Protein AF-0000000078951730 (afdb_homodimer)

Structure (mmCIF, N/CA/C/O backbone):
data_AF-0000000078951730-model_v1
#
loop_
_entity.id
_entity.type
_entity.pdbx_description
1 polymer 'Alpha/beta hydrolase fold protein'
#
loop_
_atom_site.group_PDB
_atom_site.id
_atom_site.type_symbol
_atom_site.label_atom_id
_atom_site.label_alt_id
_atom_site.label_comp_id
_atom_site.label_asym_id
_atom_site.label_entity_id
_atom_site.label_seq_id
_atom_site.pdbx_PDB_ins_code
_atom_site.Cartn_x
_atom_site.Cartn_y
_atom_site.Cartn_z
_atom_site.occupancy
_atom_site.B_iso_or_equiv
_atom_site.auth_seq_id
_atom_site.auth_comp_id
_atom_site.auth_asym_id
_atom_site.auth_atom_id
_atom_site.pdbx_PDB_model_num
ATOM 1 N N . MET A 1 1 ? -34.219 -1.77 5.535 1 28.95 1 MET A N 1
ATOM 2 C CA . MET A 1 1 ? -32.875 -1.781 6.156 1 28.95 1 MET A CA 1
ATOM 3 C C . MET A 1 1 ? -31.797 -1.447 5.141 1 28.95 1 MET A C 1
ATOM 5 O O . MET A 1 1 ? -31.766 -2.018 4.047 1 28.95 1 MET A O 1
ATOM 9 N N . ALA A 1 2 ? -31.391 -0.339 5.207 1 35.06 2 ALA A N 1
ATOM 10 C CA . ALA A 1 2 ? -30.484 0.121 4.16 1 35.06 2 ALA A CA 1
ATOM 11 C C . ALA A 1 2 ? -29.391 -0.907 3.893 1 35.06 2 ALA A C 1
ATOM 13 O O . ALA A 1 2 ? -28.734 -1.373 4.82 1 35.06 2 ALA A O 1
ATOM 14 N N . LYS A 1 3 ? -29.469 -1.646 2.928 1 43.56 3 LYS A N 1
ATOM 15 C CA . LYS A 1 3 ? -28.562 -2.713 2.518 1 43.56 3 LYS A CA 1
ATOM 16 C C . LYS A 1 3 ? -27.109 -2.252 2.574 1 43.56 3 LYS A C 1
ATOM 18 O O . LYS A 1 3 ? -26.719 -1.326 1.86 1 43.56 3 LYS A O 1
ATOM 23 N N . THR A 1 4 ? -26.391 -2.336 3.715 1 58.56 4 THR A N 1
ATOM 24 C CA . THR A 1 4 ? -25 -1.95 3.852 1 58.56 4 THR A CA 1
ATOM 25 C C . THR A 1 4 ? -24.141 -2.588 2.756 1 58.56 4 THR A C 1
ATOM 27 O O . THR A 1 4 ? -24.141 -3.811 2.604 1 58.56 4 THR A O 1
ATOM 30 N N . ILE A 1 5 ? -23.828 -1.873 1.723 1 66.12 5 ILE A N 1
ATOM 31 C CA . ILE A 1 5 ? -22.922 -2.352 0.681 1 66.12 5 ILE A CA 1
ATOM 32 C C . ILE A 1 5 ? -21.672 -2.967 1.318 1 66.12 5 ILE A C 1
ATOM 34 O O . ILE A 1 5 ? -21 -2.324 2.129 1 66.12 5 ILE A O 1
ATOM 38 N N . PRO A 1 6 ? -21.547 -4.262 1.033 1 79.25 6 PRO A N 1
ATOM 39 C CA . PRO A 1 6 ? -20.375 -4.898 1.634 1 79.25 6 PRO A CA 1
ATOM 40 C C . PRO A 1 6 ? -19.062 -4.227 1.227 1 79.25 6 PRO A C 1
ATOM 42 O O . PRO A 1 6 ? -18.953 -3.707 0.113 1 79.25 6 PRO A O 1
ATOM 45 N N . MET A 1 7 ? -18.172 -4.199 2.102 1 86.44 7 MET A N 1
ATOM 46 C CA . MET A 1 7 ? -16.812 -3.742 1.808 1 86.44 7 MET A CA 1
ATOM 47 C C . MET A 1 7 ? -16.109 -4.711 0.864 1 86.44 7 MET A C 1
ATOM 49 O O . MET A 1 7 ? -16.453 -5.887 0.792 1 86.44 7 MET A O 1
ATOM 53 N N . ARG A 1 8 ? -15.234 -4.25 0.108 1 89.62 8 ARG A N 1
ATOM 54 C CA . ARG A 1 8 ? -14.602 -5.051 -0.934 1 89.62 8 ARG A CA 1
ATOM 55 C C . ARG A 1 8 ? -13.922 -6.281 -0.34 1 89.62 8 ARG A C 1
ATOM 57 O O . ARG A 1 8 ? -13.836 -7.328 -0.987 1 89.62 8 ARG A O 1
ATOM 64 N N . TRP A 1 9 ? -13.477 -6.184 0.951 1 92.38 9 TRP A N 1
ATOM 65 C CA . TRP A 1 9 ? -12.75 -7.305 1.542 1 92.38 9 TRP A CA 1
ATOM 66 C C . TRP A 1 9 ? -13.711 -8.414 1.957 1 92.38 9 TRP A C 1
ATOM 68 O O . TRP A 1 9 ? -13.281 -9.531 2.266 1 92.38 9 TRP A O 1
ATOM 78 N N . GLN A 1 10 ? -14.977 -8.164 1.896 1 91.81 10 GLN A N 1
ATOM 79 C CA . GLN A 1 10 ? -15.961 -9.125 2.379 1 91.81 10 GLN A CA 1
ATOM 80 C C . GLN A 1 10 ? -16.5 -9.984 1.236 1 91.81 10 GLN A C 1
ATOM 82 O O . GLN A 1 10 ? -17.281 -10.906 1.462 1 91.81 10 GLN A O 1
ATOM 87 N N . THR A 1 11 ? -16.062 -9.656 0.056 1 91.56 11 THR A N 1
ATOM 88 C CA . THR A 1 11 ? -16.578 -10.383 -1.102 1 91.56 11 THR A CA 1
ATOM 89 C C . THR A 1 11 ? -15.43 -10.828 -2.008 1 91.56 11 THR A C 1
ATOM 91 O O . THR A 1 11 ? -14.367 -10.211 -2.029 1 91.56 11 THR A O 1
ATOM 94 N N . LEU A 1 12 ? -15.672 -11.945 -2.635 1 95 12 LEU A N 1
ATOM 95 C CA . LEU A 1 12 ? -14.758 -12.445 -3.66 1 95 12 LEU A CA 1
ATOM 96 C C . LEU A 1 12 ? -15.242 -12.047 -5.051 1 95 12 LEU A C 1
ATOM 98 O O . LEU A 1 12 ? -16.281 -12.531 -5.516 1 95 12 LEU A O 1
ATOM 102 N N . ALA A 1 13 ? -14.602 -11.18 -5.684 1 92.94 13 ALA A N 1
ATOM 103 C CA . ALA A 1 13 ? -14.953 -10.797 -7.047 1 92.94 13 ALA A CA 1
ATOM 104 C C . ALA A 1 13 ? -14.867 -12 -7.992 1 92.94 13 ALA A C 1
ATOM 106 O O . ALA A 1 13 ? -14.203 -12.992 -7.688 1 92.94 13 ALA A O 1
ATOM 107 N N . ASP A 1 14 ? -15.516 -11.938 -9.117 1 94.81 14 ASP A N 1
ATOM 108 C CA . ASP A 1 14 ? -15.516 -13.008 -10.109 1 94.81 14 ASP A CA 1
ATOM 109 C C . ASP A 1 14 ? -14.117 -13.211 -10.688 1 94.81 14 ASP A C 1
ATOM 111 O O . ASP A 1 14 ? -13.32 -12.273 -10.766 1 94.81 14 ASP A O 1
ATOM 115 N N . THR A 1 15 ? -13.82 -14.469 -11.047 1 96.12 15 THR A N 1
ATOM 116 C CA . THR A 1 15 ? -12.625 -14.711 -11.844 1 96.12 15 THR A CA 1
ATOM 117 C C . THR A 1 15 ? -12.672 -13.906 -13.141 1 96.12 15 THR A C 1
ATOM 119 O O . THR A 1 15 ? -13.695 -13.891 -13.828 1 96.12 15 THR A O 1
ATOM 122 N N . PRO A 1 16 ? -11.602 -13.211 -13.398 1 96 16 PRO A N 1
ATOM 123 C CA . PRO A 1 16 ? -11.602 -12.414 -14.633 1 96 16 PRO A CA 1
ATOM 124 C C . PRO A 1 16 ? -11.805 -13.273 -15.883 1 96 16 PRO A C 1
ATOM 126 O O . PRO A 1 16 ? -11.445 -14.453 -15.898 1 96 16 PRO A O 1
ATOM 129 N N . LYS A 1 17 ? -12.328 -12.641 -16.844 1 87.88 17 LYS A N 1
ATOM 130 C CA . LYS A 1 17 ? -12.461 -13.305 -18.125 1 87.88 17 LYS A CA 1
ATOM 131 C C . LYS A 1 17 ? -11.102 -13.5 -18.797 1 87.88 17 LYS A C 1
ATOM 133 O O . LYS A 1 17 ? -10.164 -12.742 -18.531 1 87.88 17 LYS A O 1
ATOM 138 N N . THR A 1 18 ? -11.062 -14.516 -19.625 1 85.62 18 THR A N 1
ATOM 139 C CA . THR A 1 18 ? -9.836 -14.766 -20.375 1 85.62 18 THR A CA 1
ATOM 140 C C . THR A 1 18 ? -9.508 -13.578 -21.281 1 85.62 18 THR A C 1
ATOM 142 O O . THR A 1 18 ? -10.398 -13 -21.906 1 85.62 18 THR A O 1
ATOM 145 N N . VAL A 1 19 ? -8.242 -13.258 -21.188 1 91.44 19 VAL A N 1
ATOM 146 C CA . VAL A 1 19 ? -7.773 -12.172 -22.047 1 91.44 19 VAL A CA 1
ATOM 147 C C . VAL A 1 19 ? -7.496 -12.695 -23.453 1 91.44 19 VAL A C 1
ATOM 149 O O . VAL A 1 19 ? -6.594 -13.516 -23.656 1 91.44 19 VAL A O 1
ATOM 152 N N . GLU A 1 20 ? -8.148 -12.234 -24.422 1 90.44 20 GLU A N 1
ATOM 153 C CA . GLU A 1 20 ? -8.07 -12.75 -25.781 1 90.44 20 GLU A CA 1
ATOM 154 C C . GLU A 1 20 ? -6.648 -12.641 -26.328 1 90.44 20 GLU A C 1
ATOM 156 O O . GLU A 1 20 ? -6.211 -13.5 -27.109 1 90.44 20 GLU A O 1
ATOM 161 N N . ALA A 1 21 ? -5.98 -11.672 -25.891 1 93.56 21 ALA A N 1
ATOM 162 C CA . ALA A 1 21 ? -4.645 -11.398 -26.422 1 93.56 21 ALA A CA 1
ATOM 163 C C . ALA A 1 21 ? -3.631 -12.414 -25.906 1 93.56 21 ALA A C 1
ATOM 165 O O . ALA A 1 21 ? -2.518 -12.516 -26.422 1 93.56 21 ALA A O 1
ATOM 166 N N . LEU A 1 22 ? -3.959 -13.156 -24.906 1 96.75 22 LEU A N 1
ATOM 167 C CA . LEU A 1 22 ? -3.105 -14.242 -24.422 1 96.75 22 LEU A CA 1
ATOM 168 C C . LEU A 1 22 ? -3.324 -15.508 -25.234 1 96.75 22 LEU A C 1
ATOM 170 O O . LEU A 1 22 ? -4.441 -16.031 -25.297 1 96.75 22 LEU A O 1
ATOM 174 N N . LYS A 1 23 ? -2.285 -15.945 -25.844 1 97.06 23 LYS A N 1
ATOM 175 C CA . LYS A 1 23 ? -2.365 -17.172 -26.641 1 97.06 23 LYS A CA 1
ATOM 176 C C . LYS A 1 23 ? -1.872 -18.375 -25.844 1 97.06 23 LYS A C 1
ATOM 178 O O . LYS A 1 23 ? -0.69 -18.453 -25.5 1 97.06 23 LYS A O 1
ATOM 183 N N . GLY A 1 24 ? -2.775 -19.297 -25.641 1 97.81 24 GLY A N 1
ATOM 184 C CA . GLY A 1 24 ? -2.488 -20.438 -24.797 1 97.81 24 GLY A CA 1
ATOM 185 C C . GLY A 1 24 ? -1.915 -21.625 -25.562 1 97.81 24 GLY A C 1
ATOM 186 O O . GLY A 1 24 ? -2.287 -21.859 -26.703 1 97.81 24 GLY A O 1
ATOM 187 N N . GLN A 1 25 ? -1.041 -22.375 -24.938 1 97.94 25 GLN A N 1
ATOM 188 C CA . GLN A 1 25 ? -0.492 -23.609 -25.469 1 97.94 25 GLN A CA 1
ATOM 189 C C . GLN A 1 25 ? 0.13 -24.453 -24.359 1 97.94 25 GLN A C 1
ATOM 191 O O . GLN A 1 25 ? 0.22 -24.016 -23.203 1 97.94 25 GLN A O 1
ATOM 196 N N . HIS A 1 26 ? 0.539 -25.656 -24.688 1 98.62 26 HIS A N 1
ATOM 197 C CA . HIS A 1 26 ? 1.185 -26.562 -23.75 1 98.62 26 HIS A CA 1
ATOM 198 C C . HIS A 1 26 ? 2.631 -26.844 -24.156 1 98.62 26 HIS A C 1
ATOM 200 O O . HIS A 1 26 ? 2.963 -26.812 -25.344 1 98.62 26 HIS A O 1
ATOM 206 N N . ALA A 1 27 ? 3.428 -27.016 -23.203 1 98.5 27 ALA A N 1
ATOM 207 C CA . ALA A 1 27 ? 4.785 -27.516 -23.391 1 98.5 27 ALA A CA 1
ATOM 208 C C . ALA A 1 27 ? 5.074 -28.672 -22.438 1 98.5 27 ALA A C 1
ATOM 210 O O . ALA A 1 27 ? 4.602 -28.688 -21.297 1 98.5 27 ALA A O 1
ATOM 211 N N . GLU A 1 28 ? 5.871 -29.641 -22.938 1 98.38 28 GLU A N 1
ATOM 212 C CA . GLU A 1 28 ? 6.344 -30.688 -22.047 1 98.38 28 GLU A CA 1
ATOM 213 C C . GLU A 1 28 ? 7.512 -30.219 -21.188 1 98.38 28 GLU A C 1
ATOM 215 O O . GLU A 1 28 ? 8.617 -30.016 -21.688 1 98.38 28 GLU A O 1
ATOM 220 N N . ILE A 1 29 ? 7.23 -30.031 -19.906 1 98.19 29 ILE A N 1
ATOM 221 C CA . ILE A 1 29 ? 8.211 -29.484 -18.969 1 98.19 29 ILE A CA 1
ATOM 222 C C . ILE A 1 29 ? 8.367 -30.438 -17.781 1 98.19 29 ILE A C 1
ATOM 224 O O . ILE A 1 29 ? 7.43 -30.609 -16.984 1 98.19 29 ILE A O 1
ATOM 228 N N . ASN A 1 30 ? 9.484 -31.031 -17.594 1 97.75 30 ASN A N 1
ATOM 229 C CA . ASN A 1 30 ? 9.797 -31.891 -16.453 1 97.75 30 ASN A CA 1
ATOM 230 C C . ASN A 1 30 ? 8.734 -32.969 -16.25 1 97.75 30 ASN A C 1
ATOM 232 O O . ASN A 1 30 ? 8.281 -33.188 -15.133 1 97.75 30 ASN A O 1
ATOM 236 N N . GLY A 1 31 ? 8.281 -33.5 -17.281 1 97.25 31 GLY A N 1
ATOM 237 C CA . GLY A 1 31 ? 7.348 -34.594 -17.219 1 97.25 31 GLY A CA 1
ATOM 238 C C . GLY A 1 31 ? 5.902 -34.156 -17.078 1 97.25 31 GLY A C 1
ATOM 239 O O . GLY A 1 31 ? 5.012 -35 -16.875 1 97.25 31 GLY A O 1
ATOM 240 N N . CYS A 1 32 ? 5.625 -32.906 -17.172 1 96.31 32 CYS A N 1
ATOM 241 C CA . CYS A 1 32 ? 4.309 -32.281 -17.062 1 96.31 32 CYS A CA 1
ATOM 242 C C . CYS A 1 32 ? 3.932 -31.547 -18.344 1 96.31 32 CYS A C 1
ATOM 244 O O . CYS A 1 32 ? 4.758 -30.844 -18.922 1 96.31 32 CYS A O 1
ATOM 246 N N . SER A 1 33 ? 2.713 -31.859 -18.875 1 98.56 33 SER A N 1
ATOM 247 C CA . SER A 1 33 ? 2.182 -30.969 -19.891 1 98.56 33 SER A CA 1
ATOM 248 C C . SER A 1 33 ? 1.757 -29.625 -19.281 1 98.56 33 SER A C 1
ATOM 250 O O . SER A 1 33 ? 0.648 -29.516 -18.75 1 98.56 33 SER A O 1
ATOM 252 N N . LEU A 1 34 ? 2.576 -28.672 -19.375 1 98.75 34 LEU A N 1
ATOM 253 C CA . LEU A 1 34 ? 2.395 -27.391 -18.703 1 98.75 34 LEU A CA 1
ATOM 254 C C . LEU A 1 34 ? 1.704 -26.391 -19.609 1 98.75 34 LEU A C 1
ATOM 256 O O . LEU A 1 34 ? 2.189 -26.109 -20.719 1 98.75 34 LEU A O 1
ATOM 260 N N . TYR A 1 35 ? 0.582 -25.906 -19.172 1 98.88 35 TYR A N 1
ATOM 261 C CA . TYR A 1 35 ? -0.12 -24.859 -19.922 1 98.88 35 TYR A CA 1
ATOM 262 C C . TYR A 1 35 ? 0.461 -23.484 -19.625 1 98.88 35 TYR A C 1
ATOM 264 O O . TYR A 1 35 ? 0.728 -23.156 -18.453 1 98.88 35 TYR A O 1
ATOM 272 N N . TYR A 1 36 ? 0.691 -22.734 -20.641 1 98.81 36 TYR A N 1
ATOM 273 C CA . TYR A 1 36 ? 1.015 -21.312 -20.516 1 98.81 36 TYR A CA 1
ATOM 274 C C . TYR A 1 36 ? 0.391 -20.5 -21.641 1 98.81 36 TYR A C 1
ATOM 276 O O . TYR A 1 36 ? -0.007 -21.062 -22.672 1 98.81 36 TYR A O 1
ATOM 284 N N . ALA A 1 37 ? 0.187 -19.266 -21.391 1 98.62 37 ALA A N 1
ATOM 285 C CA . ALA A 1 37 ? -0.283 -18.312 -22.406 1 98.62 37 ALA A CA 1
ATOM 286 C C . ALA A 1 37 ? 0.57 -17.047 -22.406 1 98.62 37 ALA A C 1
ATOM 288 O O . ALA A 1 37 ? 1.062 -16.625 -21.375 1 98.62 37 ALA A O 1
ATOM 289 N N . MET A 1 38 ? 0.739 -16.547 -23.562 1 98.12 38 MET A N 1
ATOM 290 C CA . MET A 1 38 ? 1.654 -15.414 -23.703 1 98.12 38 MET A CA 1
ATOM 291 C C . MET A 1 38 ? 1.034 -14.32 -24.578 1 98.12 38 MET A C 1
ATOM 293 O O . MET A 1 38 ? 0.243 -14.609 -25.469 1 98.12 38 MET A O 1
ATOM 297 N N . GLY A 1 39 ? 1.332 -13.141 -24.203 1 97.88 39 GLY A N 1
ATOM 298 C CA . GLY A 1 39 ? 0.919 -11.969 -24.953 1 97.88 39 GLY A CA 1
ATOM 299 C C . GLY A 1 39 ? 1.738 -10.734 -24.641 1 97.88 39 GLY A C 1
ATOM 300 O O . GLY A 1 39 ? 2.629 -10.773 -23.797 1 97.88 39 GLY A O 1
ATOM 301 N N . GLY A 1 40 ? 1.426 -9.664 -25.406 1 96.75 40 GLY A N 1
ATOM 302 C CA . GLY A 1 40 ? 2.174 -8.422 -25.25 1 96.75 40 GLY A CA 1
ATOM 303 C C . GLY A 1 40 ? 3.42 -8.375 -26.109 1 96.75 40 GLY A C 1
ATOM 304 O O . GLY A 1 40 ? 3.863 -9.398 -26.641 1 96.75 40 GLY A O 1
ATOM 305 N N . THR A 1 41 ? 3.979 -7.133 -26.328 1 89.75 41 THR A N 1
ATOM 306 C CA . THR A 1 41 ? 5.094 -7 -27.25 1 89.75 41 THR A CA 1
ATOM 307 C C . THR A 1 41 ? 6.273 -6.297 -26.594 1 89.75 41 THR A C 1
ATOM 309 O O . THR A 1 41 ? 7.258 -5.965 -27.25 1 89.75 41 THR A O 1
ATOM 312 N N . GLY A 1 42 ? 6.199 -6.062 -25.359 1 93.44 42 GLY A N 1
ATOM 313 C CA . GLY A 1 42 ? 7.312 -5.41 -24.688 1 93.44 42 GLY A CA 1
ATOM 314 C C . GLY A 1 42 ? 8.57 -6.254 -24.656 1 93.44 42 GLY A C 1
ATOM 315 O O . GLY A 1 42 ? 8.516 -7.473 -24.844 1 93.44 42 GLY A O 1
ATOM 316 N N . GLU A 1 43 ? 9.688 -5.668 -24.422 1 94.62 43 GLU A N 1
ATOM 317 C CA . GLU A 1 43 ? 10.992 -6.328 -24.438 1 94.62 43 GLU A CA 1
ATOM 318 C C . GLU A 1 43 ? 11.219 -7.113 -23.141 1 94.62 43 GLU A C 1
ATOM 320 O O . GLU A 1 43 ? 11.758 -8.219 -23.172 1 94.62 43 GLU A O 1
ATOM 325 N N . GLU A 1 44 ? 10.789 -6.57 -22.125 1 97.12 44 GLU A N 1
ATOM 326 C CA . GLU A 1 44 ? 10.961 -7.234 -20.844 1 97.12 44 GLU A CA 1
ATOM 327 C C . GLU A 1 44 ? 9.836 -8.234 -20.594 1 97.12 44 GLU A C 1
ATOM 329 O O . GLU A 1 44 ? 8.68 -7.988 -20.953 1 97.12 44 GLU A O 1
ATOM 334 N N . THR A 1 45 ? 10.156 -9.359 -19.938 1 98.56 45 THR A N 1
ATOM 335 C CA . THR A 1 45 ? 9.188 -10.414 -19.688 1 98.56 45 THR A CA 1
ATOM 336 C C . THR A 1 45 ? 8.734 -10.391 -18.234 1 98.56 45 THR A C 1
ATOM 338 O O . THR A 1 45 ? 9.555 -10.219 -17.328 1 98.56 45 THR A O 1
ATOM 341 N N . VAL A 1 46 ? 7.469 -10.492 -18.031 1 98.81 46 VAL A N 1
ATOM 342 C CA . VAL A 1 46 ? 6.875 -10.688 -16.719 1 98.81 46 VAL A CA 1
ATOM 343 C C . VAL A 1 46 ? 6.09 -12 -16.688 1 98.81 46 VAL A C 1
ATOM 345 O O . VAL A 1 46 ? 5.266 -12.25 -17.578 1 98.81 46 VAL A O 1
ATOM 348 N N . ILE A 1 47 ? 6.348 -12.852 -15.734 1 98.94 47 ILE A N 1
ATOM 349 C CA . ILE A 1 47 ? 5.617 -14.102 -15.555 1 98.94 47 ILE A CA 1
ATOM 350 C C . ILE A 1 47 ? 4.699 -13.984 -14.336 1 98.94 47 ILE A C 1
ATOM 352 O O . ILE A 1 47 ? 5.141 -13.594 -13.258 1 98.94 47 ILE A O 1
ATOM 356 N N . LEU A 1 48 ? 3.412 -14.266 -14.539 1 98.94 48 LEU A N 1
ATOM 357 C CA . LEU A 1 48 ? 2.414 -14.227 -13.477 1 98.94 48 LEU A CA 1
ATOM 358 C C . LEU A 1 48 ? 2.078 -15.633 -12.992 1 98.94 48 LEU A C 1
ATOM 360 O O . LEU A 1 48 ? 1.658 -16.484 -13.781 1 98.94 48 LEU A O 1
ATOM 364 N N . LEU A 1 49 ? 2.277 -15.867 -11.688 1 98.94 49 LEU A N 1
ATOM 365 C CA . LEU A 1 49 ? 2.07 -17.188 -11.102 1 98.94 49 LEU A CA 1
ATOM 366 C C . LEU A 1 49 ? 0.913 -17.156 -10.109 1 98.94 49 LEU A C 1
ATOM 368 O O . LEU A 1 49 ? 0.918 -16.375 -9.156 1 98.94 49 LEU A O 1
ATOM 372 N N . HIS A 1 50 ? -0.056 -18.031 -10.32 1 98.88 50 HIS A N 1
ATOM 373 C CA . HIS A 1 50 ? -1.304 -18 -9.562 1 98.88 50 HIS A CA 1
ATOM 374 C C . HIS A 1 50 ? -1.17 -18.75 -8.242 1 98.88 50 HIS A C 1
ATOM 376 O O . HIS A 1 50 ? -0.133 -19.359 -7.977 1 98.88 50 HIS A O 1
ATOM 382 N N . GLY A 1 51 ? -2.184 -18.625 -7.383 1 98.69 51 GLY A N 1
ATOM 383 C CA . GLY A 1 51 ? -2.227 -19.266 -6.078 1 98.69 51 GLY A CA 1
ATOM 384 C C . GLY A 1 51 ? -2.74 -20.688 -6.133 1 98.69 51 GLY A C 1
ATOM 385 O O . GLY A 1 51 ? -3.248 -21.141 -7.164 1 98.69 51 GLY A O 1
ATOM 386 N N . GLY A 1 52 ? -2.627 -21.391 -5.051 1 98.25 52 GLY A N 1
ATOM 387 C CA . GLY A 1 52 ? -3.1 -22.766 -4.953 1 98.25 52 GLY A CA 1
ATOM 388 C C . GLY A 1 52 ? -4.59 -22.906 -5.203 1 98.25 52 GLY A C 1
ATOM 389 O O . GLY A 1 52 ? -5.375 -22.047 -4.781 1 98.25 52 GLY A O 1
ATOM 390 N N . MET A 1 53 ? -4.949 -23.984 -5.895 1 97.88 53 MET A N 1
ATOM 391 C CA . MET A 1 53 ? -6.328 -24.359 -6.211 1 97.88 53 MET A CA 1
ATOM 392 C C . MET A 1 53 ? -6.887 -23.469 -7.32 1 97.88 53 MET A C 1
ATOM 394 O O . MET A 1 53 ? -7.988 -23.703 -7.812 1 97.88 53 MET A O 1
ATOM 398 N N . ALA A 1 54 ? -6.137 -22.469 -7.75 1 98.44 54 ALA A N 1
ATOM 399 C CA . ALA A 1 54 ? -6.602 -21.547 -8.781 1 98.44 54 ALA A CA 1
ATOM 400 C C . ALA A 1 54 ? -6.035 -21.906 -10.148 1 98.44 54 ALA A C 1
ATOM 402 O O . ALA A 1 54 ? -5.805 -23.094 -10.43 1 98.44 54 ALA A O 1
ATOM 403 N N . ASN A 1 55 ? -6.012 -20.984 -11.023 1 98.62 55 ASN A N 1
ATOM 404 C CA . ASN A 1 55 ? -5.457 -21.062 -12.367 1 98.62 55 ASN A CA 1
ATOM 405 C C . ASN A 1 55 ? -5.07 -19.688 -12.906 1 98.62 55 ASN A C 1
ATOM 407 O O . ASN A 1 55 ? -5.277 -18.688 -12.234 1 98.62 55 ASN A O 1
ATOM 411 N N . SER A 1 56 ? -4.539 -19.656 -14.078 1 98.56 56 SER A N 1
ATOM 412 C CA . SER A 1 56 ? -3.922 -18.438 -14.586 1 98.56 56 SER A CA 1
ATOM 413 C C . SER A 1 56 ? -4.977 -17.391 -14.953 1 98.56 56 SER A C 1
ATOM 415 O O . SER A 1 56 ? -4.656 -16.219 -15.125 1 98.56 56 SER A O 1
ATOM 417 N N . ASP A 1 57 ? -6.305 -17.75 -15.055 1 98.38 57 ASP A N 1
ATOM 418 C CA . ASP A 1 57 ? -7.363 -16.812 -15.398 1 98.38 57 ASP A CA 1
ATOM 419 C C . ASP A 1 57 ? -7.508 -15.727 -14.328 1 98.38 57 ASP A C 1
ATOM 421 O O . ASP A 1 57 ? -7.992 -14.633 -14.609 1 98.38 57 ASP A O 1
ATOM 425 N N . TYR A 1 58 ? -7.086 -16.016 -13.148 1 98.56 58 TYR A N 1
ATOM 426 C CA . TYR A 1 58 ? -7.215 -15.078 -12.039 1 98.56 58 TYR A CA 1
ATOM 427 C C . TYR A 1 58 ? -6.367 -13.836 -12.281 1 98.56 58 TYR A C 1
ATOM 429 O O . TYR A 1 58 ? -6.621 -12.781 -11.695 1 98.56 58 TYR A O 1
ATOM 437 N N . TRP A 1 59 ? -5.363 -13.969 -13.164 1 98.56 59 TRP A N 1
ATOM 438 C CA . TRP A 1 59 ? -4.473 -12.852 -13.461 1 98.56 59 TRP A CA 1
ATOM 439 C C . TRP A 1 59 ? -4.98 -12.047 -14.648 1 98.56 59 TRP A C 1
ATOM 441 O O . TRP A 1 59 ? -4.281 -11.164 -15.156 1 98.56 59 TRP A O 1
ATOM 451 N N . GLY A 1 60 ? -6.191 -12.289 -15.125 1 98.31 60 GLY A N 1
ATOM 452 C CA . GLY A 1 60 ? -6.672 -11.688 -16.359 1 98.31 60 GLY A CA 1
ATOM 453 C C . GLY A 1 60 ? -6.578 -10.172 -16.359 1 98.31 60 GLY A C 1
ATOM 454 O O . GLY A 1 60 ? -6.172 -9.57 -17.359 1 98.31 60 GLY A O 1
ATOM 455 N N . ILE A 1 61 ? -6.922 -9.484 -15.25 1 98.38 61 ILE A N 1
ATOM 456 C CA . ILE A 1 61 ? -6.934 -8.023 -15.172 1 98.38 61 ILE A CA 1
ATOM 457 C C . ILE A 1 61 ? -5.5 -7.5 -15.211 1 98.38 61 ILE A C 1
ATOM 459 O O . ILE A 1 61 ? -5.195 -6.566 -15.961 1 98.38 61 ILE A O 1
ATOM 463 N N . GLN A 1 62 ? -4.613 -8.094 -14.469 1 98.69 62 GLN A N 1
ATOM 464 C CA . GLN A 1 62 ? -3.221 -7.668 -14.398 1 98.69 62 GLN A CA 1
ATOM 465 C C . GLN A 1 62 ? -2.488 -7.961 -15.703 1 98.69 62 GLN A C 1
ATOM 467 O O . GLN A 1 62 ? -1.646 -7.172 -16.141 1 98.69 62 GLN A O 1
ATOM 472 N N . ALA A 1 63 ? -2.805 -9.156 -16.297 1 98.5 63 ALA A N 1
ATOM 473 C CA . ALA A 1 63 ? -2.188 -9.492 -17.578 1 98.5 63 ALA A CA 1
ATOM 474 C C . ALA A 1 63 ? -2.549 -8.469 -18.656 1 98.5 63 ALA A C 1
ATOM 476 O O . ALA A 1 63 ? -1.676 -7.984 -19.375 1 98.5 63 ALA A O 1
ATOM 477 N N . ALA A 1 64 ? -3.836 -8.133 -18.75 1 98.19 64 ALA A N 1
ATOM 478 C CA . ALA A 1 64 ? -4.289 -7.141 -19.734 1 98.19 64 ALA A CA 1
ATOM 479 C C . ALA A 1 64 ? -3.578 -5.805 -19.531 1 98.19 64 ALA A C 1
ATOM 481 O O . ALA A 1 64 ? -3.176 -5.156 -20.484 1 98.19 64 ALA A O 1
ATOM 482 N N . PHE A 1 65 ? -3.402 -5.41 -18.312 1 97.88 65 PHE A N 1
ATOM 483 C CA . PHE A 1 65 ? -2.744 -4.152 -17.984 1 97.88 65 PHE A CA 1
ATOM 484 C C . PHE A 1 65 ? -1.268 -4.199 -18.359 1 97.88 65 PHE A C 1
ATOM 486 O O . PHE A 1 65 ? -0.766 -3.301 -19.031 1 97.88 65 PHE A O 1
ATOM 493 N N . LEU A 1 66 ? -0.545 -5.258 -17.984 1 98.19 66 LEU A N 1
ATOM 494 C CA . LEU A 1 66 ? 0.901 -5.359 -18.156 1 98.19 66 LEU A CA 1
ATOM 495 C C . LEU A 1 66 ? 1.268 -5.566 -19.609 1 98.19 66 LEU A C 1
ATOM 497 O O . LEU A 1 66 ? 2.344 -5.156 -20.047 1 98.19 66 LEU A O 1
ATOM 501 N N . MET A 1 67 ? 0.392 -6.164 -20.375 1 98.06 67 MET A N 1
ATOM 502 C CA . MET A 1 67 ? 0.671 -6.469 -21.781 1 98.06 67 MET A CA 1
ATOM 503 C C . MET A 1 67 ? 0.824 -5.191 -22.594 1 98.06 67 MET A C 1
ATOM 505 O O . MET A 1 67 ? 1.355 -5.215 -23.703 1 98.06 67 MET A O 1
ATOM 509 N N . GLN A 1 68 ? 0.362 -4.066 -22.031 1 97.25 68 GLN A N 1
ATOM 510 C CA . GLN A 1 68 ? 0.544 -2.779 -22.688 1 97.25 68 GLN A CA 1
ATOM 511 C C . GLN A 1 68 ? 2.018 -2.385 -22.734 1 97.25 68 GLN A C 1
ATOM 513 O O . GLN A 1 68 ? 2.428 -1.576 -23.562 1 97.25 68 GLN A O 1
ATOM 518 N N . TYR A 1 69 ? 2.861 -3.012 -21.922 1 97.12 69 TYR A N 1
ATOM 519 C CA . TYR A 1 69 ? 4.219 -2.51 -21.734 1 97.12 69 TYR A CA 1
ATOM 520 C C . TYR A 1 69 ? 5.234 -3.645 -21.797 1 97.12 69 TYR A C 1
ATOM 522 O O . TYR A 1 69 ? 6.422 -3.414 -22.031 1 97.12 69 TYR A O 1
ATOM 530 N N . TYR A 1 70 ? 4.773 -4.918 -21.594 1 98 70 TYR A N 1
ATOM 531 C CA . TYR A 1 70 ? 5.68 -6.047 -21.391 1 98 70 TYR A CA 1
ATOM 532 C C . TYR A 1 70 ? 5.223 -7.258 -22.203 1 98 70 TYR A C 1
ATOM 534 O O . TYR A 1 70 ? 4.098 -7.289 -22.703 1 98 70 TYR A O 1
ATOM 542 N N . ARG A 1 71 ? 6.16 -8.18 -22.359 1 98.31 71 ARG A N 1
ATOM 543 C CA . ARG A 1 71 ? 5.766 -9.555 -22.656 1 98.31 71 ARG A CA 1
ATOM 544 C C . ARG A 1 71 ? 5.266 -10.266 -21.406 1 98.31 71 ARG A C 1
ATOM 546 O O . ARG A 1 71 ? 5.988 -10.375 -20.422 1 98.31 71 ARG A O 1
ATOM 553 N N . VAL A 1 72 ? 4.035 -10.703 -21.5 1 98.75 72 VAL A N 1
ATOM 554 C CA . VAL A 1 72 ? 3.424 -11.305 -20.328 1 98.75 72 VAL A CA 1
ATOM 555 C C . VAL A 1 72 ? 3.203 -12.797 -20.562 1 98.75 72 VAL A C 1
ATOM 557 O O . VAL A 1 72 ? 2.73 -13.203 -21.625 1 98.75 72 VAL A O 1
ATOM 560 N N . ILE A 1 73 ? 3.576 -13.594 -19.594 1 98.81 73 ILE A N 1
ATOM 561 C CA . ILE A 1 73 ? 3.318 -15.031 -19.594 1 98.81 73 ILE A CA 1
ATOM 562 C C . ILE A 1 73 ? 2.523 -15.414 -18.344 1 98.81 73 ILE A C 1
ATOM 564 O O . ILE A 1 73 ? 2.891 -15.047 -17.234 1 98.81 73 ILE A O 1
ATOM 568 N N . VAL A 1 74 ? 1.442 -16.062 -18.547 1 98.81 74 VAL A N 1
ATOM 569 C CA . VAL A 1 74 ? 0.728 -16.703 -17.453 1 98.81 74 VAL A CA 1
ATOM 570 C C . VAL A 1 74 ? 0.875 -18.219 -17.547 1 98.81 74 VAL A C 1
ATOM 572 O O . VAL A 1 74 ? 0.998 -18.766 -18.641 1 98.81 74 VAL A O 1
ATOM 575 N N . VAL A 1 75 ? 0.846 -18.891 -16.391 1 98.81 75 VAL A N 1
ATOM 576 C CA . VAL A 1 75 ? 1.093 -20.328 -16.328 1 98.81 75 VAL A CA 1
ATOM 577 C C . VAL A 1 75 ? 0.081 -20.984 -15.406 1 98.81 75 VAL A C 1
ATOM 579 O O . VAL A 1 75 ? -0.219 -20.469 -14.328 1 98.81 75 VAL A O 1
ATOM 582 N N . ASP A 1 76 ? -0.535 -22.047 -15.891 1 98.88 76 ASP A N 1
ATOM 583 C CA . ASP A 1 76 ? -1.149 -22.953 -14.93 1 98.88 76 ASP A CA 1
ATOM 584 C C . ASP A 1 76 ? -0.109 -23.891 -14.312 1 98.88 76 ASP A C 1
ATOM 586 O O . ASP A 1 76 ? 0.498 -24.703 -15.023 1 98.88 76 ASP A O 1
ATOM 590 N N . SER A 1 77 ? 0.098 -23.781 -13.062 1 98.62 77 SER A N 1
ATOM 591 C CA . SER A 1 77 ? 1.083 -24.625 -12.398 1 98.62 77 SER A CA 1
ATOM 592 C C . SER A 1 77 ? 0.741 -26.094 -12.547 1 98.62 77 SER A C 1
ATOM 594 O O . SER A 1 77 ? -0.407 -26.453 -12.828 1 98.62 77 SER A O 1
ATOM 596 N N . ARG A 1 78 ? 1.724 -26.906 -12.406 1 98.06 78 ARG A N 1
ATOM 597 C CA . ARG A 1 78 ? 1.486 -28.344 -12.469 1 98.06 78 ARG A CA 1
ATOM 598 C C . ARG A 1 78 ? 0.291 -28.734 -11.609 1 98.06 78 ARG A C 1
ATOM 600 O O . ARG A 1 78 ? 0.112 -28.219 -10.508 1 98.06 78 ARG A O 1
ATOM 607 N N . ALA A 1 79 ? -0.577 -29.609 -12.156 1 98 79 ALA A N 1
ATOM 608 C CA . ALA A 1 79 ? -1.768 -30.188 -11.539 1 98 79 ALA A CA 1
ATOM 609 C C . ALA A 1 79 ? -2.898 -29.156 -11.461 1 98 79 ALA A C 1
ATOM 611 O O . ALA A 1 79 ? -4.027 -29.5 -11.102 1 98 79 ALA A O 1
ATOM 612 N N . HIS A 1 80 ? -2.641 -27.922 -11.836 1 98.62 80 HIS A N 1
ATOM 613 C CA . HIS A 1 80 ? -3.646 -26.875 -11.766 1 98.62 80 HIS A CA 1
ATOM 614 C C . HIS A 1 80 ? -4.16 -26.5 -13.156 1 98.62 80 HIS A C 1
ATOM 616 O O . HIS A 1 80 ? -3.408 -26.562 -14.133 1 98.62 80 HIS A O 1
ATOM 622 N N . GLY A 1 81 ? -5.41 -26.062 -13.188 1 98.31 81 GLY A N 1
ATOM 623 C CA . GLY A 1 81 ? -5.957 -25.562 -14.438 1 98.31 81 GLY A CA 1
ATOM 624 C C . GLY A 1 81 ? -5.836 -26.547 -15.578 1 98.31 81 GLY A C 1
ATOM 625 O O . GLY A 1 81 ? -6.25 -27.703 -15.453 1 98.31 81 GLY A O 1
ATOM 626 N N . ARG A 1 82 ? -5.164 -26.078 -16.609 1 98.56 82 ARG A N 1
ATOM 627 C CA . ARG A 1 82 ? -5.082 -26.828 -17.859 1 98.56 82 ARG A CA 1
ATOM 628 C C . ARG A 1 82 ? -3.807 -27.672 -17.906 1 98.56 82 ARG A C 1
ATOM 630 O O . ARG A 1 82 ? -3.523 -28.312 -18.922 1 98.56 82 ARG A O 1
ATOM 637 N N . SER A 1 83 ? -3.014 -27.672 -16.844 1 98.75 83 SER A N 1
ATOM 638 C CA . SER A 1 83 ? -1.76 -28.406 -16.766 1 98.75 83 SER A CA 1
ATOM 639 C C . SER A 1 83 ? -1.963 -29.781 -16.125 1 98.75 83 SER A C 1
ATOM 641 O O . SER A 1 83 ? -2.787 -29.938 -15.227 1 98.75 83 SER A O 1
ATOM 643 N N . SER A 1 84 ? -1.162 -30.766 -16.547 1 98.19 84 SER A N 1
ATOM 644 C CA . SER A 1 84 ? -1.209 -32.094 -15.938 1 98.19 84 SER A CA 1
ATOM 645 C C . SER A 1 84 ? -0.371 -32.125 -14.664 1 98.19 84 SER A C 1
ATOM 647 O O . SER A 1 84 ? 0.454 -31.25 -14.422 1 98.19 84 SER A O 1
ATOM 649 N N . ALA A 1 85 ? -0.61 -33.031 -13.82 1 96.31 85 ALA A N 1
ATOM 650 C CA . ALA A 1 85 ? 0.141 -33.188 -12.578 1 96.31 85 ALA A CA 1
ATOM 651 C C . ALA A 1 85 ? 1.533 -33.75 -12.844 1 96.31 85 ALA A C 1
ATOM 653 O O . ALA A 1 85 ? 2.477 -33.5 -12.102 1 96.31 85 ALA A O 1
ATOM 654 N N . GLY A 1 86 ? 1.624 -34.562 -13.961 1 94.38 86 GLY A N 1
ATOM 655 C CA . GLY A 1 86 ? 2.855 -35.312 -14.18 1 94.38 86 GLY A CA 1
ATOM 656 C C . GLY A 1 86 ? 3.008 -36.5 -13.25 1 94.38 86 GLY A C 1
ATOM 657 O O . GLY A 1 86 ? 2.016 -37.031 -12.75 1 94.38 86 GLY A O 1
ATOM 658 N N . ASP A 1 87 ? 4.305 -36.969 -13.125 1 90.38 87 ASP A N 1
ATOM 659 C CA . ASP A 1 87 ? 4.531 -38.25 -12.414 1 90.38 87 ASP A CA 1
ATOM 660 C C . ASP A 1 87 ? 5.27 -38 -11.102 1 90.38 87 ASP A C 1
ATOM 662 O O . ASP A 1 87 ? 5.645 -38.969 -10.414 1 90.38 87 ASP A O 1
ATOM 666 N N . LYS A 1 88 ? 5.504 -36.812 -10.742 1 90.69 88 LYS A N 1
ATOM 667 C CA . LYS A 1 88 ? 6.203 -36.469 -9.508 1 90.69 88 LYS A CA 1
ATOM 668 C C . LYS A 1 88 ? 5.238 -35.906 -8.469 1 90.69 88 LYS A C 1
ATOM 670 O O . LYS A 1 88 ? 4.211 -35.344 -8.82 1 90.69 88 LYS A O 1
ATOM 675 N N . PRO A 1 89 ? 5.629 -36.094 -7.176 1 92.19 89 PRO A N 1
ATOM 676 C CA . PRO A 1 89 ? 4.801 -35.438 -6.145 1 92.19 89 PRO A CA 1
ATOM 677 C C . PRO A 1 89 ? 4.777 -33.938 -6.266 1 92.19 89 PRO A C 1
ATOM 679 O O . PRO A 1 89 ? 5.793 -33.312 -6.605 1 92.19 89 PRO A O 1
ATOM 682 N N . LEU A 1 90 ? 3.604 -33.406 -5.988 1 96.38 90 LEU A N 1
ATOM 683 C CA . LEU A 1 90 ? 3.461 -31.938 -5.992 1 96.38 90 LEU A CA 1
ATOM 684 C C . LEU A 1 90 ? 4.316 -31.312 -4.902 1 96.38 90 LEU A C 1
ATOM 686 O O . LEU A 1 90 ? 4.215 -31.688 -3.73 1 96.38 90 LEU A O 1
ATOM 690 N N . SER A 1 91 ? 5.219 -30.422 -5.219 1 97.25 91 SER A N 1
ATOM 691 C CA . SER A 1 91 ? 6.062 -29.688 -4.281 1 97.25 91 SER A CA 1
ATOM 692 C C . SER A 1 91 ? 6.41 -28.297 -4.816 1 97.25 91 SER A C 1
ATOM 694 O O . SER A 1 91 ? 6.398 -28.078 -6.027 1 97.25 91 SER A O 1
ATOM 696 N N . TYR A 1 92 ? 6.695 -27.391 -3.941 1 97.44 92 TYR A N 1
ATOM 697 C CA . TYR A 1 92 ? 7.117 -26.062 -4.375 1 97.44 92 TYR A CA 1
ATOM 698 C C . TYR A 1 92 ? 8.422 -26.125 -5.152 1 97.44 92 TYR A C 1
ATOM 700 O O . TYR A 1 92 ? 8.625 -25.375 -6.109 1 97.44 92 TYR A O 1
ATOM 708 N N . ASN A 1 93 ? 9.289 -27 -4.727 1 96.88 93 ASN A N 1
ATOM 709 C CA . ASN A 1 93 ? 10.547 -27.188 -5.438 1 96.88 93 ASN A CA 1
ATOM 710 C C . ASN A 1 93 ? 10.312 -27.578 -6.895 1 96.88 93 ASN A C 1
ATOM 712 O O . ASN A 1 93 ? 10.891 -26.969 -7.801 1 96.88 93 ASN A O 1
ATOM 716 N N . GLN A 1 94 ? 9.516 -28.594 -7.102 1 96.81 94 GLN A N 1
ATOM 717 C CA . GLN A 1 94 ? 9.219 -29.031 -8.461 1 96.81 94 GLN A CA 1
ATOM 718 C C . GLN A 1 94 ? 8.531 -27.938 -9.266 1 96.81 94 GLN A C 1
ATOM 720 O O . GLN A 1 94 ? 8.875 -27.703 -10.422 1 96.81 94 GLN A O 1
ATOM 725 N N . MET A 1 95 ? 7.547 -27.281 -8.695 1 98.25 95 MET A N 1
ATOM 726 C CA . MET A 1 95 ? 6.816 -26.219 -9.375 1 98.25 95 MET A CA 1
ATOM 727 C C . MET A 1 95 ? 7.75 -25.078 -9.766 1 98.25 95 MET A C 1
ATOM 729 O O . MET A 1 95 ? 7.617 -24.5 -10.844 1 98.25 95 MET A O 1
ATOM 733 N N . THR A 1 96 ? 8.68 -24.734 -8.859 1 98.31 96 THR A N 1
ATOM 734 C CA . THR A 1 96 ? 9.664 -23.688 -9.117 1 98.31 96 THR A CA 1
ATOM 735 C C . THR A 1 96 ? 10.562 -24.078 -10.289 1 98.31 96 THR A C 1
ATOM 737 O O . THR A 1 96 ? 10.789 -23.266 -11.188 1 98.31 96 THR A O 1
ATOM 740 N N . HIS A 1 97 ? 11.016 -25.297 -10.32 1 98.25 97 HIS A N 1
ATOM 741 C CA . HIS A 1 97 ? 11.852 -25.781 -11.414 1 98.25 97 HIS A CA 1
ATOM 742 C C . HIS A 1 97 ? 11.078 -25.828 -12.727 1 98.25 97 HIS A C 1
ATOM 744 O O . HIS A 1 97 ? 11.656 -25.609 -13.797 1 98.25 97 HIS A O 1
ATOM 750 N N . ASP A 1 98 ? 9.766 -26.078 -12.648 1 98.75 98 ASP A N 1
ATOM 751 C CA . ASP A 1 98 ? 8.938 -26.047 -13.852 1 98.75 98 ASP A CA 1
ATOM 752 C C . ASP A 1 98 ? 9.016 -24.672 -14.523 1 98.75 98 ASP A C 1
ATOM 754 O O . ASP A 1 98 ? 9.125 -24.578 -15.75 1 98.75 98 ASP A O 1
ATOM 758 N N . ILE A 1 99 ? 9 -23.594 -13.758 1 98.88 99 ILE A N 1
ATOM 759 C CA . ILE A 1 99 ? 9.016 -22.25 -14.305 1 98.88 99 ILE A CA 1
ATOM 760 C C . ILE A 1 99 ? 10.391 -21.953 -14.906 1 98.88 99 ILE A C 1
ATOM 762 O O . ILE A 1 99 ? 10.484 -21.406 -16 1 98.88 99 ILE A O 1
ATOM 766 N N . ALA A 1 100 ? 11.469 -22.344 -14.195 1 98.88 100 ALA A N 1
ATOM 767 C CA . ALA A 1 100 ? 12.812 -22.156 -14.742 1 98.88 100 ALA A CA 1
ATOM 768 C C . ALA A 1 100 ? 12.977 -22.891 -16.062 1 98.88 100 ALA A C 1
ATOM 770 O O . ALA A 1 100 ? 13.531 -22.359 -17.016 1 98.88 100 ALA A O 1
ATOM 771 N N . SER A 1 101 ? 12.43 -24.109 -16.141 1 98.81 101 SER A N 1
ATOM 772 C CA . SER A 1 101 ? 12.516 -24.922 -17.344 1 98.81 101 SER A CA 1
ATOM 773 C C . SER A 1 101 ? 11.664 -24.312 -18.469 1 98.81 101 SER A C 1
ATOM 775 O O . SER A 1 101 ? 12.031 -24.391 -19.641 1 98.81 101 SER A O 1
ATOM 777 N N . LEU A 1 102 ? 10.516 -23.781 -18.062 1 98.88 102 LEU A N 1
ATOM 778 C CA . LEU A 1 102 ? 9.688 -23.109 -19.062 1 98.88 102 LEU A CA 1
ATOM 779 C C . LEU A 1 102 ? 10.422 -21.922 -19.656 1 98.88 102 LEU A C 1
ATOM 781 O O . LEU A 1 102 ? 10.367 -21.688 -20.875 1 98.88 102 LEU A O 1
ATOM 785 N N . MET A 1 103 ? 11.102 -21.125 -18.797 1 98.88 103 MET A N 1
ATOM 786 C CA . MET A 1 103 ? 11.898 -20.016 -19.297 1 98.88 103 MET A CA 1
ATOM 787 C C . MET A 1 103 ? 12.938 -20.5 -20.312 1 98.88 103 MET A C 1
ATOM 789 O O . MET A 1 103 ? 13.094 -19.891 -21.375 1 98.88 103 MET A O 1
ATOM 793 N N . ASP A 1 104 ? 13.586 -21.594 -20 1 98.75 104 ASP A N 1
ATOM 794 C CA . ASP A 1 104 ? 14.562 -22.172 -20.922 1 98.75 104 ASP A CA 1
ATOM 795 C C . ASP A 1 104 ? 13.906 -22.562 -22.25 1 98.75 104 ASP A C 1
ATOM 797 O O . ASP A 1 104 ? 14.422 -22.266 -23.328 1 98.75 104 ASP A O 1
ATOM 801 N N . HIS A 1 105 ? 12.82 -23.219 -22.109 1 98.62 105 HIS A N 1
ATOM 802 C CA . HIS A 1 105 ? 12.078 -23.672 -23.281 1 98.62 105 HIS A CA 1
ATOM 803 C C . HIS A 1 105 ? 11.711 -22.516 -24.203 1 98.62 105 HIS A C 1
ATOM 805 O O . HIS A 1 105 ? 11.734 -22.656 -25.422 1 98.62 105 HIS A O 1
ATOM 811 N N . LEU A 1 106 ? 11.414 -21.344 -23.609 1 98.19 106 LEU A N 1
ATOM 812 C CA . LEU A 1 106 ? 10.93 -20.188 -24.359 1 98.19 106 LEU A CA 1
ATOM 813 C C . LEU A 1 106 ? 12.078 -19.25 -24.719 1 98.19 106 LEU A C 1
ATOM 815 O O . LEU A 1 106 ? 11.859 -18.219 -25.344 1 98.19 106 LEU A O 1
ATOM 819 N N . GLY A 1 107 ? 13.266 -19.562 -24.297 1 98.19 107 GLY A N 1
ATOM 820 C CA . GLY A 1 107 ? 14.422 -18.734 -24.562 1 98.19 107 GLY A CA 1
ATOM 821 C C . GLY A 1 107 ? 14.422 -17.438 -23.781 1 98.19 107 GLY A C 1
ATOM 822 O O . GLY A 1 107 ? 14.883 -16.406 -24.281 1 98.19 107 GLY A O 1
ATOM 823 N N . ILE A 1 108 ? 13.875 -17.438 -22.656 1 98.06 108 ILE A N 1
ATOM 824 C CA . ILE A 1 108 ? 13.82 -16.266 -21.797 1 98.06 108 ILE A CA 1
ATOM 825 C C . ILE A 1 108 ? 14.977 -16.297 -20.812 1 98.06 108 ILE A C 1
ATOM 827 O O . ILE A 1 108 ? 15.008 -17.141 -19.922 1 98.06 108 ILE A O 1
ATOM 831 N N . ALA A 1 109 ? 15.875 -15.383 -20.922 1 98.06 109 ALA A N 1
ATOM 832 C CA . ALA A 1 109 ? 17.078 -15.352 -20.078 1 98.06 109 ALA A CA 1
ATOM 833 C C . ALA A 1 109 ? 16.766 -14.797 -18.688 1 98.06 109 ALA A C 1
ATOM 835 O O . ALA A 1 109 ? 17.281 -15.281 -17.688 1 98.06 109 ALA A O 1
ATOM 836 N N . LYS A 1 110 ? 15.945 -13.758 -18.672 1 98 110 LYS A N 1
ATOM 837 C CA . LYS A 1 110 ? 15.586 -13.086 -17.422 1 98 110 LYS A CA 1
ATOM 838 C C . LYS A 1 110 ? 14.125 -12.633 -17.453 1 98 110 LYS A C 1
ATOM 840 O O . LYS A 1 110 ? 13.609 -12.242 -18.5 1 98 110 LYS A O 1
ATOM 845 N N . ALA A 1 111 ? 13.484 -12.664 -16.266 1 98.56 111 ALA A N 1
ATOM 846 C CA . ALA A 1 111 ? 12.094 -12.234 -16.172 1 98.56 111 ALA A CA 1
ATOM 847 C C . ALA A 1 111 ? 11.781 -11.68 -14.773 1 98.56 111 ALA A C 1
ATOM 849 O O . ALA A 1 111 ? 12.461 -12.008 -13.805 1 98.56 111 ALA A O 1
ATOM 850 N N . SER A 1 112 ? 10.859 -10.75 -14.703 1 98.69 112 SER A N 1
ATOM 851 C CA . SER A 1 112 ? 10.211 -10.406 -13.445 1 98.69 112 SER A CA 1
ATOM 852 C C . SER A 1 112 ? 9.102 -11.391 -13.102 1 98.69 112 SER A C 1
ATOM 854 O O . SER A 1 112 ? 8.391 -11.875 -13.992 1 98.69 112 SER A O 1
ATOM 856 N N . ILE A 1 113 ? 8.945 -11.672 -11.836 1 98.88 113 ILE A N 1
ATOM 857 C CA . ILE A 1 113 ? 7.902 -12.602 -11.406 1 98.88 113 ILE A CA 1
ATOM 858 C C . ILE A 1 113 ? 6.895 -11.875 -10.523 1 98.88 113 ILE A C 1
ATOM 860 O O . ILE A 1 113 ? 7.273 -11.172 -9.586 1 98.88 113 ILE A O 1
ATOM 864 N N . VAL A 1 114 ? 5.652 -11.992 -10.852 1 98.94 114 VAL A N 1
ATOM 865 C CA . VAL A 1 114 ? 4.539 -11.602 -9.992 1 98.94 114 VAL A CA 1
ATOM 866 C C . VAL A 1 114 ? 3.77 -12.844 -9.555 1 98.94 114 VAL A C 1
ATOM 868 O O . VAL A 1 114 ? 3.168 -13.531 -10.383 1 98.94 114 VAL A O 1
ATOM 871 N N . GLY A 1 115 ? 3.812 -13.102 -8.273 1 98.94 115 GLY A N 1
ATOM 872 C CA . GLY A 1 115 ? 3.195 -14.32 -7.777 1 98.94 115 GLY A CA 1
ATOM 873 C C . GLY A 1 115 ? 2.209 -14.078 -6.652 1 98.94 115 GLY A C 1
ATOM 874 O O . GLY A 1 115 ? 2.447 -13.234 -5.785 1 98.94 115 GLY A O 1
ATOM 875 N N . TRP A 1 116 ? 1.149 -14.812 -6.691 1 98.88 116 TRP A N 1
ATOM 876 C CA . TRP A 1 116 ? 0.116 -14.789 -5.66 1 98.88 116 TRP A CA 1
ATOM 877 C C . TRP A 1 116 ? 0.076 -16.109 -4.895 1 98.88 116 TRP A C 1
ATOM 879 O O . TRP A 1 116 ? -0.065 -17.172 -5.488 1 98.88 116 TRP A O 1
ATOM 889 N N . SER A 1 117 ? 0.206 -16.031 -3.443 1 98.62 117 SER A N 1
ATOM 890 C CA . SER A 1 117 ? 0.11 -17.219 -2.594 1 98.62 117 SER A CA 1
ATOM 891 C C . SER A 1 117 ? 1.136 -18.281 -2.996 1 98.62 117 SER A C 1
ATOM 893 O O . SER A 1 117 ? 2.34 -18.016 -2.98 1 98.62 117 SER A O 1
ATOM 895 N N . ASP A 1 118 ? 0.735 -19.438 -3.582 1 98.62 118 ASP A N 1
ATOM 896 C CA . ASP A 1 118 ? 1.676 -20.438 -4.078 1 98.62 118 ASP A CA 1
ATOM 897 C C . ASP A 1 118 ? 2.605 -19.844 -5.133 1 98.62 118 ASP A C 1
ATOM 899 O O . ASP A 1 118 ? 3.795 -20.172 -5.172 1 98.62 118 ASP A O 1
ATOM 903 N N . GLY A 1 119 ? 2.039 -18.953 -5.98 1 98.81 119 GLY A N 1
ATOM 904 C CA . GLY A 1 119 ? 2.877 -18.25 -6.938 1 98.81 119 GLY A CA 1
ATOM 905 C C . GLY A 1 119 ? 3.869 -17.312 -6.281 1 98.81 119 GLY A C 1
ATOM 906 O O . GLY A 1 119 ? 4.961 -17.078 -6.809 1 98.81 119 GLY A O 1
ATOM 907 N N . GLY A 1 120 ? 3.447 -16.688 -5.176 1 98.81 120 GLY A N 1
ATOM 908 C CA . GLY A 1 120 ? 4.375 -15.883 -4.395 1 98.81 120 GLY A CA 1
ATOM 909 C C . GLY A 1 120 ? 5.52 -16.688 -3.811 1 98.81 120 GLY A C 1
ATOM 910 O O . GLY A 1 120 ? 6.668 -16.234 -3.826 1 98.81 120 GLY A O 1
ATOM 911 N N . ILE A 1 121 ? 5.23 -17.891 -3.311 1 98.5 121 ILE A N 1
ATOM 912 C CA . ILE A 1 121 ? 6.246 -18.812 -2.812 1 98.5 121 ILE A CA 1
ATOM 913 C C . ILE A 1 121 ? 7.234 -19.156 -3.928 1 98.5 121 ILE A C 1
ATOM 915 O O . ILE A 1 121 ? 8.445 -19.047 -3.742 1 98.5 121 ILE A O 1
ATOM 919 N N . GLN A 1 122 ? 6.727 -19.453 -5.066 1 98.56 122 GLN A N 1
ATOM 920 C CA . GLN A 1 122 ? 7.562 -19.797 -6.211 1 98.56 122 GLN A CA 1
ATOM 921 C C . GLN A 1 122 ? 8.438 -18.609 -6.613 1 98.56 122 GLN A C 1
ATOM 923 O O . GLN A 1 122 ? 9.594 -18.781 -7.008 1 98.56 122 GLN A O 1
ATOM 928 N N . SER A 1 123 ? 7.867 -17.406 -6.555 1 98.69 123 SER A N 1
ATOM 929 C CA . SER A 1 123 ? 8.641 -16.219 -6.891 1 98.69 123 SER A CA 1
ATOM 930 C C . SER A 1 123 ? 9.875 -16.094 -6.004 1 98.69 123 SER A C 1
ATOM 932 O O . SER A 1 123 ? 10.977 -15.836 -6.496 1 98.69 123 SER A O 1
ATOM 934 N N . ILE A 1 124 ? 9.703 -16.312 -4.734 1 98.75 124 ILE A N 1
ATOM 935 C CA . ILE A 1 124 ? 10.797 -16.203 -3.777 1 98.75 124 ILE A CA 1
ATOM 936 C C . ILE A 1 124 ? 11.805 -17.328 -4.027 1 98.75 124 ILE A C 1
ATOM 938 O O . ILE A 1 124 ? 13.016 -17.078 -4.055 1 98.75 124 ILE A O 1
ATOM 942 N N . MET A 1 125 ? 11.32 -18.5 -4.285 1 98.56 125 MET A N 1
ATOM 943 C CA . MET A 1 125 ? 12.211 -19.641 -4.523 1 98.56 125 MET A CA 1
ATOM 944 C C . MET A 1 125 ? 12.977 -19.453 -5.828 1 98.56 125 MET A C 1
ATOM 946 O O . MET A 1 125 ? 14.164 -19.781 -5.906 1 98.56 125 MET A O 1
ATOM 950 N N . LEU A 1 126 ? 12.312 -18.938 -6.855 1 98.75 126 LEU A N 1
ATOM 951 C CA . LEU A 1 126 ? 12.992 -18.656 -8.117 1 98.75 126 LEU A CA 1
ATOM 952 C C . LEU A 1 126 ? 14.141 -17.672 -7.914 1 98.75 126 LEU A C 1
ATOM 954 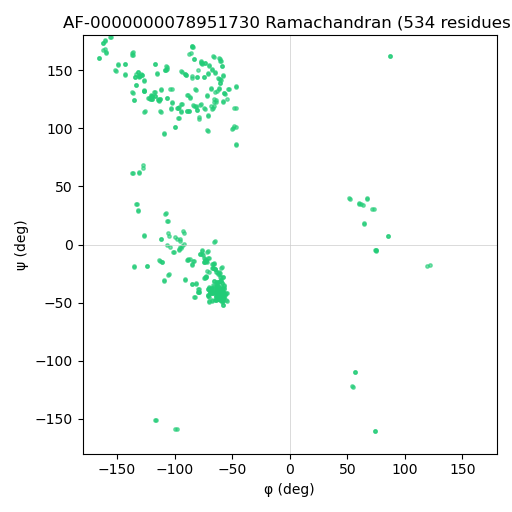O O . LEU A 1 126 ? 15.242 -17.891 -8.438 1 98.75 126 LEU A O 1
ATOM 958 N N . ALA A 1 127 ? 13.906 -16.641 -7.176 1 98.56 127 ALA A N 1
ATOM 959 C CA . ALA A 1 127 ? 14.93 -15.625 -6.93 1 98.56 127 ALA A CA 1
ATOM 960 C C . ALA A 1 127 ? 16.125 -16.219 -6.184 1 98.56 127 ALA A C 1
ATOM 962 O O . ALA A 1 127 ? 17.266 -15.797 -6.402 1 98.56 127 ALA A O 1
ATOM 963 N N . ALA A 1 128 ? 15.859 -17.141 -5.312 1 98.25 128 ALA A N 1
ATOM 964 C CA . ALA A 1 128 ? 16.922 -17.734 -4.508 1 98.25 128 ALA A CA 1
ATOM 965 C C . ALA A 1 128 ? 17.688 -18.781 -5.305 1 98.25 128 ALA A C 1
ATOM 967 O O . ALA A 1 128 ? 18.922 -18.844 -5.242 1 98.25 128 ALA A O 1
ATOM 968 N N . LEU A 1 129 ? 17.031 -19.609 -6.09 1 97.5 129 LEU A N 1
ATOM 969 C CA . LEU A 1 129 ? 17.609 -20.797 -6.715 1 97.5 129 LEU A CA 1
ATOM 970 C C . LEU A 1 129 ? 18.172 -20.453 -8.094 1 97.5 129 LEU A C 1
ATOM 972 O O . LEU A 1 129 ? 19.094 -21.109 -8.57 1 97.5 129 LEU A O 1
ATOM 976 N N . PHE A 1 130 ? 17.547 -19.484 -8.727 1 98.19 130 PHE A N 1
ATOM 977 C CA . PHE A 1 130 ? 17.938 -19.094 -10.078 1 98.19 130 PHE A CA 1
ATOM 978 C C . PHE A 1 130 ? 18.109 -17.594 -10.18 1 98.19 130 PHE A C 1
ATOM 980 O O . PHE A 1 130 ? 17.516 -16.938 -11.039 1 98.19 130 PHE A O 1
ATOM 987 N N . PRO A 1 131 ? 19.062 -17.062 -9.406 1 98.19 131 PRO A N 1
ATOM 988 C CA . PRO A 1 131 ? 19.188 -15.609 -9.359 1 98.19 131 PRO A CA 1
ATOM 989 C C . PRO A 1 131 ? 19.531 -15 -10.719 1 98.19 131 PRO A C 1
ATOM 991 O O . PRO A 1 131 ? 19.172 -13.852 -10.984 1 98.19 131 PRO A O 1
ATOM 994 N N . GLU A 1 132 ? 20.141 -15.719 -11.586 1 97.94 132 GLU A N 1
ATOM 995 C CA . GLU A 1 132 ? 20.547 -15.195 -12.891 1 97.94 132 GLU A CA 1
ATOM 996 C C . GLU A 1 132 ? 19.344 -15.047 -13.82 1 97.94 132 GLU A C 1
ATOM 998 O O . GLU A 1 132 ? 19.406 -14.312 -14.805 1 97.94 132 GLU A O 1
ATOM 1003 N N . LYS A 1 133 ? 18.203 -15.672 -13.477 1 98.44 133 LYS A N 1
ATOM 1004 C CA . LYS A 1 133 ? 17.031 -15.688 -14.352 1 98.44 133 LYS A CA 1
ATOM 1005 C C . LYS A 1 133 ? 15.992 -14.664 -13.898 1 98.44 133 LYS A C 1
ATOM 1007 O O . LYS A 1 133 ? 15.008 -14.422 -14.594 1 98.44 133 LYS A O 1
ATOM 1012 N N . ILE A 1 134 ? 16.234 -14.031 -12.742 1 98.31 134 ILE A N 1
ATOM 1013 C CA . ILE A 1 134 ? 15.164 -13.25 -12.148 1 98.31 134 ILE A CA 1
ATOM 1014 C C . ILE A 1 134 ? 15.586 -11.789 -12.031 1 98.31 134 ILE A C 1
ATOM 1016 O O . ILE A 1 134 ? 16.625 -11.484 -11.438 1 98.31 134 ILE A O 1
ATOM 1020 N N . THR A 1 135 ? 14.789 -10.93 -12.586 1 97.5 135 THR A N 1
ATOM 1021 C CA . THR A 1 135 ? 15.039 -9.492 -12.531 1 97.5 135 THR A CA 1
ATOM 1022 C C . THR A 1 135 ? 14.523 -8.906 -11.219 1 97.5 135 THR A C 1
ATOM 1024 O O . THR A 1 135 ? 15.195 -8.086 -10.586 1 97.5 135 THR A O 1
ATOM 1027 N N . ARG A 1 136 ? 13.383 -9.219 -10.781 1 97.88 136 ARG A N 1
ATOM 1028 C CA . ARG A 1 136 ? 12.703 -8.766 -9.578 1 97.88 136 ARG A CA 1
ATOM 1029 C C . ARG A 1 136 ? 11.508 -9.648 -9.258 1 97.88 136 ARG A C 1
ATOM 1031 O O . ARG A 1 136 ? 11.023 -10.383 -10.117 1 97.88 136 ARG A O 1
ATOM 1038 N N . ILE A 1 137 ? 11.047 -9.602 -8 1 98.56 137 ILE A N 1
ATOM 1039 C CA . ILE A 1 137 ? 9.906 -10.43 -7.645 1 98.56 137 ILE A CA 1
ATOM 1040 C C . ILE A 1 137 ? 8.891 -9.609 -6.859 1 98.56 137 ILE A C 1
ATOM 1042 O O . ILE A 1 137 ? 9.258 -8.742 -6.066 1 98.56 137 ILE A O 1
ATOM 1046 N N . PHE A 1 138 ? 7.648 -9.781 -7.184 1 98.81 138 PHE A N 1
ATOM 1047 C CA . PHE A 1 138 ? 6.457 -9.32 -6.484 1 98.81 138 PHE A CA 1
ATOM 1048 C C . PHE A 1 138 ? 5.715 -10.492 -5.848 1 98.81 138 PHE A C 1
ATOM 1050 O O . PHE A 1 138 ? 4.934 -11.172 -6.512 1 98.81 138 PHE A O 1
ATOM 1057 N N . ALA A 1 139 ? 5.98 -10.734 -4.547 1 98.88 139 ALA A N 1
ATOM 1058 C CA . ALA A 1 139 ? 5.434 -11.891 -3.844 1 98.88 139 ALA A CA 1
ATOM 1059 C C . ALA A 1 139 ? 4.219 -11.5 -3.008 1 98.88 139 ALA A C 1
ATOM 1061 O O . ALA A 1 139 ? 4.363 -10.992 -1.893 1 98.88 139 ALA A O 1
ATOM 1062 N N . TYR A 1 140 ? 3.057 -11.789 -3.531 1 98.88 140 TYR A N 1
ATOM 1063 C CA . TYR A 1 140 ? 1.812 -11.43 -2.861 1 98.88 140 TYR A CA 1
ATOM 1064 C C . TYR A 1 140 ? 1.271 -12.602 -2.053 1 98.88 140 TYR A C 1
ATOM 1066 O O . TYR A 1 140 ? 0.97 -13.664 -2.609 1 98.88 140 TYR A O 1
ATOM 1074 N N . GLY A 1 141 ? 1.163 -12.453 -0.769 1 98.62 141 GLY A N 1
ATOM 1075 C CA . GLY A 1 141 ? 0.521 -13.43 0.101 1 98.62 141 GLY A CA 1
ATOM 1076 C C . GLY A 1 141 ? 1.283 -14.734 0.198 1 98.62 141 GLY A C 1
ATOM 1077 O O . GLY A 1 141 ? 0.684 -15.812 0.167 1 98.62 141 GLY A O 1
ATOM 1078 N N . ALA A 1 142 ? 2.609 -14.703 0.255 1 98.12 142 ALA A N 1
ATOM 1079 C CA . ALA A 1 142 ? 3.432 -15.906 0.293 1 98.12 142 ALA A CA 1
ATOM 1080 C C . ALA A 1 142 ? 3.689 -16.359 1.73 1 98.12 142 ALA A C 1
ATOM 1082 O O . ALA A 1 142 ? 3.797 -15.523 2.633 1 98.12 142 ALA A O 1
ATOM 1083 N N . HIS A 1 143 ? 3.785 -17.625 2.004 1 97.25 143 HIS A N 1
ATOM 1084 C CA . HIS A 1 143 ? 4.332 -18.172 3.238 1 97.25 143 HIS A CA 1
ATOM 1085 C C . HIS A 1 143 ? 5.43 -19.188 2.947 1 97.25 143 HIS A C 1
ATOM 1087 O O . HIS A 1 143 ? 5.266 -20.062 2.088 1 97.25 143 HIS A O 1
ATOM 1093 N N . MET A 1 144 ? 6.566 -19.109 3.627 1 97.19 144 MET A N 1
ATOM 1094 C CA . MET A 1 144 ? 7.734 -19.938 3.346 1 97.19 144 MET A CA 1
ATOM 1095 C C . MET A 1 144 ? 7.902 -21.016 4.41 1 97.19 144 MET A C 1
ATOM 1097 O O . MET A 1 144 ? 8.961 -21.641 4.5 1 97.19 144 MET A O 1
ATOM 1101 N N . SER A 1 145 ? 6.941 -21.188 5.27 1 94.88 145 SER A N 1
ATOM 1102 C CA . SER A 1 145 ? 6.828 -22.234 6.27 1 94.88 145 SER A CA 1
ATOM 1103 C C . SER A 1 145 ? 5.395 -22.359 6.773 1 94.88 145 SER A C 1
ATOM 1105 O O . SER A 1 145 ? 4.562 -21.484 6.527 1 94.88 145 SER A O 1
ATOM 1107 N N . LEU A 1 146 ? 5.129 -23.453 7.492 1 93.19 146 LEU A N 1
ATOM 1108 C CA . LEU A 1 146 ? 3.805 -23.688 8.062 1 93.19 146 LEU A CA 1
ATOM 1109 C C . LEU A 1 146 ? 3.424 -22.562 9.023 1 93.19 146 LEU A C 1
ATOM 1111 O O . LEU A 1 146 ? 2.246 -22.219 9.148 1 93.19 146 LEU A O 1
ATOM 1115 N N . ALA A 1 147 ? 4.406 -21.938 9.625 1 91.75 147 ALA A N 1
ATOM 1116 C CA . ALA A 1 147 ? 4.168 -20.891 10.609 1 91.75 147 ALA A CA 1
ATOM 1117 C C . ALA A 1 147 ? 3.523 -19.656 9.961 1 91.75 147 ALA A C 1
ATOM 1119 O O . ALA A 1 147 ? 2.902 -18.844 10.641 1 91.75 147 ALA A O 1
ATOM 1120 N N . GLY A 1 148 ? 3.664 -19.547 8.672 1 96.44 148 GLY A N 1
ATOM 1121 C CA . GLY A 1 148 ? 3.111 -18.391 7.973 1 96.44 148 GLY A CA 1
ATOM 1122 C C . GLY A 1 148 ? 1.652 -18.562 7.598 1 96.44 148 GLY A C 1
ATOM 1123 O O . GLY A 1 148 ? 0.979 -17.594 7.238 1 96.44 148 GLY A O 1
ATOM 1124 N N . LEU A 1 149 ? 1.229 -19.797 7.633 1 95.56 149 LEU A N 1
ATOM 1125 C CA . LEU A 1 149 ? -0.144 -20.109 7.254 1 95.56 149 LEU A CA 1
ATOM 1126 C C . LEU A 1 149 ? -1.083 -19.969 8.445 1 95.56 149 LEU A C 1
ATOM 1128 O O . LEU A 1 149 ? -0.815 -20.516 9.523 1 95.56 149 LEU A O 1
ATOM 1132 N N . ASN A 1 150 ? -2.166 -19.172 8.266 1 95.19 150 ASN A N 1
ATOM 1133 C CA . ASN A 1 150 ? -3.23 -19.156 9.266 1 95.19 150 ASN A CA 1
ATOM 1134 C C . ASN A 1 150 ? -4.031 -20.453 9.25 1 95.19 150 ASN A C 1
ATOM 1136 O O . ASN A 1 150 ? -4.828 -20.688 8.336 1 95.19 150 ASN A O 1
ATOM 1140 N N . GLN A 1 151 ? -3.936 -21.219 10.203 1 88.12 151 GLN A N 1
ATOM 1141 C CA . GLN A 1 151 ? -4.527 -22.562 10.227 1 88.12 151 GLN A CA 1
ATOM 1142 C C . GLN A 1 151 ? -6.035 -22.484 10.445 1 88.12 151 GLN A C 1
ATOM 1144 O O . GLN A 1 151 ? -6.742 -23.469 10.258 1 88.12 151 GLN A O 1
ATOM 1149 N N . ASN A 1 152 ? -6.555 -21.297 10.766 1 87.62 152 ASN A N 1
ATOM 1150 C CA . ASN A 1 152 ? -7.977 -21.125 11.055 1 87.62 152 ASN A CA 1
ATOM 1151 C C . ASN A 1 152 ? -8.703 -20.438 9.906 1 87.62 152 ASN A C 1
ATOM 1153 O O . ASN A 1 152 ? -9.75 -19.812 10.109 1 87.62 152 ASN A O 1
ATOM 1157 N N . PHE A 1 153 ? -8.055 -20.516 8.789 1 87.75 153 PHE A N 1
ATOM 1158 C CA . PHE A 1 153 ? -8.688 -19.766 7.703 1 87.75 153 PHE A CA 1
ATOM 1159 C C . PHE A 1 153 ? -9.969 -20.469 7.258 1 87.75 153 PHE A C 1
ATOM 1161 O O . PHE A 1 153 ? -10.789 -19.859 6.559 1 87.75 153 PHE A O 1
ATOM 1168 N N . GLY A 1 154 ? -10.156 -21.672 7.879 1 82.06 154 GLY A N 1
ATOM 1169 C CA . GLY A 1 154 ? -11.375 -22.406 7.582 1 82.06 154 GLY A CA 1
ATOM 1170 C C . GLY A 1 154 ? -12.625 -21.734 8.125 1 82.06 154 GLY A C 1
ATOM 1171 O O . GLY A 1 154 ? -12.602 -21.141 9.195 1 82.06 154 GLY A O 1
ATOM 1172 N N . GLY A 1 155 ? -13.648 -21.297 7.414 1 86.62 155 GLY A N 1
ATOM 1173 C CA . GLY A 1 155 ? -14.906 -20.688 7.84 1 86.62 155 GLY A CA 1
ATOM 1174 C C . GLY A 1 155 ? -15.109 -19.281 7.297 1 86.62 155 GLY A C 1
ATOM 1175 O O . GLY A 1 155 ? -16.219 -18.75 7.375 1 86.62 155 GLY A O 1
ATOM 1176 N N . ASN A 1 156 ? -14.008 -18.812 6.918 1 92.62 156 ASN A N 1
ATOM 1177 C CA . ASN A 1 156 ? -14.133 -17.5 6.312 1 92.62 156 ASN A CA 1
ATOM 1178 C C . ASN A 1 156 ? -14.969 -17.547 5.035 1 92.62 156 ASN A C 1
ATOM 1180 O O . ASN A 1 156 ? -14.703 -18.359 4.148 1 92.62 156 ASN A O 1
ATOM 1184 N N . LYS A 1 157 ? -15.867 -16.688 4.938 1 93.44 157 LYS A N 1
ATOM 1185 C CA . LYS A 1 157 ? -16.828 -16.703 3.834 1 93.44 157 LYS A CA 1
ATOM 1186 C C . LYS A 1 157 ? -16.125 -16.5 2.496 1 93.44 157 LYS A C 1
ATOM 1188 O O . LYS A 1 157 ? -16.484 -17.125 1.498 1 93.44 157 LYS A O 1
ATOM 1193 N N . VAL A 1 158 ? -15.156 -15.617 2.461 1 95.62 158 VAL A N 1
ATOM 1194 C CA . VAL A 1 158 ? -14.438 -15.328 1.228 1 95.62 158 VAL A CA 1
ATOM 1195 C C . VAL A 1 158 ? -13.625 -16.547 0.803 1 95.62 158 VAL A C 1
ATOM 1197 O O . VAL A 1 158 ? -13.648 -16.938 -0.367 1 95.62 158 VAL A O 1
ATOM 1200 N N . VAL A 1 159 ? -12.953 -17.25 1.719 1 96.38 159 VAL A N 1
ATOM 1201 C CA . VAL A 1 159 ? -12.133 -18.422 1.438 1 96.38 159 VAL A CA 1
ATOM 1202 C C . VAL A 1 159 ? -13.023 -19.594 1.006 1 96.38 159 VAL A C 1
ATOM 1204 O O . VAL A 1 159 ? -12.688 -20.312 0.072 1 96.38 159 VAL A O 1
ATOM 1207 N N . SER A 1 160 ? -14.164 -19.719 1.677 1 96.06 160 SER A N 1
ATOM 1208 C CA . SER A 1 160 ? -15.109 -20.781 1.311 1 96.06 160 SER A CA 1
ATOM 1209 C C . SER A 1 160 ? -15.617 -20.594 -0.113 1 96.06 160 SER A C 1
ATOM 1211 O O . SER A 1 160 ? -15.727 -21.547 -0.872 1 96.06 160 SER A O 1
ATOM 1213 N N . SER A 1 161 ? -15.953 -19.328 -0.382 1 96.81 161 SER A N 1
ATOM 1214 C CA . SER A 1 161 ? -16.391 -19.016 -1.738 1 96.81 161 SER A CA 1
ATOM 1215 C C . SER A 1 161 ? -15.312 -19.344 -2.76 1 96.81 161 SER A C 1
ATOM 1217 O O . SER A 1 161 ? -15.609 -19.859 -3.84 1 96.81 161 SER A O 1
ATOM 1219 N N . PHE A 1 162 ? -14.125 -19.078 -2.453 1 97.69 162 PHE A N 1
ATOM 1220 C CA . PHE A 1 162 ? -13.008 -19.375 -3.342 1 97.69 162 PHE A CA 1
ATOM 1221 C C . PHE A 1 162 ? -12.859 -20.875 -3.557 1 97.69 162 PHE A C 1
ATOM 1223 O O . PHE A 1 162 ? -12.703 -21.328 -4.691 1 97.69 162 PHE A O 1
ATOM 1230 N N . LEU A 1 163 ? -12.906 -21.641 -2.492 1 96.81 163 LEU A N 1
ATOM 1231 C CA . LEU A 1 163 ? -12.719 -23.078 -2.588 1 96.81 163 LEU A CA 1
ATOM 1232 C C . LEU A 1 163 ? -13.828 -23.719 -3.42 1 96.81 163 LEU A C 1
ATOM 1234 O O . LEU A 1 163 ? -13.578 -24.625 -4.203 1 96.81 163 LEU A O 1
ATOM 1238 N N . GLU A 1 164 ? -15.039 -23.234 -3.238 1 97.25 164 GLU A N 1
ATOM 1239 C CA . GLU A 1 164 ? -16.156 -23.703 -4.062 1 97.25 164 GLU A CA 1
ATOM 1240 C C . GLU A 1 164 ? -15.914 -23.391 -5.535 1 97.25 164 GLU A C 1
ATOM 1242 O O . GLU A 1 164 ? -16.109 -24.266 -6.395 1 97.25 164 GLU A O 1
ATOM 1247 N N . ARG A 1 165 ? -15.523 -22.188 -5.773 1 98.19 165 ARG A N 1
ATOM 1248 C CA . ARG A 1 165 ? -15.219 -21.781 -7.141 1 98.19 165 ARG A CA 1
ATOM 1249 C C . ARG A 1 165 ? -14.07 -22.609 -7.715 1 98.19 165 ARG A C 1
ATOM 1251 O O . ARG A 1 165 ? -14.109 -23 -8.883 1 98.19 165 ARG A O 1
ATOM 1258 N N . ALA A 1 166 ? -13.086 -22.844 -6.922 1 98 166 ALA A N 1
ATOM 1259 C CA . ALA A 1 166 ? -11.914 -23.609 -7.348 1 98 166 ALA A CA 1
ATOM 1260 C C . ALA A 1 166 ? -12.305 -25.016 -7.777 1 98 166 ALA A C 1
ATOM 1262 O O . ALA A 1 166 ? -11.766 -25.547 -8.75 1 98 166 ALA A O 1
ATOM 1263 N N . GLU A 1 167 ? -13.18 -25.578 -7.074 1 98.5 167 GLU A N 1
ATOM 1264 C CA . GLU A 1 167 ? -13.641 -26.922 -7.441 1 98.5 167 GLU A CA 1
ATOM 1265 C C . GLU A 1 167 ? -14.352 -26.906 -8.789 1 98.5 167 GLU A C 1
ATOM 1267 O O . GLU A 1 167 ? -14.078 -27.75 -9.648 1 98.5 167 GLU A O 1
ATOM 1272 N N . GLU A 1 168 ? -15.234 -25.969 -8.93 1 98.5 168 GLU A N 1
ATOM 1273 C CA . GLU A 1 168 ? -15.938 -25.844 -10.203 1 98.5 168 GLU A CA 1
ATOM 1274 C C . GLU A 1 168 ? -14.969 -25.641 -11.359 1 98.5 168 GLU A C 1
ATOM 1276 O O . GLU A 1 168 ? -15.102 -26.266 -12.414 1 98.5 168 GLU A O 1
ATOM 1281 N N . GLU A 1 169 ? -14.023 -24.828 -11.125 1 98.5 169 GLU A N 1
ATOM 1282 C CA . GLU A 1 169 ? -13.055 -24.516 -12.172 1 98.5 169 GLU A CA 1
ATOM 1283 C C . GLU A 1 169 ? -12.148 -25.703 -12.461 1 98.5 169 GLU A C 1
ATOM 1285 O O . GLU A 1 169 ? -11.734 -25.906 -13.602 1 98.5 169 GLU A O 1
ATOM 1290 N N . TYR A 1 170 ? -11.781 -26.422 -11.422 1 98.56 170 TYR A N 1
ATOM 1291 C CA . TYR A 1 170 ? -11.008 -27.641 -11.625 1 98.56 170 TYR A CA 1
ATOM 1292 C C . TYR A 1 170 ? -11.742 -28.609 -12.547 1 98.56 170 TYR A C 1
ATOM 1294 O O . TYR A 1 170 ? -11.164 -29.125 -13.508 1 98.56 170 TYR A O 1
ATOM 1302 N N . HIS A 1 171 ? -13.016 -28.812 -12.305 1 98.56 171 HIS A N 1
ATOM 1303 C CA . HIS A 1 171 ? -13.805 -29.719 -13.117 1 98.56 171 HIS A CA 1
ATOM 1304 C C . HIS A 1 171 ? -13.883 -29.25 -14.562 1 98.56 171 HIS A C 1
ATOM 1306 O O . HIS A 1 171 ? -13.914 -30.062 -15.492 1 98.56 171 HIS A O 1
ATOM 1312 N N . ARG A 1 172 ? -13.867 -27.953 -14.711 1 98.12 172 ARG A N 1
ATOM 1313 C CA . ARG A 1 172 ? -14.039 -27.375 -16.031 1 98.12 172 ARG A CA 1
ATOM 1314 C C . ARG A 1 172 ? -12.734 -27.391 -16.828 1 98.12 172 ARG A C 1
ATOM 1316 O O . ARG A 1 172 ? -12.742 -27.609 -18.031 1 98.12 172 ARG A O 1
ATOM 1323 N N . LEU A 1 173 ? -11.586 -27.25 -16.188 1 98.25 173 LEU A N 1
ATOM 1324 C CA . LEU A 1 173 ? -10.352 -26.938 -16.891 1 98.25 173 LEU A CA 1
ATOM 1325 C C . LEU A 1 173 ? -9.406 -28.141 -16.891 1 98.25 173 LEU A C 1
ATOM 1327 O O . LEU A 1 173 ? -8.609 -28.297 -17.812 1 98.25 173 LEU A O 1
ATOM 1331 N N . SER A 1 174 ? -9.469 -28.922 -15.883 1 98.5 174 SER A N 1
ATOM 1332 C CA . SER A 1 174 ? -8.438 -29.922 -15.633 1 98.5 174 SER A CA 1
ATOM 1333 C C . SER A 1 174 ? -8.508 -31.062 -16.641 1 98.5 174 SER A C 1
ATOM 1335 O O . SER A 1 174 ? -9.594 -31.484 -17.031 1 98.5 174 SER A O 1
ATOM 1337 N N . PRO A 1 175 ? -7.375 -31.625 -16.984 1 97.81 175 PRO A N 1
ATOM 1338 C CA . PRO A 1 175 ? -7.387 -32.844 -17.812 1 97.81 175 PRO A CA 1
ATOM 1339 C C . PRO A 1 175 ? -7.898 -34.062 -17.062 1 97.81 175 PRO A C 1
ATOM 1341 O O . PRO A 1 175 ? -8.156 -35.094 -17.672 1 97.81 175 PRO A O 1
ATOM 1344 N N . THR A 1 176 ? -8.031 -33.938 -15.758 1 97.56 176 THR A N 1
ATOM 1345 C CA . THR A 1 176 ? -8.57 -35 -14.922 1 97.56 176 THR A CA 1
ATOM 1346 C C . THR A 1 176 ? -9.719 -34.469 -14.062 1 97.56 176 THR A C 1
ATOM 1348 O O . THR A 1 176 ? -9.641 -34.5 -12.828 1 97.56 176 THR A O 1
ATOM 1351 N N . PRO A 1 177 ? -10.82 -34.125 -14.664 1 97.81 177 PRO A N 1
ATOM 1352 C CA . PRO A 1 177 ? -11.906 -33.406 -13.992 1 97.81 177 PRO A CA 1
ATOM 1353 C C . PRO A 1 177 ? -12.484 -34.156 -12.812 1 97.81 177 PRO A C 1
ATOM 1355 O O . PRO A 1 177 ? -13.055 -33.562 -11.898 1 97.81 177 PRO A O 1
ATOM 1358 N N . ASP A 1 178 ? -12.297 -35.469 -12.711 1 97.69 178 ASP A N 1
ATOM 1359 C CA . ASP A 1 178 ? -12.938 -36.281 -11.68 1 97.69 178 ASP A CA 1
ATOM 1360 C C . ASP A 1 178 ? -11.992 -36.531 -10.508 1 97.69 178 ASP A C 1
ATOM 1362 O O . ASP A 1 178 ? -12.344 -37.25 -9.57 1 97.69 178 ASP A O 1
ATOM 1366 N N . ASN A 1 179 ? -10.812 -35.938 -10.508 1 97.69 179 ASN A N 1
ATOM 1367 C CA . ASN A 1 179 ? -9.805 -36.219 -9.492 1 97.69 179 ASN A CA 1
ATOM 1368 C C . ASN A 1 179 ? -9.641 -35.062 -8.516 1 97.69 179 ASN A C 1
ATOM 1370 O O . ASN A 1 179 ? -8.555 -34.844 -7.984 1 97.69 179 ASN A O 1
ATOM 1374 N N . PHE A 1 180 ? -10.641 -34.312 -8.336 1 98.25 180 PHE A N 1
ATOM 1375 C CA . PHE A 1 180 ? -10.547 -33.094 -7.52 1 98.25 180 PHE A CA 1
ATOM 1376 C C . PHE A 1 180 ? -10.156 -33.469 -6.09 1 98.25 180 PHE A C 1
ATOM 1378 O O . PHE A 1 180 ? -9.359 -32.75 -5.469 1 98.25 180 PHE A O 1
ATOM 1385 N N . ASP A 1 181 ? -10.727 -34.531 -5.488 1 98.12 181 ASP A N 1
ATOM 1386 C CA . ASP A 1 181 ? -10.453 -34.875 -4.094 1 98.12 181 ASP A CA 1
ATOM 1387 C C . ASP A 1 181 ? -8.969 -35.125 -3.871 1 98.12 181 ASP A C 1
ATOM 1389 O O . ASP A 1 181 ? -8.391 -34.656 -2.883 1 98.12 181 ASP A O 1
ATOM 1393 N N . GLN A 1 182 ? -8.398 -35.875 -4.734 1 97.25 182 GLN A N 1
ATOM 1394 C CA . GLN A 1 182 ? -6.961 -36.125 -4.637 1 97.25 182 GLN A CA 1
ATOM 1395 C C . GLN A 1 182 ? -6.156 -34.844 -4.824 1 97.25 182 GLN A C 1
ATOM 1397 O O . GLN A 1 182 ? -5.176 -34.625 -4.113 1 97.25 182 GLN A O 1
ATOM 1402 N N . PHE A 1 183 ? -6.539 -34.062 -5.82 1 97.94 183 PHE A N 1
ATOM 1403 C CA . PHE A 1 183 ? -5.914 -32.75 -6.051 1 97.94 183 PHE A CA 1
ATOM 1404 C C . PHE A 1 183 ? -5.98 -31.891 -4.797 1 97.94 183 PHE A C 1
ATOM 1406 O O . PHE A 1 183 ? -4.965 -31.344 -4.363 1 97.94 183 PHE A O 1
ATOM 1413 N N . TYR A 1 184 ? -7.141 -31.812 -4.191 1 97.75 184 TYR A N 1
ATOM 1414 C CA . TYR A 1 184 ? -7.363 -31.016 -2.986 1 97.75 184 TYR A CA 1
ATOM 1415 C C . TYR A 1 184 ? -6.461 -31.484 -1.853 1 97.75 184 TYR A C 1
ATOM 1417 O O . TYR A 1 184 ? -5.828 -30.672 -1.176 1 97.75 184 TYR A O 1
ATOM 1425 N N . GLU A 1 185 ? -6.367 -32.75 -1.651 1 97 185 GLU A N 1
ATOM 1426 C CA . GLU A 1 185 ? -5.508 -33.312 -0.613 1 97 185 GLU A CA 1
ATOM 1427 C C . GLU A 1 185 ? -4.043 -32.969 -0.868 1 97 185 GLU A C 1
ATOM 1429 O O . GLU A 1 185 ? -3.305 -32.625 0.063 1 97 185 GLU A O 1
ATOM 1434 N N . ASN A 1 186 ? -3.594 -33.094 -2.098 1 96.94 186 ASN A N 1
ATOM 1435 C CA . ASN A 1 186 ? -2.215 -32.781 -2.453 1 96.94 186 ASN A CA 1
ATOM 1436 C C . ASN A 1 186 ? -1.89 -31.312 -2.186 1 96.94 186 ASN A C 1
ATOM 1438 O O . ASN A 1 186 ? -0.814 -31 -1.678 1 96.94 186 ASN A O 1
ATOM 1442 N N . VAL A 1 187 ? -2.801 -30.422 -2.523 1 97.25 187 VAL A N 1
ATOM 1443 C CA . VAL A 1 187 ? -2.58 -28.984 -2.32 1 97.25 187 VAL A CA 1
ATOM 1444 C C . VAL A 1 187 ? -2.559 -28.672 -0.827 1 97.25 187 VAL A C 1
ATOM 1446 O O . VAL A 1 187 ? -1.743 -27.875 -0.367 1 97.25 187 VAL A O 1
ATOM 1449 N N . GLN A 1 188 ? -3.422 -29.344 -0.06 1 94.88 188 GLN A N 1
ATOM 1450 C CA . GLN A 1 188 ? -3.4 -29.172 1.389 1 94.88 188 GLN A CA 1
ATOM 1451 C C . GLN A 1 188 ? -2.051 -29.578 1.972 1 94.88 188 GLN A C 1
ATOM 1453 O O . GLN A 1 188 ? -1.521 -28.906 2.854 1 94.88 188 GLN A O 1
ATOM 1458 N N . GLN A 1 189 ? -1.5 -30.656 1.467 1 95.06 189 GLN A N 1
ATOM 1459 C CA . GLN A 1 189 ? -0.188 -31.109 1.921 1 95.06 189 GLN A CA 1
ATOM 1460 C C . GLN A 1 189 ? 0.903 -30.125 1.509 1 95.06 189 GLN A C 1
ATOM 1462 O O . GLN A 1 189 ? 1.879 -29.938 2.238 1 95.06 189 GLN A O 1
ATOM 1467 N N . LEU A 1 190 ? 0.745 -29.594 0.357 1 95.69 190 LEU A N 1
ATOM 1468 C CA . LEU A 1 190 ? 1.66 -28.562 -0.1 1 95.69 190 LEU A CA 1
ATOM 1469 C C . LEU A 1 190 ? 1.658 -27.375 0.858 1 95.69 190 LEU A C 1
ATOM 1471 O O . LEU A 1 190 ? 2.719 -26.922 1.298 1 95.69 190 LEU A O 1
ATOM 1475 N N . TRP A 1 191 ? 0.44 -26.891 1.242 1 95.56 191 TRP A N 1
ATOM 1476 C CA . TRP A 1 191 ? 0.288 -25.75 2.131 1 95.56 191 TRP A CA 1
ATOM 1477 C C . TRP A 1 191 ? 0.911 -26.031 3.494 1 95.56 191 TRP A C 1
ATOM 1479 O O . TRP A 1 191 ? 1.403 -25.109 4.16 1 95.56 191 TRP A O 1
ATOM 1489 N N . LYS A 1 192 ? 1.029 -27.25 3.816 1 93.19 192 LYS A N 1
ATOM 1490 C CA . LYS A 1 192 ? 1.625 -27.656 5.09 1 93.19 192 LYS A CA 1
ATOM 1491 C C . LYS A 1 192 ? 3.117 -27.922 4.938 1 93.19 192 LYS A C 1
ATOM 1493 O O . LYS A 1 192 ? 3.781 -28.328 5.895 1 93.19 192 LYS A O 1
ATOM 1498 N N . TRP A 1 193 ? 3.609 -27.781 3.709 1 93.25 193 TRP A N 1
ATOM 1499 C CA . TRP A 1 193 ? 5.02 -27.984 3.389 1 93.25 193 TRP A CA 1
ATOM 1500 C C . TRP A 1 193 ? 5.438 -29.422 3.645 1 93.25 193 TRP A C 1
ATOM 1502 O O . TRP A 1 193 ? 6.57 -29.688 4.066 1 93.25 193 TRP A O 1
ATOM 1512 N N . LYS A 1 194 ? 4.578 -30.234 3.424 1 89.38 194 LYS A N 1
ATOM 1513 C CA . LYS A 1 194 ? 4.832 -31.641 3.738 1 89.38 194 LYS A CA 1
ATOM 1514 C C . LYS A 1 194 ? 5.859 -32.25 2.785 1 89.38 194 LYS A C 1
ATOM 1516 O O . LYS A 1 194 ? 6.566 -33.188 3.141 1 89.38 194 LYS A O 1
ATOM 1521 N N . HIS A 1 195 ? 6 -31.672 1.585 1 86.62 195 HIS A N 1
ATOM 1522 C CA . HIS A 1 195 ? 6.895 -32.219 0.577 1 86.62 195 HIS A CA 1
ATOM 1523 C C . HIS A 1 195 ? 8.172 -31.406 0.459 1 86.62 195 HIS A C 1
ATOM 1525 O O . HIS A 1 195 ? 9.023 -31.672 -0.394 1 86.62 195 HIS A O 1
ATOM 1531 N N . ASP A 1 196 ? 8.195 -30.359 1.258 1 87.94 196 ASP A N 1
ATOM 1532 C CA . ASP A 1 196 ? 9.336 -29.453 1.209 1 87.94 196 ASP A CA 1
ATOM 1533 C C . ASP A 1 196 ? 9.844 -29.125 2.613 1 87.94 196 ASP A C 1
ATOM 1535 O O . ASP A 1 196 ? 9.078 -29.172 3.58 1 87.94 196 ASP A O 1
ATOM 1539 N N . SER A 1 197 ? 11.195 -28.938 2.65 1 77.69 197 SER A N 1
ATOM 1540 C CA . SER A 1 197 ? 11.742 -28.422 3.902 1 77.69 197 SER A CA 1
ATOM 1541 C C . SER A 1 197 ? 11.492 -26.938 4.051 1 77.69 197 SER A C 1
ATOM 1543 O O . SER A 1 197 ? 11.273 -26.234 3.057 1 77.69 197 SER A O 1
ATOM 1545 N N . ALA A 1 198 ? 11.484 -26.484 5.281 1 81.12 198 ALA A N 1
ATOM 1546 C CA . ALA A 1 198 ? 11.359 -25.062 5.547 1 81.12 198 ALA A CA 1
ATOM 1547 C C . ALA A 1 198 ? 12.461 -24.266 4.84 1 81.12 198 ALA A C 1
ATOM 1549 O O . ALA A 1 198 ? 13.609 -24.719 4.777 1 81.12 198 ALA A O 1
ATOM 1550 N N . PHE A 1 199 ? 11.992 -23.281 4.16 1 88.75 199 PHE A N 1
ATOM 1551 C CA . PHE A 1 199 ? 12.938 -22.391 3.516 1 88.75 199 PHE A CA 1
ATOM 1552 C C . PHE A 1 199 ? 13.766 -21.625 4.555 1 88.75 199 PHE A C 1
ATOM 1554 O O . PHE A 1 199 ? 13.211 -20.938 5.406 1 88.75 199 PHE A O 1
ATOM 1561 N N . THR A 1 200 ? 15.078 -21.641 4.547 1 93.19 200 THR A N 1
ATOM 1562 C CA . THR A 1 200 ? 15.953 -21.188 5.625 1 93.19 200 THR A CA 1
ATOM 1563 C C . THR A 1 200 ? 16.234 -19.688 5.496 1 93.19 200 THR A C 1
ATOM 1565 O O . THR A 1 200 ? 16.031 -19.109 4.426 1 93.19 200 THR A O 1
ATOM 1568 N N . ILE A 1 201 ? 16.734 -19.125 6.582 1 95.31 201 ILE A N 1
ATOM 1569 C CA . ILE A 1 201 ? 17.141 -17.734 6.609 1 95.31 201 ILE A CA 1
ATOM 1570 C C . ILE A 1 201 ? 18.266 -17.5 5.609 1 95.31 201 ILE A C 1
ATOM 1572 O O . ILE A 1 201 ? 18.328 -16.453 4.953 1 95.31 201 ILE A O 1
ATOM 1576 N N . ASP A 1 202 ? 19.188 -18.5 5.461 1 96.5 202 ASP A N 1
ATOM 1577 C CA . ASP A 1 202 ? 20.297 -18.375 4.516 1 96.5 202 ASP A CA 1
ATOM 1578 C C . ASP A 1 202 ? 19.781 -18.266 3.08 1 96.5 202 ASP A C 1
ATOM 1580 O O . ASP A 1 202 ? 20.312 -17.5 2.283 1 96.5 202 ASP A O 1
ATOM 1584 N N . GLN A 1 203 ? 18.766 -19.016 2.822 1 96.12 203 GLN A N 1
ATOM 1585 C CA . GLN A 1 203 ? 18.188 -18.969 1.484 1 96.12 203 GLN A CA 1
ATOM 1586 C C . GLN A 1 203 ? 17.5 -17.625 1.234 1 96.12 203 GLN A C 1
ATOM 1588 O O . GLN A 1 203 ? 17.672 -17.031 0.168 1 96.12 203 GLN A O 1
ATOM 1593 N N . LEU A 1 204 ? 16.797 -17.156 2.207 1 97.75 204 LEU A N 1
ATOM 1594 C CA . LEU A 1 204 ? 16.156 -15.852 2.094 1 97.75 204 LEU A CA 1
ATOM 1595 C C . LEU A 1 204 ? 17.203 -14.758 1.912 1 97.75 204 LEU A C 1
ATOM 1597 O O . LEU A 1 204 ? 17.062 -13.891 1.047 1 97.75 204 LEU A O 1
ATOM 1601 N N . SER A 1 205 ? 18.297 -14.82 2.668 1 97.5 205 SER A N 1
ATOM 1602 C CA . SER A 1 205 ? 19.312 -13.766 2.701 1 97.5 205 SER A CA 1
ATOM 1603 C C . SER A 1 205 ? 20.156 -13.773 1.434 1 97.5 205 SER A C 1
ATOM 1605 O O . SER A 1 205 ? 20.891 -12.82 1.16 1 97.5 205 SER A O 1
ATOM 1607 N N . SER A 1 206 ? 20.047 -14.875 0.611 1 96.75 206 SER A N 1
ATOM 1608 C CA . SER A 1 206 ? 20.828 -14.992 -0.611 1 96.75 206 SER A CA 1
ATOM 1609 C C . SER A 1 206 ? 20.172 -14.25 -1.769 1 96.75 206 SER A C 1
ATOM 1611 O O . SER A 1 206 ? 20.797 -14.023 -2.807 1 96.75 206 SER A O 1
ATOM 1613 N N . ILE A 1 207 ? 18.953 -13.891 -1.59 1 97.75 207 ILE A N 1
ATOM 1614 C CA . ILE A 1 207 ? 18.219 -13.188 -2.639 1 97.75 207 ILE A CA 1
ATOM 1615 C C . ILE A 1 207 ? 18.797 -11.789 -2.824 1 97.75 207 ILE A C 1
ATOM 1617 O O . ILE A 1 207 ? 19.016 -11.062 -1.852 1 97.75 207 ILE A O 1
ATOM 1621 N N . ARG A 1 208 ? 19.016 -11.43 -4.184 1 93.94 208 ARG A N 1
ATOM 1622 C CA . ARG A 1 208 ? 19.703 -10.164 -4.43 1 93.94 208 ARG A CA 1
ATOM 1623 C C . ARG A 1 208 ? 18.859 -9.258 -5.32 1 93.94 208 ARG A C 1
ATOM 1625 O O . ARG A 1 208 ? 19.109 -8.047 -5.395 1 93.94 208 ARG A O 1
ATOM 1632 N N . CYS A 1 209 ? 17.922 -9.828 -5.992 1 95.88 209 CYS A N 1
ATOM 1633 C CA . CYS A 1 209 ? 17.078 -8.992 -6.848 1 95.88 209 CYS A CA 1
ATOM 1634 C C . CYS A 1 209 ? 16.109 -8.164 -6.02 1 95.88 209 CYS A C 1
ATOM 1636 O O . CYS A 1 209 ? 15.812 -8.508 -4.875 1 95.88 209 CYS A O 1
ATOM 1638 N N . PRO A 1 210 ? 15.617 -7.02 -6.551 1 96.25 210 PRO A N 1
ATOM 1639 C CA . PRO A 1 210 ? 14.523 -6.32 -5.871 1 96.25 210 PRO A CA 1
ATOM 1640 C C . PRO A 1 210 ? 13.328 -7.23 -5.59 1 96.25 210 PRO A C 1
ATOM 1642 O O . PRO A 1 210 ? 12.945 -8.039 -6.441 1 96.25 210 PRO A O 1
ATOM 1645 N N . ALA A 1 211 ? 12.844 -7.137 -4.379 1 97.81 211 ALA A N 1
ATOM 1646 C CA . ALA A 1 211 ? 11.734 -7.984 -3.941 1 97.81 211 ALA A CA 1
ATOM 1647 C C . ALA A 1 211 ? 10.688 -7.172 -3.186 1 97.81 211 ALA A C 1
ATOM 1649 O O . ALA A 1 211 ? 11.023 -6.426 -2.26 1 97.81 211 ALA A O 1
ATOM 1650 N N . TRP A 1 212 ? 9.461 -7.234 -3.646 1 98.56 212 TRP A N 1
ATOM 1651 C CA . TRP A 1 212 ? 8.344 -6.695 -2.873 1 98.56 212 TRP A CA 1
ATOM 1652 C C . TRP A 1 212 ? 7.555 -7.816 -2.207 1 98.56 212 TRP A C 1
ATOM 1654 O O . TRP A 1 212 ? 7.09 -8.742 -2.879 1 98.56 212 TRP A O 1
ATOM 1664 N N . ILE A 1 213 ? 7.566 -7.785 -0.898 1 98.81 213 ILE A N 1
ATOM 1665 C CA . ILE A 1 213 ? 6.656 -8.617 -0.113 1 98.81 213 ILE A CA 1
ATOM 1666 C C . ILE A 1 213 ? 5.336 -7.879 0.096 1 98.81 213 ILE A C 1
ATOM 1668 O O . ILE A 1 213 ? 5.301 -6.816 0.724 1 98.81 213 ILE A O 1
ATOM 1672 N N . VAL A 1 214 ? 4.258 -8.43 -0.484 1 98.88 214 VAL A N 1
ATOM 1673 C CA . VAL A 1 214 ? 3 -7.699 -0.586 1 98.88 214 VAL A CA 1
ATOM 1674 C C . VAL A 1 214 ? 1.858 -8.547 -0.03 1 98.88 214 VAL A C 1
ATOM 1676 O O . VAL A 1 214 ? 1.868 -9.773 -0.159 1 98.88 214 VAL A O 1
ATOM 1679 N N . ASP A 1 215 ? 0.874 -7.906 0.599 1 98.81 215 ASP A N 1
ATOM 1680 C CA . ASP A 1 215 ? -0.327 -8.602 1.055 1 98.81 215 ASP A CA 1
ATOM 1681 C C . ASP A 1 215 ? -1.477 -7.617 1.276 1 98.81 215 ASP A C 1
ATOM 1683 O O . ASP A 1 215 ? -1.296 -6.402 1.153 1 98.81 215 ASP A O 1
ATOM 1687 N N . GLY A 1 216 ? -2.666 -8.148 1.399 1 98.38 216 GLY A N 1
ATOM 1688 C CA . GLY A 1 216 ? -3.77 -7.348 1.902 1 98.38 216 GLY A CA 1
ATOM 1689 C C . GLY A 1 216 ? -3.721 -7.141 3.404 1 98.38 216 GLY A C 1
ATOM 1690 O O . GLY A 1 216 ? -3.203 -7.988 4.137 1 98.38 216 GLY A O 1
ATOM 1691 N N . ASP A 1 217 ? -4.344 -6.062 3.877 1 97.75 217 ASP A N 1
ATOM 1692 C CA . ASP A 1 217 ? -4.305 -5.762 5.305 1 97.75 217 ASP A CA 1
ATOM 1693 C C . ASP A 1 217 ? -5.25 -6.672 6.082 1 97.75 217 ASP A C 1
ATOM 1695 O O . ASP A 1 217 ? -5.211 -6.711 7.316 1 97.75 217 ASP A O 1
ATOM 1699 N N . ARG A 1 218 ? -6.027 -7.52 5.32 1 95.62 218 ARG A N 1
ATOM 1700 C CA . ARG A 1 218 ? -7 -8.406 5.953 1 95.62 218 ARG A CA 1
ATOM 1701 C C . ARG A 1 218 ? -6.867 -9.828 5.43 1 95.62 218 ARG A C 1
ATOM 1703 O O . ARG A 1 218 ? -7.863 -10.547 5.301 1 95.62 218 ARG A O 1
ATOM 1710 N N . ASP A 1 219 ? -5.723 -10.211 5.043 1 97.44 219 ASP A N 1
ATOM 1711 C CA . ASP A 1 219 ? -5.488 -11.562 4.543 1 97.44 219 ASP A CA 1
ATOM 1712 C C . ASP A 1 219 ? -5.871 -12.609 5.59 1 97.44 219 ASP A C 1
ATOM 1714 O O . ASP A 1 219 ? -5.352 -12.586 6.707 1 97.44 219 ASP A O 1
ATOM 1718 N N . GLU A 1 220 ? -6.703 -13.453 5.246 1 95 220 GLU A N 1
ATOM 1719 C CA . GLU A 1 220 ? -7.23 -14.445 6.18 1 95 220 GLU A CA 1
ATOM 1720 C C . GLU A 1 220 ? -6.367 -15.703 6.191 1 95 220 GLU A C 1
ATOM 1722 O O . GLU A 1 220 ? -6.5 -16.547 7.082 1 95 220 GLU A O 1
ATOM 1727 N N . MET A 1 221 ? -5.492 -15.836 5.219 1 97.25 221 MET A N 1
ATOM 1728 C CA . MET A 1 221 ? -4.801 -17.109 5.023 1 97.25 221 MET A CA 1
ATOM 1729 C C . MET A 1 221 ? -3.35 -17.016 5.488 1 97.25 221 MET A C 1
ATOM 1731 O O . MET A 1 221 ? -2.729 -18.031 5.812 1 97.25 221 MET A O 1
ATOM 1735 N N . ILE A 1 222 ? -2.803 -15.836 5.473 1 98.12 222 ILE A N 1
ATOM 1736 C CA . ILE A 1 222 ? -1.385 -15.656 5.766 1 98.12 222 ILE A CA 1
ATOM 1737 C C . ILE A 1 222 ? -1.223 -14.805 7.023 1 98.12 222 ILE A C 1
ATOM 1739 O O . ILE A 1 222 ? -1.842 -13.742 7.145 1 98.12 222 ILE A O 1
ATOM 1743 N N . ASN A 1 223 ? -0.417 -15.258 7.91 1 97.12 223 ASN A N 1
ATOM 1744 C CA . ASN A 1 223 ? -0.12 -14.469 9.109 1 97.12 223 ASN A CA 1
ATOM 1745 C C . ASN A 1 223 ? 0.756 -13.266 8.781 1 97.12 223 ASN A C 1
ATOM 1747 O O . ASN A 1 223 ? 1.839 -13.414 8.211 1 97.12 223 ASN A O 1
ATOM 1751 N N . ARG A 1 224 ? 0.343 -12.18 9.188 1 96 224 ARG A N 1
ATOM 1752 C CA . ARG A 1 224 ? 1.062 -10.945 8.906 1 96 224 ARG A CA 1
ATOM 1753 C C . ARG A 1 224 ? 2.484 -11 9.453 1 96 224 ARG A C 1
ATOM 1755 O O . ARG A 1 224 ? 3.412 -10.469 8.836 1 96 224 ARG A O 1
ATOM 1762 N N . SER A 1 225 ? 2.672 -11.578 10.578 1 96.25 225 SER A N 1
ATOM 1763 C CA . SER A 1 225 ? 3.986 -11.672 11.203 1 96.25 225 SER A CA 1
ATOM 1764 C C . SER A 1 225 ? 4.973 -12.414 10.312 1 96.25 225 SER A C 1
ATOM 1766 O O . SER A 1 225 ? 6.176 -12.156 10.352 1 96.25 225 SER A O 1
ATOM 1768 N N . HIS A 1 226 ? 4.484 -13.344 9.523 1 97.06 226 HIS A N 1
ATOM 1769 C CA . HIS A 1 226 ? 5.352 -14.086 8.617 1 97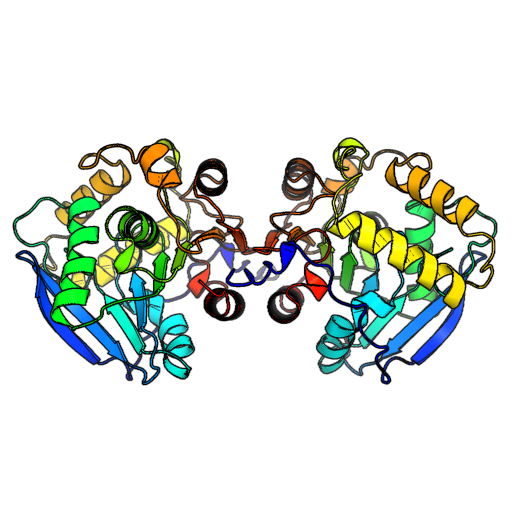.06 226 HIS A CA 1
ATOM 1770 C C . HIS A 1 226 ? 5.828 -13.195 7.473 1 97.06 226 HIS A C 1
ATOM 1772 O O . HIS A 1 226 ? 6.969 -13.328 7.016 1 97.06 226 HIS A O 1
ATOM 1778 N N . LEU A 1 227 ? 4.969 -12.344 6.988 1 97.62 227 LEU A N 1
ATOM 1779 C CA . LEU A 1 227 ? 5.355 -11.398 5.945 1 97.62 227 LEU A CA 1
ATOM 1780 C C . LEU A 1 227 ? 6.418 -10.43 6.457 1 97.62 227 LEU A C 1
ATOM 1782 O O . LEU A 1 227 ? 7.363 -10.102 5.738 1 97.62 227 LEU A O 1
ATOM 1786 N N . GLU A 1 228 ? 6.25 -9.977 7.66 1 96.38 228 GLU A N 1
ATOM 1787 C CA . GLU A 1 228 ? 7.258 -9.133 8.289 1 96.38 228 GLU A CA 1
ATOM 1788 C C . GLU A 1 228 ? 8.594 -9.867 8.422 1 96.38 228 GLU A C 1
ATOM 1790 O O . GLU A 1 228 ? 9.656 -9.273 8.211 1 96.38 228 GLU A O 1
ATOM 1795 N N . TYR A 1 229 ? 8.492 -11.156 8.812 1 97.19 229 TYR A N 1
ATOM 1796 C CA . TYR A 1 229 ? 9.672 -12.008 8.883 1 97.19 229 TYR A CA 1
ATOM 1797 C C . TYR A 1 229 ? 10.383 -12.078 7.539 1 97.19 229 TYR A C 1
ATOM 1799 O O . TYR A 1 229 ? 11.609 -11.938 7.469 1 97.19 229 TYR A O 1
ATOM 1807 N N . LEU A 1 230 ? 9.664 -12.25 6.453 1 98.12 230 LEU A N 1
ATOM 1808 C CA . LEU A 1 230 ? 10.25 -12.289 5.117 1 98.12 230 LEU A CA 1
ATOM 1809 C C . LEU A 1 230 ? 10.898 -10.953 4.766 1 98.12 230 LEU A C 1
ATOM 1811 O O . LEU A 1 230 ? 12.023 -10.922 4.258 1 98.12 230 LEU A O 1
ATOM 1815 N N . PHE A 1 231 ? 10.195 -9.914 5.051 1 97.69 231 PHE A N 1
ATOM 1816 C CA . PHE A 1 231 ? 10.688 -8.562 4.816 1 97.69 231 PHE A CA 1
ATOM 1817 C C . PHE A 1 231 ? 12 -8.32 5.551 1 97.69 231 PHE A C 1
ATOM 1819 O O . PHE A 1 231 ? 12.906 -7.68 5.02 1 97.69 231 PHE A O 1
ATOM 1826 N N . GLN A 1 232 ? 12.141 -8.828 6.691 1 96.56 232 GLN A N 1
ATOM 1827 C CA . GLN A 1 232 ? 13.32 -8.641 7.531 1 96.56 232 GLN A CA 1
ATOM 1828 C C . GLN A 1 232 ? 14.5 -9.445 6.996 1 96.56 232 GLN A C 1
ATOM 1830 O O . GLN A 1 232 ? 15.656 -9.039 7.156 1 96.56 232 GLN A O 1
ATOM 1835 N N . HIS A 1 233 ? 14.242 -10.523 6.32 1 97.81 233 HIS A N 1
ATOM 1836 C CA . HIS A 1 233 ? 15.336 -11.453 6.07 1 97.81 233 HIS A CA 1
ATOM 1837 C C . HIS A 1 233 ? 15.688 -11.508 4.59 1 97.81 233 HIS A C 1
ATOM 1839 O O . HIS A 1 233 ? 16.688 -12.125 4.203 1 97.81 233 HIS A O 1
ATOM 1845 N N . ILE A 1 234 ? 14.852 -10.984 3.717 1 97.94 234 ILE A N 1
ATOM 1846 C CA . ILE A 1 234 ? 15.219 -10.812 2.316 1 97.94 234 ILE A CA 1
ATOM 1847 C C . ILE A 1 234 ? 15.875 -9.445 2.125 1 97.94 234 ILE A C 1
ATOM 1849 O O . ILE A 1 234 ? 15.219 -8.406 2.262 1 97.94 234 ILE A O 1
ATOM 1853 N N . PRO A 1 235 ? 17.125 -9.461 1.769 1 94.38 235 PRO A N 1
ATOM 1854 C CA . PRO A 1 235 ? 17.828 -8.188 1.651 1 94.38 235 PRO A CA 1
ATOM 1855 C C . PRO A 1 235 ? 17.203 -7.258 0.617 1 94.38 235 PRO A C 1
ATOM 1857 O O . PRO A 1 235 ? 16.734 -7.715 -0.433 1 94.38 235 PRO A O 1
ATOM 1860 N N . ASP A 1 236 ? 17.109 -6.008 0.911 1 86.44 236 ASP A N 1
ATOM 1861 C CA . ASP A 1 236 ? 16.703 -4.934 0.016 1 86.44 236 ASP A CA 1
ATOM 1862 C C . ASP A 1 236 ? 15.242 -5.117 -0.424 1 86.44 236 ASP A C 1
ATOM 1864 O O . ASP A 1 236 ? 14.859 -4.688 -1.515 1 86.44 236 ASP A O 1
ATOM 1868 N N . SER A 1 237 ? 14.492 -5.953 0.359 1 96.06 237 SER A N 1
ATOM 1869 C CA . SER A 1 237 ? 13.07 -6.113 0.057 1 96.06 237 SER A CA 1
ATOM 1870 C C . SER A 1 237 ? 12.266 -4.914 0.549 1 96.06 237 SER A C 1
ATOM 1872 O O . SER A 1 237 ? 12.75 -4.125 1.362 1 96.06 237 SER A O 1
ATOM 1874 N N . SER A 1 238 ? 11.141 -4.734 -0.04 1 97.25 238 SER A N 1
ATOM 1875 C CA . SER A 1 238 ? 10.141 -3.76 0.389 1 97.25 238 SER A CA 1
ATOM 1876 C C . SER A 1 238 ? 8.852 -4.445 0.819 1 97.25 238 SER A C 1
ATOM 1878 O O . SER A 1 238 ? 8.602 -5.598 0.456 1 97.25 238 SER A O 1
ATOM 1880 N N . PHE A 1 239 ? 8.156 -3.773 1.635 1 98.31 239 PHE A N 1
ATOM 1881 C CA . PHE A 1 239 ? 6.945 -4.336 2.217 1 98.31 239 PHE A CA 1
ATOM 1882 C C . PHE A 1 239 ? 5.734 -3.473 1.885 1 98.31 239 PHE A C 1
ATOM 1884 O O . PHE A 1 239 ? 5.742 -2.264 2.129 1 98.31 239 PHE A O 1
ATOM 1891 N N . MET A 1 240 ? 4.711 -4.098 1.297 1 98.69 240 MET A N 1
ATOM 1892 C CA . MET A 1 240 ? 3.494 -3.381 0.923 1 98.69 240 MET A CA 1
ATOM 1893 C C . MET A 1 240 ? 2.26 -4.066 1.498 1 98.69 240 MET A C 1
ATOM 1895 O O . MET A 1 240 ? 2.125 -5.289 1.411 1 98.69 240 MET A O 1
ATOM 1899 N N . LEU A 1 241 ? 1.399 -3.275 2.115 1 98.69 241 LEU A N 1
ATOM 1900 C CA . LEU A 1 241 ? 0.059 -3.705 2.498 1 98.69 241 LEU A CA 1
ATOM 1901 C C . LEU A 1 241 ? -1.002 -2.941 1.712 1 98.69 241 LEU A C 1
ATOM 1903 O O . LEU A 1 241 ? -0.962 -1.712 1.641 1 98.69 241 LEU A O 1
ATOM 1907 N N . LEU A 1 242 ? -1.836 -3.66 1.047 1 98.62 242 LEU A N 1
ATOM 1908 C CA . LEU A 1 242 ? -2.967 -3.07 0.338 1 98.62 242 LEU A CA 1
ATOM 1909 C C . LEU A 1 242 ? -4.18 -2.953 1.254 1 98.62 242 LEU A C 1
ATOM 1911 O O . LEU A 1 242 ? -4.586 -3.936 1.881 1 98.62 242 LEU A O 1
ATOM 1915 N N . PRO A 1 243 ? -4.797 -1.785 1.337 1 97.69 243 PRO A N 1
ATOM 1916 C CA . PRO A 1 243 ? -5.887 -1.526 2.279 1 97.69 243 PRO A CA 1
ATOM 1917 C C . PRO A 1 243 ? -7.199 -2.188 1.86 1 97.69 243 PRO A C 1
ATOM 1919 O O . PRO A 1 243 ? -7.488 -2.289 0.666 1 97.69 243 PRO A O 1
ATOM 1922 N N . ASP A 1 244 ? -7.914 -2.627 2.832 1 95.81 244 ASP A N 1
ATOM 1923 C CA . ASP A 1 244 ? -9.289 -3.088 2.652 1 95.81 244 ASP A CA 1
ATOM 1924 C C . ASP A 1 244 ? -9.352 -4.262 1.68 1 95.81 244 ASP A C 1
ATOM 1926 O O . ASP A 1 244 ? -10.258 -4.332 0.844 1 95.81 244 ASP A O 1
ATOM 1930 N N . THR A 1 245 ? -8.32 -5.094 1.763 1 97.12 245 THR A N 1
ATOM 1931 C CA . THR A 1 245 ? -8.273 -6.25 0.876 1 97.12 245 THR A CA 1
ATOM 1932 C C . THR A 1 245 ? -7.824 -7.496 1.636 1 97.12 245 THR A C 1
ATOM 1934 O O . THR A 1 245 ? -7.375 -7.398 2.781 1 97.12 245 THR A O 1
ATOM 1937 N N . THR A 1 246 ? -8.023 -8.617 1.051 1 97.31 246 THR A N 1
ATOM 1938 C CA . THR A 1 246 ? -7.707 -9.914 1.654 1 97.31 246 THR A CA 1
ATOM 1939 C C . THR A 1 246 ? -6.629 -10.633 0.854 1 97.31 246 THR A C 1
ATOM 1941 O O . THR A 1 246 ? -5.723 -10 0.311 1 97.31 246 THR A O 1
ATOM 1944 N N . HIS A 1 247 ? -6.625 -11.977 0.868 1 98.25 247 HIS A N 1
ATOM 1945 C CA . HIS A 1 247 ? -5.734 -12.836 0.102 1 98.25 247 HIS A CA 1
ATOM 1946 C C . HIS A 1 247 ? -5.977 -12.695 -1.396 1 98.25 247 HIS A C 1
ATOM 1948 O O . HIS A 1 247 ? -5.301 -13.336 -2.203 1 98.25 247 HIS A O 1
ATOM 1954 N N . PHE A 1 248 ? -6.934 -11.742 -1.803 1 98.38 248 PHE A N 1
ATOM 1955 C CA . PHE A 1 248 ? -7.391 -11.648 -3.184 1 98.38 248 PHE A CA 1
ATOM 1956 C C . PHE A 1 248 ? -7.395 -10.203 -3.662 1 98.38 248 PHE A C 1
ATOM 1958 O O . PHE A 1 248 ? -8.258 -9.805 -4.449 1 98.38 248 PHE A O 1
ATOM 1965 N N . ALA A 1 249 ? -6.473 -9.414 -3.234 1 98.12 249 ALA A N 1
ATOM 1966 C CA . ALA A 1 249 ? -6.457 -7.973 -3.477 1 98.12 249 ALA A CA 1
ATOM 1967 C C . ALA A 1 249 ? -6.449 -7.668 -4.973 1 98.12 249 ALA A C 1
ATOM 1969 O O . ALA A 1 249 ? -7.023 -6.668 -5.41 1 98.12 249 ALA A O 1
ATOM 1970 N N . PHE A 1 250 ? -5.828 -8.484 -5.816 1 98.25 250 PHE A N 1
ATOM 1971 C CA . PHE A 1 250 ? -5.648 -8.227 -7.238 1 98.25 250 PHE A CA 1
ATOM 1972 C C . PHE A 1 250 ? -6.984 -8.242 -7.969 1 98.25 250 PHE A C 1
ATOM 1974 O O . PHE A 1 250 ? -7.105 -7.707 -9.07 1 98.25 250 PHE A O 1
ATOM 1981 N N . ILE A 1 251 ? -8.023 -8.875 -7.375 1 97.75 251 ILE A N 1
ATOM 1982 C CA . ILE A 1 251 ? -9.336 -8.812 -7.996 1 97.75 251 ILE A CA 1
ATOM 1983 C C . ILE A 1 251 ? -10.273 -7.969 -7.137 1 97.75 251 ILE A C 1
ATOM 1985 O O . ILE A 1 251 ? -11.32 -7.512 -7.609 1 97.75 251 ILE A O 1
ATOM 1989 N N . GLN A 1 252 ? -9.961 -7.668 -5.883 1 96.62 252 GLN A N 1
ATOM 1990 C CA . GLN A 1 252 ? -10.773 -6.84 -5.004 1 96.62 252 GLN A CA 1
ATOM 1991 C C . GLN A 1 252 ? -10.477 -5.355 -5.211 1 96.62 252 GLN A C 1
ATOM 1993 O O . GLN A 1 252 ? -11.359 -4.512 -5.043 1 96.62 252 GLN A O 1
ATOM 1998 N N . ALA A 1 253 ? -9.25 -5.012 -5.516 1 96.94 253 ALA A N 1
ATOM 1999 C CA . ALA A 1 253 ? -8.781 -3.65 -5.77 1 96.94 253 ALA A CA 1
ATOM 2000 C C . ALA A 1 253 ? -7.855 -3.607 -6.984 1 96.94 253 ALA A C 1
ATOM 2002 O O . ALA A 1 253 ? -6.715 -3.156 -6.883 1 96.94 253 ALA A O 1
ATOM 2003 N N . PRO A 1 254 ? -8.406 -3.994 -8.164 1 97.5 254 PRO A N 1
ATOM 2004 C CA . PRO A 1 254 ? -7.543 -4.211 -9.328 1 97.5 254 PRO A CA 1
ATOM 2005 C C . PRO A 1 254 ? -6.828 -2.939 -9.773 1 97.5 254 PRO A C 1
ATOM 2007 O O . PRO A 1 254 ? -5.688 -3 -10.242 1 97.5 254 PRO A O 1
ATOM 2010 N N . ASN A 1 255 ? -7.445 -1.746 -9.625 1 97.62 255 ASN A N 1
ATOM 2011 C CA . ASN A 1 255 ? -6.805 -0.513 -10.07 1 97.62 255 ASN A CA 1
ATOM 2012 C C . ASN A 1 255 ? -5.609 -0.154 -9.195 1 97.62 255 ASN A C 1
ATOM 2014 O O . ASN A 1 255 ? -4.539 0.187 -9.703 1 97.62 255 ASN A O 1
ATOM 2018 N N . LEU A 1 256 ? -5.809 -0.18 -7.891 1 98.19 256 LEU A N 1
ATOM 2019 C CA . LEU A 1 256 ? -4.699 0.09 -6.98 1 98.19 256 LEU A CA 1
ATOM 2020 C C . LEU A 1 256 ? -3.609 -0.966 -7.125 1 98.19 256 LEU A C 1
ATOM 2022 O O . LEU A 1 256 ? -2.42 -0.644 -7.086 1 98.19 256 LEU A O 1
ATOM 2026 N N . PHE A 1 257 ? -3.975 -2.252 -7.312 1 98.69 257 PHE A N 1
ATOM 2027 C CA . PHE A 1 257 ? -3.014 -3.33 -7.52 1 98.69 257 PHE A CA 1
ATOM 2028 C C . PHE A 1 257 ? -2.199 -3.094 -8.781 1 98.69 257 PHE A C 1
ATOM 2030 O O . PHE A 1 257 ? -0.976 -3.24 -8.781 1 98.69 257 PHE A O 1
ATOM 2037 N N . ASN A 1 258 ? -2.859 -2.691 -9.883 1 98.69 258 ASN A N 1
ATOM 2038 C CA . ASN A 1 258 ? -2.154 -2.395 -11.125 1 98.69 258 ASN A CA 1
ATOM 2039 C C . ASN A 1 258 ? -1.207 -1.21 -10.961 1 98.69 258 ASN A C 1
ATOM 2041 O O . ASN A 1 258 ? -0.114 -1.202 -11.531 1 98.69 258 ASN A O 1
ATOM 2045 N N . ALA A 1 259 ? -1.611 -0.214 -10.18 1 98.56 259 ALA A N 1
ATOM 2046 C CA . ALA A 1 259 ? -0.716 0.908 -9.914 1 98.56 259 ALA A CA 1
ATOM 2047 C C . ALA A 1 259 ? 0.526 0.448 -9.156 1 98.56 259 ALA A C 1
ATOM 2049 O O . ALA A 1 259 ? 1.632 0.931 -9.414 1 98.56 259 ALA A O 1
ATOM 2050 N N . ALA A 1 260 ? 0.343 -0.478 -8.211 1 98.5 260 ALA A N 1
ATOM 2051 C CA . ALA A 1 260 ? 1.472 -1.058 -7.484 1 98.5 260 ALA A CA 1
ATOM 2052 C C . ALA A 1 260 ? 2.402 -1.811 -8.43 1 98.5 260 ALA A C 1
ATOM 2054 O O . ALA A 1 260 ? 3.625 -1.682 -8.344 1 98.5 260 ALA A O 1
ATOM 2055 N N . LEU A 1 261 ? 1.807 -2.57 -9.352 1 98.56 261 LEU A N 1
ATOM 2056 C CA . LEU A 1 261 ? 2.617 -3.297 -10.32 1 98.56 261 LEU A CA 1
ATOM 2057 C C . LEU A 1 261 ? 3.408 -2.332 -11.195 1 98.56 261 LEU A C 1
ATOM 2059 O O . LEU A 1 261 ? 4.578 -2.576 -11.5 1 98.56 261 LEU A O 1
ATOM 2063 N N . GLN A 1 262 ? 2.736 -1.303 -11.617 1 97.75 262 GLN A N 1
ATOM 2064 C CA . GLN A 1 262 ? 3.422 -0.307 -12.438 1 97.75 262 GLN A CA 1
ATOM 2065 C C . GLN A 1 262 ? 4.617 0.283 -11.695 1 97.75 262 GLN A C 1
ATOM 2067 O O . GLN A 1 262 ? 5.695 0.447 -12.273 1 97.75 262 GLN A O 1
ATOM 2072 N N . ASP A 1 263 ? 4.375 0.684 -10.492 1 97.31 263 ASP A N 1
ATOM 2073 C CA . ASP A 1 263 ? 5.445 1.224 -9.664 1 97.31 263 ASP A CA 1
ATOM 2074 C C . ASP A 1 263 ? 6.559 0.197 -9.469 1 97.31 263 ASP A C 1
ATOM 2076 O O . ASP A 1 263 ? 7.742 0.523 -9.594 1 97.31 263 ASP A O 1
ATOM 2080 N N . PHE A 1 264 ? 6.215 -1.048 -9.203 1 97.25 264 PHE A N 1
ATOM 2081 C CA . PHE A 1 264 ? 7.145 -2.156 -9 1 97.25 264 PHE A CA 1
ATOM 2082 C C . PHE A 1 264 ? 8.023 -2.354 -10.227 1 97.25 264 PHE A C 1
ATOM 2084 O O . PHE A 1 264 ? 9.234 -2.57 -10.102 1 97.25 264 PHE A O 1
ATOM 2091 N N . MET A 1 265 ? 7.406 -2.252 -11.367 1 95.94 265 MET A N 1
ATOM 2092 C CA . MET A 1 265 ? 8.117 -2.514 -12.609 1 95.94 265 MET A CA 1
ATOM 2093 C C . MET A 1 265 ? 9.102 -1.387 -12.922 1 95.94 265 MET A C 1
ATOM 2095 O O . MET A 1 265 ? 9.969 -1.538 -13.781 1 95.94 265 MET A O 1
ATOM 2099 N N . SER A 1 266 ? 8.938 -0.279 -12.234 1 89.81 266 SER A N 1
ATOM 2100 C CA . SER A 1 266 ? 9.844 0.842 -12.453 1 89.81 266 SER A CA 1
ATOM 2101 C C . SER A 1 266 ? 11.094 0.728 -11.578 1 89.81 266 SER A C 1
ATOM 2103 O O . SER A 1 266 ? 12.055 1.472 -11.766 1 89.81 266 SER A O 1
ATOM 2105 N N . VAL A 1 267 ? 11.023 -0.152 -10.641 1 82 267 VAL A N 1
ATOM 2106 C CA . VAL A 1 267 ? 12.164 -0.348 -9.75 1 82 267 VAL A CA 1
ATOM 2107 C C . VAL A 1 267 ? 13.336 -0.936 -10.531 1 82 267 VAL A C 1
ATOM 2109 O O . VAL A 1 267 ? 13.18 -1.916 -11.266 1 82 267 VAL A O 1
ATOM 2112 N N . SER A 1 268 ? 14.422 -0.166 -10.57 1 68.56 268 SER A N 1
ATOM 2113 C CA . SER A 1 268 ? 15.586 -0.639 -11.32 1 68.56 268 SER A CA 1
ATOM 2114 C C . SER A 1 268 ? 16.312 -1.741 -10.562 1 68.56 268 SER A C 1
ATOM 2116 O O . SER A 1 268 ? 16.422 -1.696 -9.328 1 68.56 268 SER A O 1
ATOM 2118 N N . GLY A 1 269 ? 16.422 -2.906 -11.023 1 57.06 269 GLY A N 1
ATOM 2119 C CA . GLY A 1 269 ? 17.234 -4.004 -10.516 1 57.06 269 GLY A CA 1
ATOM 2120 C C . GLY A 1 269 ? 18.703 -3.852 -10.82 1 57.06 269 GLY A C 1
ATOM 2121 O O . GLY A 1 269 ? 19.094 -3.068 -11.695 1 57.06 269 GLY A O 1
ATOM 2122 N N . MET B 1 1 ? 33.219 3.533 -10.617 1 29.52 1 MET B N 1
ATOM 2123 C CA . MET B 1 1 ? 32.312 2.852 -9.688 1 29.52 1 MET B CA 1
ATOM 2124 C C . MET B 1 1 ? 30.844 3.135 -10.031 1 29.52 1 MET B C 1
ATOM 2126 O O . MET B 1 1 ? 30.469 4.289 -10.242 1 29.52 1 MET B O 1
ATOM 2130 N N . ALA B 1 2 ? 30.281 2.254 -10.594 1 36.59 2 ALA B N 1
ATOM 2131 C CA . ALA B 1 2 ? 28.953 2.506 -11.125 1 36.59 2 ALA B CA 1
ATOM 2132 C C . ALA B 1 2 ? 28.062 3.176 -10.078 1 36.59 2 ALA B C 1
ATOM 2134 O O . ALA B 1 2 ? 27.984 2.717 -8.938 1 36.59 2 ALA B O 1
ATOM 2135 N N . LYS B 1 3 ? 27.875 4.359 -10.164 1 43.88 3 LYS B N 1
ATOM 2136 C CA . LYS B 1 3 ? 27.094 5.195 -9.25 1 43.88 3 LYS B CA 1
ATOM 2137 C C . LYS B 1 3 ? 25.75 4.551 -8.914 1 43.88 3 LYS B C 1
ATOM 2139 O O . LYS B 1 3 ? 24.922 4.344 -9.805 1 43.88 3 LYS B O 1
ATOM 2144 N N . THR B 1 4 ? 25.656 3.654 -7.902 1 58.72 4 THR B N 1
ATOM 2145 C CA . THR B 1 4 ? 24.406 3.018 -7.488 1 58.72 4 THR B CA 1
ATOM 2146 C C . THR B 1 4 ? 23.297 4.059 -7.301 1 58.72 4 THR B C 1
ATOM 2148 O O . THR B 1 4 ? 23.469 5.008 -6.531 1 58.72 4 THR B O 1
ATOM 2151 N N . ILE B 1 5 ? 22.438 4.203 -8.242 1 65.94 5 ILE B N 1
ATOM 2152 C CA . ILE B 1 5 ? 21.281 5.082 -8.117 1 65.94 5 ILE B CA 1
ATOM 2153 C C . ILE B 1 5 ? 20.578 4.82 -6.781 1 65.94 5 ILE B C 1
ATOM 2155 O O . ILE B 1 5 ? 20.219 3.68 -6.48 1 65.94 5 ILE B O 1
ATOM 2159 N N . PRO B 1 6 ? 20.594 5.895 -5.988 1 79.12 6 PRO B N 1
ATOM 2160 C CA . PRO B 1 6 ? 19.953 5.684 -4.691 1 79.12 6 PRO B CA 1
ATOM 2161 C C . PRO B 1 6 ? 18.484 5.254 -4.832 1 79.12 6 PRO B C 1
ATOM 2163 O O . PRO B 1 6 ? 17.812 5.652 -5.781 1 79.12 6 PRO B O 1
ATOM 2166 N N . MET B 1 7 ? 18.062 4.445 -3.953 1 86.38 7 MET B N 1
ATOM 2167 C CA . MET B 1 7 ? 16.656 4.078 -3.855 1 86.38 7 MET B CA 1
ATOM 2168 C C . MET B 1 7 ? 15.812 5.27 -3.416 1 86.38 7 MET B C 1
ATOM 2170 O O . MET B 1 7 ? 16.328 6.195 -2.785 1 86.38 7 MET B O 1
ATOM 2174 N N . ARG B 1 8 ? 14.633 5.32 -3.803 1 89.62 8 ARG B N 1
ATOM 2175 C CA . ARG B 1 8 ? 13.781 6.48 -3.566 1 89.62 8 ARG B CA 1
ATOM 2176 C C . ARG B 1 8 ? 13.672 6.785 -2.076 1 89.62 8 ARG B C 1
ATOM 2178 O O . ARG B 1 8 ? 13.531 7.945 -1.682 1 89.62 8 ARG B O 1
ATOM 2185 N N . TRP B 1 9 ? 13.82 5.723 -1.216 1 92.31 9 TRP B N 1
ATOM 2186 C CA . TRP B 1 9 ? 13.648 5.945 0.216 1 92.31 9 TRP B CA 1
ATOM 2187 C C . TRP B 1 9 ? 14.891 6.609 0.814 1 92.31 9 TRP B C 1
ATOM 2189 O O . TRP B 1 9 ? 14.852 7.086 1.952 1 92.31 9 TRP B O 1
ATOM 2199 N N . GLN B 1 10 ? 15.93 6.719 0.067 1 91.69 10 GLN B N 1
ATOM 2200 C CA . GLN B 1 10 ? 17.188 7.234 0.59 1 91.69 10 GLN B CA 1
ATOM 2201 C C . GLN B 1 10 ? 17.328 8.727 0.305 1 91.69 10 GLN B C 1
ATOM 2203 O O . GLN B 1 10 ? 18.297 9.359 0.748 1 91.69 10 G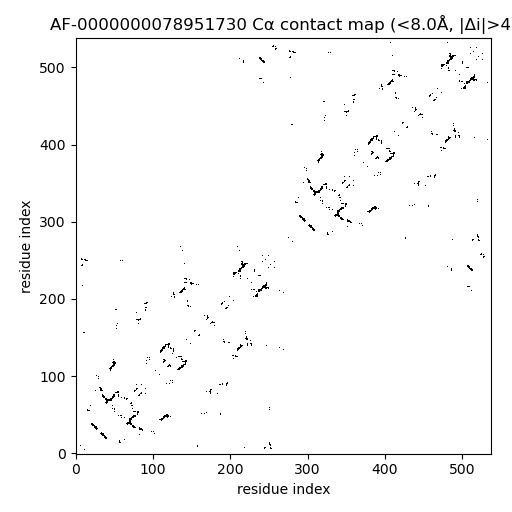LN B O 1
ATOM 2208 N N . THR B 1 11 ? 16.375 9.242 -0.414 1 91.38 11 THR B N 1
ATOM 2209 C CA . THR B 1 11 ? 16.469 10.648 -0.789 1 91.38 11 THR B CA 1
ATOM 2210 C C . THR B 1 11 ? 15.164 11.375 -0.501 1 91.38 11 THR B C 1
ATOM 2212 O O . THR B 1 11 ? 14.094 10.766 -0.493 1 91.38 11 THR B O 1
ATOM 2215 N N . LEU B 1 12 ? 15.32 12.625 -0.179 1 94.81 12 LEU B N 1
ATOM 2216 C CA . LEU B 1 12 ? 14.172 13.516 -0.027 1 94.81 12 LEU B CA 1
ATOM 2217 C C . LEU B 1 12 ? 13.93 14.312 -1.304 1 94.81 12 LEU B C 1
ATOM 2219 O O . LEU B 1 12 ? 14.742 15.156 -1.675 1 94.81 12 LEU B O 1
ATOM 2223 N N . ALA B 1 13 ? 12.922 14.031 -1.991 1 92.56 13 ALA B N 1
ATOM 2224 C CA . ALA B 1 13 ? 12.586 14.789 -3.191 1 92.56 13 ALA B CA 1
ATOM 2225 C C . ALA B 1 13 ? 12.328 16.25 -2.857 1 92.56 13 ALA B C 1
ATOM 2227 O O . ALA B 1 13 ? 12.055 16.594 -1.704 1 92.56 13 ALA B O 1
ATOM 2228 N N . ASP B 1 14 ? 12.398 17.125 -3.836 1 94.5 14 ASP B N 1
ATOM 2229 C CA . ASP B 1 14 ? 12.172 18.562 -3.652 1 94.5 14 ASP B CA 1
ATOM 2230 C C . ASP B 1 14 ? 10.727 18.844 -3.24 1 94.5 14 ASP B C 1
ATOM 2232 O O . ASP B 1 14 ? 9.82 18.094 -3.6 1 94.5 14 ASP B O 1
ATOM 2236 N N . THR B 1 15 ? 10.555 19.906 -2.428 1 95.75 15 THR B N 1
ATOM 2237 C CA . THR B 1 15 ? 9.203 20.391 -2.205 1 95.75 15 THR B CA 1
ATOM 2238 C C . THR B 1 15 ? 8.531 20.75 -3.529 1 95.75 15 THR B C 1
ATOM 2240 O O . THR B 1 15 ? 9.133 21.422 -4.371 1 95.75 15 THR B O 1
ATOM 2243 N N . PRO B 1 16 ? 7.355 20.25 -3.697 1 95.75 16 PRO B N 1
ATOM 2244 C CA . PRO B 1 16 ? 6.668 20.562 -4.953 1 95.75 16 PRO B CA 1
ATOM 2245 C C . PRO B 1 16 ? 6.473 22.062 -5.16 1 95.75 16 PRO B C 1
ATOM 2247 O O . PRO B 1 16 ? 6.375 22.812 -4.188 1 95.75 16 PRO B O 1
ATOM 2250 N N . LYS B 1 17 ? 6.395 22.391 -6.371 1 87.69 17 LYS B N 1
ATOM 2251 C CA . LYS B 1 17 ? 6.086 23.781 -6.703 1 87.69 17 LYS B CA 1
ATOM 2252 C C . LYS B 1 17 ? 4.637 24.109 -6.355 1 87.69 17 LYS B C 1
ATOM 2254 O O . LYS B 1 17 ? 3.775 23.234 -6.34 1 87.69 17 LYS B O 1
ATOM 2259 N N . THR B 1 18 ? 4.438 25.406 -6.117 1 85.56 18 THR B N 1
ATOM 2260 C CA . THR B 1 18 ? 3.078 25.859 -5.852 1 85.56 18 THR B CA 1
ATOM 2261 C C . THR B 1 18 ? 2.176 25.594 -7.055 1 85.56 18 THR B C 1
ATOM 2263 O O . THR B 1 18 ? 2.584 25.812 -8.195 1 85.56 18 THR B O 1
ATOM 2266 N N . VAL 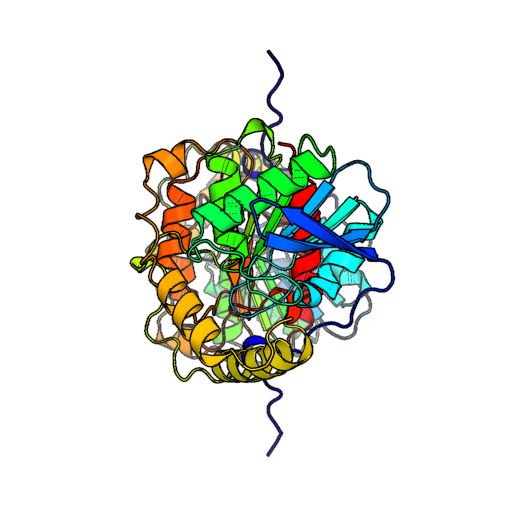B 1 19 ? 1.034 25.078 -6.691 1 91.56 19 VAL B N 1
ATOM 2267 C CA . VAL B 1 19 ? 0.047 24.844 -7.738 1 91.56 19 VAL B CA 1
ATOM 2268 C C . VAL B 1 19 ? -0.7 26.141 -8.047 1 91.56 19 VAL B C 1
ATOM 2270 O O . VAL B 1 19 ? -1.431 26.656 -7.207 1 91.56 19 VAL B O 1
ATOM 2273 N N . GLU B 1 20 ? -0.633 26.625 -9.195 1 90.31 20 GLU B N 1
ATOM 2274 C CA . GLU B 1 20 ? -1.19 27.922 -9.578 1 90.31 20 GLU B CA 1
ATOM 2275 C C . GLU B 1 20 ? -2.699 27.953 -9.359 1 90.31 20 GLU B C 1
ATOM 2277 O O . GLU B 1 20 ? -3.256 29 -9.008 1 90.31 20 GLU B O 1
ATOM 2282 N N . ALA B 1 21 ? -3.287 26.859 -9.5 1 93.56 21 ALA B N 1
ATOM 2283 C CA . ALA B 1 21 ? -4.742 26.781 -9.414 1 93.56 21 ALA B CA 1
ATOM 2284 C C . ALA B 1 21 ? -5.219 26.922 -7.973 1 93.56 21 ALA B C 1
ATOM 2286 O O . ALA B 1 21 ? -6.406 27.141 -7.723 1 93.56 21 ALA B O 1
ATOM 2287 N N . LEU B 1 22 ? -4.359 26.797 -7.039 1 96.62 22 LEU B N 1
ATOM 2288 C CA . LEU B 1 22 ? -4.699 27.031 -5.641 1 96.62 22 LEU B CA 1
ATOM 2289 C C . LEU B 1 22 ? -4.613 28.516 -5.309 1 96.62 22 LEU B C 1
ATOM 2291 O O . LEU B 1 22 ? -3.551 29.125 -5.449 1 96.62 22 LEU B O 1
ATOM 2295 N N . LYS B 1 23 ? -5.703 29.031 -4.898 1 97 23 LYS B N 1
ATOM 2296 C CA . LYS B 1 23 ? -5.746 30.453 -4.539 1 97 23 LYS B CA 1
ATOM 2297 C C . LYS B 1 23 ? -5.609 30.641 -3.029 1 97 23 LYS B C 1
ATOM 2299 O O . LYS B 1 23 ? -6.492 30.234 -2.27 1 97 23 LYS B O 1
ATOM 2304 N N . GLY B 1 24 ? -4.559 31.312 -2.66 1 97.81 24 GLY B N 1
ATOM 2305 C CA . GLY B 1 24 ? -4.227 31.453 -1.252 1 97.81 24 GLY B CA 1
ATOM 2306 C C . GLY B 1 24 ? -4.84 32.688 -0.621 1 97.81 24 GLY B C 1
ATOM 2307 O O . GLY B 1 24 ? -4.965 33.75 -1.271 1 97.81 24 GLY B O 1
ATOM 2308 N N . GLN B 1 25 ? -5.195 32.594 0.637 1 97.94 25 GLN B N 1
ATOM 2309 C CA . GLN B 1 25 ? -5.672 33.719 1.438 1 97.94 25 GLN B CA 1
ATOM 2310 C C . GLN B 1 25 ? -5.578 33.406 2.93 1 97.94 25 GLN B C 1
ATOM 2312 O O . GLN B 1 25 ? -5.23 32.312 3.316 1 97.94 25 GLN B O 1
ATOM 2317 N N . HIS B 1 26 ? -5.863 34.406 3.75 1 98.62 26 HIS B N 1
ATOM 2318 C CA . HIS B 1 26 ? -5.855 34.25 5.199 1 98.62 26 HIS B CA 1
ATOM 2319 C C . HIS B 1 26 ? -7.25 34.438 5.785 1 98.62 26 HIS B C 1
ATOM 2321 O O . HIS B 1 26 ? -8.062 35.188 5.238 1 98.62 26 HIS B O 1
ATOM 2327 N N . ALA B 1 27 ? -7.508 33.75 6.805 1 98.5 27 ALA B N 1
ATOM 2328 C CA . ALA B 1 27 ? -8.688 33.969 7.637 1 98.5 27 ALA B CA 1
ATOM 2329 C C . ALA B 1 27 ? -8.312 34.031 9.109 1 98.5 27 ALA B C 1
ATOM 2331 O O . ALA B 1 27 ? -7.402 33.344 9.562 1 98.5 27 ALA B O 1
ATOM 2332 N N . GLU B 1 28 ? -9.047 34.906 9.828 1 98.44 28 GLU B N 1
ATOM 2333 C CA . GLU B 1 28 ? -8.875 34.906 11.281 1 98.44 28 GLU B CA 1
ATOM 2334 C C . GLU B 1 28 ? -9.633 33.75 11.938 1 98.44 28 GLU B C 1
ATOM 2336 O O . GLU B 1 28 ? -10.867 33.75 11.984 1 98.44 28 GLU B O 1
ATOM 2341 N N . ILE B 1 29 ? -8.867 32.812 12.43 1 98.25 29 ILE B N 1
ATOM 2342 C CA . ILE B 1 29 ? -9.422 31.578 13.008 1 98.25 29 ILE B CA 1
ATOM 2343 C C . ILE B 1 29 ? -8.867 31.375 14.414 1 98.25 29 ILE B C 1
ATOM 2345 O O . ILE B 1 29 ? -7.672 31.125 14.578 1 98.25 29 ILE B O 1
ATOM 2349 N N . ASN B 1 30 ? -9.664 31.438 15.43 1 97.75 30 ASN B N 1
ATOM 2350 C CA . ASN B 1 30 ? -9.273 31.172 16.812 1 97.75 30 ASN B CA 1
ATOM 2351 C C . ASN B 1 30 ? -8.055 31.984 17.219 1 97.75 30 ASN B C 1
ATOM 2353 O O . ASN B 1 30 ? -7.121 31.453 17.828 1 97.75 30 ASN B O 1
ATOM 2357 N N . GLY B 1 31 ? -7.992 33.156 16.812 1 97.25 31 GLY B N 1
ATOM 2358 C CA . GLY B 1 31 ? -6.926 34.062 17.219 1 97.25 31 GLY B CA 1
ATOM 2359 C C . GLY B 1 31 ? -5.68 33.938 16.359 1 97.25 31 GLY B C 1
ATOM 2360 O O . GLY B 1 31 ? -4.648 34.531 16.672 1 97.25 31 GLY B O 1
ATOM 2361 N N . CYS B 1 32 ? -5.719 33.188 15.312 1 96.38 32 CYS B N 1
ATOM 2362 C CA . CYS B 1 32 ? -4.625 32.938 14.383 1 96.38 32 CYS B CA 1
ATOM 2363 C C . CYS B 1 32 ? -4.988 33.375 12.969 1 96.38 32 CYS B C 1
ATOM 2365 O O . CYS B 1 32 ? -6.105 33.156 12.508 1 96.38 32 CYS B O 1
ATOM 2367 N N . SER B 1 33 ? -4.07 34.188 12.359 1 98.56 33 SER B N 1
ATOM 2368 C CA . SER B 1 33 ? -4.215 34.406 10.922 1 98.56 33 SER B CA 1
ATOM 2369 C C . SER B 1 33 ? -3.834 33.125 10.156 1 98.56 33 SER B C 1
ATOM 2371 O O . SER B 1 33 ? -2.654 32.906 9.883 1 98.56 33 SER B O 1
ATOM 2373 N N . LEU B 1 34 ? -4.785 32.375 9.773 1 98.75 34 LEU B N 1
ATOM 2374 C CA . LEU B 1 34 ? -4.574 31.062 9.188 1 98.75 34 LEU B CA 1
ATOM 2375 C C . LEU B 1 34 ? -4.555 31.141 7.668 1 98.75 34 LEU B C 1
ATOM 2377 O O . LEU B 1 34 ? -5.504 31.625 7.055 1 98.75 34 LEU B O 1
ATOM 2381 N N . TYR B 1 35 ? -3.465 30.719 7.098 1 98.81 35 TYR B N 1
ATOM 2382 C CA . TYR B 1 35 ? -3.365 30.641 5.645 1 98.81 35 TYR B CA 1
ATOM 2383 C C . TYR B 1 35 ? -4.012 29.375 5.105 1 98.81 35 TYR B C 1
ATOM 2385 O O . TYR B 1 35 ? -3.812 28.297 5.66 1 98.81 35 TYR B O 1
ATOM 2393 N N . TYR B 1 36 ? -4.805 29.516 4.086 1 98.81 36 TYR B N 1
ATOM 2394 C CA . TYR B 1 36 ? -5.309 28.391 3.309 1 98.81 36 TYR B CA 1
ATOM 2395 C C . TYR B 1 36 ? -5.395 28.734 1.829 1 98.81 36 TYR B C 1
ATOM 2397 O O . TYR B 1 36 ? -5.379 29.922 1.462 1 98.81 36 TYR B O 1
ATOM 2405 N N . ALA B 1 37 ? -5.344 27.75 1.021 1 98.62 37 ALA B N 1
ATOM 2406 C CA . ALA B 1 37 ? -5.543 27.891 -0.419 1 98.62 37 ALA B CA 1
ATOM 2407 C C . ALA B 1 37 ? -6.543 26.859 -0.941 1 98.62 37 ALA B C 1
ATOM 2409 O O . ALA B 1 37 ? -6.613 25.734 -0.431 1 98.62 37 ALA B O 1
ATOM 2410 N N . MET B 1 38 ? -7.285 27.281 -1.885 1 98.12 38 MET B N 1
ATOM 2411 C CA . MET B 1 38 ? -8.375 26.422 -2.361 1 98.12 38 MET B CA 1
ATOM 2412 C C . MET B 1 38 ? -8.406 26.391 -3.887 1 98.12 38 MET B C 1
ATOM 2414 O O . MET B 1 38 ? -8.039 27.359 -4.543 1 98.12 38 MET B O 1
ATOM 2418 N N . GLY B 1 39 ? -8.734 25.25 -4.371 1 97.81 39 GLY B N 1
ATOM 2419 C CA . GLY B 1 39 ? -8.914 25.062 -5.801 1 97.81 39 GLY B CA 1
ATOM 2420 C C . GLY B 1 39 ? -9.734 23.828 -6.133 1 97.81 39 GLY B C 1
ATOM 2421 O O . GLY B 1 39 ? -10.141 23.078 -5.234 1 97.81 39 GLY B O 1
ATOM 2422 N N . GLY B 1 40 ? -9.992 23.672 -7.449 1 96.75 40 GLY B N 1
ATOM 2423 C CA . GLY B 1 40 ? -10.828 22.578 -7.91 1 96.75 40 GLY B CA 1
ATOM 2424 C C . GLY B 1 40 ? -12.312 22.906 -7.902 1 96.75 40 GLY B C 1
ATOM 2425 O O . GLY B 1 40 ? -12.727 23.891 -7.289 1 96.75 40 GLY B O 1
ATOM 2426 N N . THR B 1 41 ? -13.133 22.094 -8.656 1 90.06 41 THR B N 1
ATOM 2427 C CA . THR B 1 41 ? -14.539 22.453 -8.805 1 90.06 41 THR B CA 1
ATOM 2428 C C . THR B 1 41 ? -15.43 21.266 -8.406 1 90.06 41 THR B C 1
ATOM 2430 O O . THR B 1 41 ? -16.656 21.312 -8.594 1 90.06 41 THR B O 1
ATOM 2433 N N . GLY B 1 42 ? -14.867 20.266 -7.887 1 93.62 42 GLY B N 1
ATOM 2434 C CA . GLY B 1 42 ? -15.688 19.125 -7.48 1 93.62 42 GLY B CA 1
ATOM 2435 C C . GLY B 1 42 ? -16.625 19.453 -6.332 1 93.62 42 GLY B C 1
ATOM 2436 O O . GLY B 1 42 ? -16.422 20.438 -5.613 1 93.62 42 GLY B O 1
ATOM 2437 N N . GLU B 1 43 ? -17.609 18.656 -6.129 1 94.69 43 GLU B N 1
ATOM 2438 C CA . GLU B 1 43 ? -18.641 18.875 -5.117 1 94.69 43 GLU B CA 1
ATOM 2439 C C . GLU B 1 43 ? -18.141 18.469 -3.732 1 94.69 43 GLU B C 1
ATOM 2441 O O . GLU B 1 43 ? -18.406 19.156 -2.744 1 94.69 43 GLU B O 1
ATOM 2446 N N . GLU B 1 44 ? -17.438 17.469 -3.709 1 97.12 44 GLU B N 1
ATOM 2447 C CA . GLU B 1 44 ? -16.906 17 -2.432 1 97.12 44 GLU B CA 1
ATOM 2448 C C . GLU B 1 44 ? -15.609 17.719 -2.068 1 97.12 44 GLU B C 1
ATOM 2450 O O . GLU B 1 44 ? -14.797 18.031 -2.941 1 97.12 44 GLU B O 1
ATOM 2455 N N . THR B 1 45 ? -15.406 18 -0.781 1 98.56 45 THR B N 1
ATOM 2456 C CA . THR B 1 45 ? -14.242 18.734 -0.309 1 98.56 45 THR B CA 1
ATOM 2457 C C . THR B 1 45 ? -13.219 17.781 0.315 1 98.56 45 THR B C 1
ATOM 2459 O O . THR B 1 45 ? -13.586 16.875 1.061 1 98.56 45 THR B O 1
ATOM 2462 N N . VAL B 1 46 ? -11.992 17.969 -0.053 1 98.81 46 VAL B N 1
ATOM 2463 C CA . VAL B 1 46 ? -10.867 17.297 0.585 1 98.81 46 VAL B CA 1
ATOM 2464 C C . VAL B 1 46 ? -9.914 18.328 1.176 1 98.81 46 VAL B C 1
ATOM 2466 O O . VAL B 1 46 ? -9.516 19.281 0.494 1 98.81 46 VAL B O 1
ATOM 2469 N N . ILE B 1 47 ? -9.57 18.203 2.426 1 98.94 47 ILE B N 1
ATOM 2470 C CA . ILE B 1 47 ? -8.609 19.078 3.088 1 98.94 47 ILE B CA 1
ATOM 2471 C C . ILE B 1 47 ? -7.297 18.328 3.307 1 98.94 47 ILE B C 1
ATOM 2473 O O . ILE B 1 47 ? -7.293 17.219 3.844 1 98.94 47 ILE B O 1
ATOM 2477 N N . LEU B 1 48 ? -6.199 18.891 2.84 1 98.94 48 LEU B N 1
ATOM 2478 C CA . LEU B 1 48 ? -4.867 18.312 2.988 1 98.94 48 LEU B CA 1
ATOM 2479 C C . LEU B 1 48 ? -4.094 19.016 4.102 1 98.94 48 LEU B C 1
ATOM 2481 O O . LEU B 1 48 ? -3.902 20.234 4.062 1 98.94 48 LEU B O 1
ATOM 2485 N N . LEU B 1 49 ? -3.658 18.234 5.094 1 98.94 49 LEU B N 1
ATOM 2486 C CA . LEU B 1 49 ? -2.969 18.766 6.262 1 98.94 49 LEU B CA 1
ATOM 2487 C C . LEU B 1 49 ? -1.525 18.281 6.312 1 98.94 49 LEU B C 1
ATOM 2489 O O . LEU B 1 49 ? -1.274 17.078 6.305 1 98.94 49 LEU B O 1
ATOM 2493 N N . HIS B 1 50 ? -0.601 19.203 6.383 1 98.88 50 HIS B N 1
ATOM 2494 C CA . HIS B 1 50 ? 0.818 18.891 6.258 1 98.88 50 HIS B CA 1
ATOM 2495 C C . HIS B 1 50 ? 1.408 18.469 7.598 1 98.88 50 HIS B C 1
ATOM 2497 O O . HIS B 1 50 ? 0.726 18.5 8.625 1 98.88 50 HIS B O 1
ATOM 2503 N N . GLY B 1 51 ? 2.656 17.969 7.566 1 98.62 51 GLY B N 1
ATOM 2504 C CA . GLY B 1 51 ? 3.379 17.5 8.742 1 98.62 51 GLY B CA 1
ATOM 2505 C C . GLY B 1 51 ? 4.078 18.625 9.484 1 98.62 51 GLY B C 1
ATOM 2506 O O . GLY B 1 51 ? 4.172 19.75 8.984 1 98.62 51 GLY B O 1
ATOM 2507 N N . GLY B 1 52 ? 4.57 18.328 10.641 1 98.12 52 GLY B N 1
ATOM 2508 C CA . GLY B 1 52 ? 5.285 19.312 11.453 1 98.12 52 GLY B CA 1
ATOM 2509 C C . GLY B 1 52 ? 6.52 19.859 10.766 1 98.12 52 GLY B C 1
ATOM 2510 O O . GLY B 1 52 ? 7.23 19.141 10.078 1 98.12 52 GLY B O 1
ATOM 2511 N N . MET B 1 53 ? 6.734 21.172 10.984 1 97.88 53 MET B N 1
ATOM 2512 C CA . MET B 1 53 ? 7.883 21.906 10.477 1 97.88 53 MET B CA 1
ATOM 2513 C C . MET B 1 53 ? 7.742 22.172 8.984 1 97.88 53 MET B C 1
ATOM 2515 O O . MET B 1 53 ? 8.555 22.891 8.391 1 97.88 53 MET B O 1
ATOM 2519 N N . ALA B 1 54 ? 6.715 21.625 8.359 1 98.44 54 ALA B N 1
ATOM 2520 C CA . ALA B 1 54 ? 6.508 21.797 6.926 1 98.44 54 ALA B CA 1
ATOM 2521 C C . ALA B 1 54 ? 5.488 22.906 6.645 1 98.44 54 ALA B C 1
ATOM 2523 O O . ALA B 1 54 ? 5.391 23.875 7.398 1 98.44 54 ALA B O 1
ATOM 2524 N N . ASN B 1 55 ? 4.914 22.875 5.5 1 98.62 55 ASN B N 1
ATOM 2525 C CA . ASN B 1 55 ? 3.857 23.766 5.031 1 98.62 55 ASN B CA 1
ATOM 2526 C C . ASN B 1 55 ? 3.025 23.109 3.932 1 98.62 55 ASN B C 1
ATOM 2528 O O . ASN B 1 55 ? 3.299 21.984 3.523 1 98.62 55 ASN B O 1
ATOM 2532 N N . SER B 1 56 ? 2.041 23.812 3.461 1 98.56 56 SER B N 1
ATOM 2533 C CA . SER B 1 56 ? 1.045 23.219 2.58 1 98.56 56 SER B CA 1
ATOM 2534 C C . SER B 1 56 ? 1.619 22.953 1.192 1 98.56 56 SER B C 1
ATOM 2536 O O . SER B 1 56 ? 1.037 22.203 0.405 1 98.56 56 SER B O 1
ATOM 2538 N N . ASP B 1 57 ? 2.814 23.531 0.811 1 98.31 57 ASP B N 1
ATOM 2539 C CA . ASP B 1 57 ? 3.424 23.312 -0.5 1 98.31 57 ASP B CA 1
ATOM 2540 C C . ASP B 1 57 ? 3.805 21.859 -0.706 1 98.31 57 ASP B C 1
ATOM 2542 O O . ASP B 1 57 ? 3.91 21.391 -1.843 1 98.31 57 ASP B O 1
ATOM 2546 N N . TYR B 1 58 ? 4 21.141 0.35 1 98.56 58 TYR B N 1
ATOM 2547 C CA . TYR B 1 58 ? 4.41 19.75 0.267 1 98.56 58 TYR B CA 1
ATOM 2548 C C . TYR B 1 58 ? 3.322 18.906 -0.38 1 98.56 58 TYR B C 1
ATOM 2550 O O . TYR B 1 58 ? 3.598 17.812 -0.893 1 98.56 58 TYR B O 1
ATOM 2558 N N . TRP B 1 59 ? 2.078 19.422 -0.355 1 98.56 59 TRP B N 1
ATOM 2559 C CA . TRP B 1 59 ? 0.954 18.672 -0.923 1 98.56 59 TRP B CA 1
ATOM 2560 C C . TRP B 1 59 ? 0.738 19.062 -2.385 1 98.56 59 TRP B C 1
ATOM 2562 O O . TRP B 1 59 ? -0.261 18.656 -2.992 1 98.56 59 TRP B O 1
ATOM 2572 N N . GLY B 1 60 ? 1.652 19.781 -3.006 1 98.31 60 GLY B N 1
ATOM 2573 C CA . GLY B 1 60 ? 1.432 20.328 -4.336 1 98.31 60 GLY B CA 1
ATOM 2574 C C . GLY B 1 60 ? 1.06 19.266 -5.359 1 98.31 60 GLY B C 1
ATOM 2575 O O . GLY B 1 60 ? 0.159 19.484 -6.176 1 98.31 60 GLY B O 1
ATOM 2576 N N . ILE B 1 61 ? 1.704 18.078 -5.355 1 98.38 61 ILE B N 1
ATOM 2577 C CA . ILE B 1 61 ? 1.468 17.031 -6.336 1 98.38 61 ILE B CA 1
ATOM 2578 C C . ILE B 1 61 ? 0.088 16.406 -6.109 1 98.38 61 ILE B C 1
ATOM 2580 O O . ILE B 1 61 ? -0.683 16.234 -7.055 1 98.38 61 ILE B O 1
ATOM 2584 N N . GLN B 1 62 ? -0.259 16.125 -4.891 1 98.69 62 GLN B N 1
ATOM 2585 C CA . GLN B 1 62 ? -1.538 15.516 -4.547 1 98.69 62 GLN B CA 1
ATOM 2586 C C . GLN B 1 62 ? -2.691 16.484 -4.773 1 98.69 62 GLN B C 1
ATOM 2588 O O . GLN B 1 62 ? -3.773 16.094 -5.207 1 98.69 62 GLN B O 1
ATOM 2593 N N . ALA B 1 63 ? -2.441 17.797 -4.414 1 98.5 63 ALA B N 1
ATOM 2594 C CA . ALA B 1 63 ? -3.473 18.797 -4.645 1 98.5 63 ALA B CA 1
ATOM 2595 C C . ALA B 1 63 ? -3.812 18.906 -6.129 1 98.5 63 ALA B C 1
ATOM 2597 O O . ALA B 1 63 ? -4.988 18.922 -6.504 1 98.5 63 ALA B O 1
ATOM 2598 N N . ALA B 1 64 ? -2.785 19 -6.977 1 98.12 64 ALA B N 1
ATOM 2599 C CA . ALA B 1 64 ? -2.996 19.094 -8.422 1 98.12 64 ALA B CA 1
ATOM 2600 C C . ALA B 1 64 ? -3.789 17.891 -8.93 1 98.12 64 ALA B C 1
ATOM 2602 O O . ALA B 1 64 ? -4.688 18.047 -9.766 1 98.12 64 ALA B O 1
ATOM 2603 N N . PHE B 1 65 ? -3.498 16.734 -8.438 1 97.94 65 PHE B N 1
ATOM 2604 C CA . PHE B 1 65 ? -4.176 15.516 -8.836 1 97.94 65 PHE B CA 1
ATOM 2605 C C . PHE B 1 65 ? -5.629 15.523 -8.383 1 97.94 65 PHE B C 1
ATOM 2607 O O . PHE B 1 65 ? -6.535 15.281 -9.18 1 97.94 65 PHE B O 1
ATOM 2614 N N . LEU B 1 66 ? -5.902 15.852 -7.125 1 98.19 66 LEU B N 1
ATOM 2615 C CA . LEU B 1 66 ? -7.23 15.758 -6.527 1 98.19 66 LEU B CA 1
ATOM 2616 C C . LEU B 1 66 ? -8.148 16.859 -7.062 1 98.19 66 LEU B C 1
ATOM 2618 O O . LEU B 1 66 ? -9.367 16.672 -7.137 1 98.19 66 LEU B O 1
ATOM 2622 N N . MET B 1 67 ? -7.594 17.969 -7.453 1 98.06 67 MET B N 1
ATOM 2623 C CA . MET B 1 67 ? -8.383 19.109 -7.922 1 98.06 67 MET B CA 1
ATOM 2624 C C . MET B 1 67 ? -9.109 18.766 -9.219 1 98.06 67 MET B C 1
ATOM 2626 O O . MET B 1 67 ? -10.055 19.453 -9.609 1 98.06 67 MET B O 1
ATOM 2630 N N . GLN B 1 68 ? -8.672 17.672 -9.883 1 97.31 68 GLN B N 1
ATOM 2631 C CA . GLN B 1 68 ? -9.367 17.219 -11.078 1 97.31 68 GLN B CA 1
ATOM 2632 C C . GLN B 1 68 ? -10.758 16.688 -10.742 1 97.31 68 GLN B C 1
ATOM 2634 O O . GLN B 1 68 ? -11.633 16.641 -11.609 1 97.31 68 GLN B O 1
ATOM 2639 N N . TYR B 1 69 ? -11.023 16.391 -9.469 1 97.19 69 TYR B N 1
ATOM 2640 C CA . TYR B 1 69 ? -12.242 15.656 -9.141 1 97.19 69 TYR B CA 1
ATOM 2641 C C . TYR B 1 69 ? -12.953 16.281 -7.945 1 97.19 69 TYR B C 1
ATOM 2643 O O . TYR B 1 69 ? -14.148 16.062 -7.734 1 97.19 69 TYR B O 1
ATOM 2651 N N . TYR B 1 70 ? -12.219 17.109 -7.145 1 98 70 TYR B N 1
ATOM 2652 C CA . TYR B 1 70 ? -12.719 17.578 -5.855 1 98 70 TYR B CA 1
ATOM 2653 C C . TYR B 1 70 ? -12.43 19.062 -5.664 1 98 70 TYR B C 1
ATOM 2655 O O . TYR B 1 70 ? -11.656 19.656 -6.418 1 98 70 TYR B O 1
ATOM 2663 N N . ARG B 1 71 ? -13.141 19.641 -4.695 1 98.31 71 ARG B N 1
ATOM 2664 C CA . ARG B 1 71 ? -12.664 20.875 -4.082 1 98.31 71 ARG B CA 1
ATOM 2665 C C . ARG B 1 71 ? -11.547 20.594 -3.08 1 98.31 71 ARG B C 1
ATOM 2667 O O . ARG B 1 71 ? -11.742 19.844 -2.123 1 98.31 71 ARG B O 1
ATOM 2674 N N . VAL B 1 72 ? -10.422 21.188 -3.363 1 98.75 72 VAL B N 1
ATOM 2675 C CA . VAL B 1 72 ? -9.258 20.891 -2.531 1 98.75 72 VAL B CA 1
ATOM 2676 C C . VAL B 1 72 ? -8.883 22.125 -1.716 1 98.75 72 VAL B C 1
ATOM 2678 O O . VAL B 1 72 ? -8.844 23.234 -2.244 1 98.75 72 VAL B O 1
ATOM 2681 N N . ILE B 1 73 ? -8.633 21.922 -0.445 1 98.81 73 ILE B N 1
ATOM 2682 C CA . ILE B 1 73 ? -8.133 22.969 0.445 1 98.81 73 ILE B CA 1
ATOM 2683 C C . ILE B 1 73 ? -6.824 22.516 1.086 1 98.81 73 ILE B C 1
ATOM 2685 O O . ILE B 1 73 ? -6.742 21.406 1.626 1 98.81 73 ILE B O 1
ATOM 2689 N N . VAL B 1 74 ? -5.844 23.312 0.947 1 98.81 74 VAL B N 1
ATOM 2690 C CA . VAL B 1 74 ? -4.621 23.125 1.716 1 98.81 74 VAL B CA 1
ATOM 2691 C C . VAL B 1 74 ? -4.504 24.203 2.787 1 98.81 74 VAL B C 1
ATOM 2693 O O . VAL B 1 74 ? -4.977 25.328 2.596 1 98.81 74 VAL B O 1
ATOM 2696 N N . VAL B 1 75 ? -3.844 23.859 3.906 1 98.81 75 VAL B N 1
ATOM 2697 C CA . VAL B 1 75 ? -3.766 24.766 5.047 1 98.81 75 VAL B CA 1
ATOM 2698 C C . VAL B 1 75 ? -2.348 24.766 5.609 1 98.81 75 VAL B C 1
ATOM 2700 O O . VAL B 1 75 ? -1.721 23.719 5.73 1 98.81 75 VAL B O 1
ATOM 2703 N N . ASP B 1 76 ? -1.819 25.953 5.812 1 98.81 76 ASP B N 1
ATOM 2704 C CA . ASP B 1 76 ? -0.69 26.031 6.734 1 98.81 76 ASP B CA 1
ATOM 2705 C C . ASP B 1 76 ? -1.166 26.047 8.188 1 98.81 76 ASP B C 1
ATOM 2707 O O . ASP B 1 76 ? -1.852 26.984 8.602 1 98.81 76 ASP B O 1
ATOM 2711 N N . SER B 1 77 ? -0.82 25.062 8.906 1 98.56 77 SER B N 1
ATOM 2712 C CA . SER B 1 77 ? -1.238 25 10.305 1 98.56 77 SER B CA 1
ATOM 2713 C C . SER B 1 77 ? -0.718 26.188 11.102 1 98.56 77 SER B C 1
ATOM 2715 O O . SER B 1 77 ? 0.245 26.844 10.688 1 98.56 77 SER B O 1
ATOM 2717 N N . ARG B 1 78 ? -1.372 26.469 12.18 1 9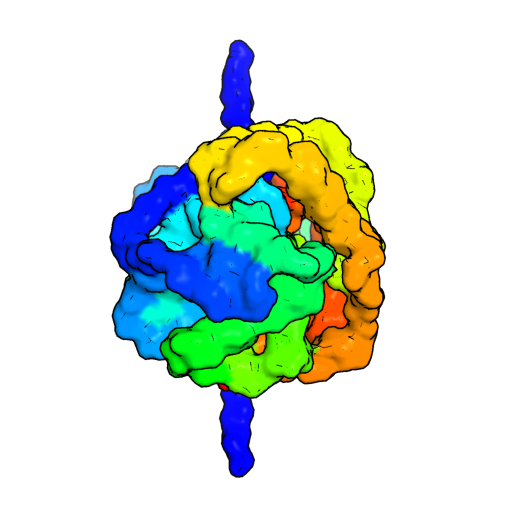8 78 ARG B N 1
ATOM 2718 C CA . ARG B 1 78 ? -0.912 27.547 13.039 1 98 78 ARG B CA 1
ATOM 2719 C C . ARG B 1 78 ? 0.589 27.453 13.297 1 98 78 ARG B C 1
ATOM 2721 O O . ARG B 1 78 ? 1.119 26.359 13.477 1 98 78 ARG B O 1
ATOM 2728 N N . ALA B 1 79 ? 1.288 28.594 13.211 1 97.94 79 ALA B N 1
ATOM 2729 C CA . ALA B 1 79 ? 2.717 28.781 13.453 1 97.94 79 ALA B CA 1
ATOM 2730 C C . ALA B 1 79 ? 3.547 28.234 12.289 1 97.94 79 ALA B C 1
ATOM 2732 O O . ALA B 1 79 ? 4.762 28.438 12.242 1 97.94 79 ALA B O 1
ATOM 2733 N N . HIS B 1 80 ? 2.91 27.609 11.328 1 98.62 80 HIS B N 1
ATOM 2734 C CA . HIS B 1 80 ? 3.625 27.016 10.203 1 98.62 80 HIS B CA 1
ATOM 2735 C C . HIS B 1 80 ? 3.406 27.828 8.93 1 98.62 80 HIS B C 1
ATOM 2737 O O . HIS B 1 80 ? 2.338 28.406 8.734 1 98.62 80 HIS B O 1
ATOM 2743 N N . GLY B 1 81 ? 4.426 27.781 8.062 1 98.31 81 GLY B N 1
ATOM 2744 C CA . GLY B 1 81 ? 4.27 28.406 6.762 1 98.31 81 GLY B CA 1
ATOM 2745 C C . GLY B 1 81 ? 3.865 29.859 6.852 1 98.31 81 GLY B C 1
ATOM 2746 O O . GLY B 1 81 ? 4.508 30.656 7.551 1 98.31 81 GLY B O 1
ATOM 2747 N N . ARG B 1 82 ? 2.727 30.141 6.215 1 98.56 82 ARG B N 1
ATOM 2748 C CA . ARG B 1 82 ? 2.266 31.516 6.07 1 98.56 82 ARG B CA 1
ATOM 2749 C C . ARG B 1 82 ? 1.277 31.875 7.172 1 98.56 82 ARG B C 1
ATOM 2751 O O . ARG B 1 82 ? 0.714 32.969 7.172 1 98.56 82 ARG B O 1
ATOM 2758 N N . SER B 1 83 ? 1.05 30.984 8.117 1 98.75 83 SER B N 1
ATOM 2759 C CA . SER B 1 83 ? 0.115 31.219 9.219 1 98.75 83 SER B CA 1
ATOM 2760 C C . SER B 1 83 ? 0.832 31.75 10.453 1 98.75 83 SER B C 1
ATOM 2762 O O . SER B 1 83 ? 1.975 31.375 10.727 1 98.75 83 SER B O 1
ATOM 2764 N N . SER B 1 84 ? 0.135 32.562 11.242 1 98.19 84 SER B N 1
ATOM 2765 C CA . SER B 1 84 ? 0.694 33.062 12.5 1 98.19 84 SER B CA 1
ATOM 2766 C C . SER B 1 84 ? 0.503 32.031 13.625 1 98.19 84 SER B C 1
ATOM 2768 O O . SER B 1 84 ? -0.297 31.109 13.5 1 98.19 84 SER B O 1
ATOM 2770 N N . ALA B 1 85 ? 1.249 32.125 14.641 1 96.25 85 ALA B N 1
ATOM 2771 C CA . ALA B 1 85 ? 1.143 31.219 15.781 1 96.25 85 ALA B CA 1
ATOM 2772 C C . ALA B 1 85 ? -0.096 31.531 16.625 1 96.25 85 ALA B C 1
ATOM 2774 O O . ALA B 1 85 ? -0.672 30.641 17.25 1 96.25 85 ALA B O 1
ATOM 2775 N N . GLY B 1 86 ? -0.489 32.844 16.578 1 94.5 86 GLY B N 1
ATOM 2776 C CA . GLY B 1 86 ? -1.536 33.281 17.5 1 94.5 86 GLY B CA 1
ATOM 2777 C C . GLY B 1 86 ? -1.057 33.406 18.922 1 94.5 86 GLY B C 1
ATOM 2778 O O . GLY B 1 86 ? 0.132 33.625 19.172 1 94.5 86 GLY B O 1
ATOM 2779 N N . ASP B 1 87 ? -2.066 33.406 19.891 1 90.75 87 ASP B N 1
ATOM 2780 C CA . ASP B 1 87 ? -1.739 33.75 21.266 1 90.75 87 ASP B CA 1
ATOM 2781 C C . ASP B 1 87 ? -1.875 32.5 22.172 1 90.75 87 ASP B C 1
ATOM 2783 O O . ASP B 1 87 ? -1.737 32.625 23.391 1 90.75 87 ASP B O 1
ATOM 2787 N N . LYS B 1 88 ? -2.145 31.391 21.641 1 90.88 88 LYS B N 1
ATOM 2788 C CA . LYS B 1 88 ? -2.301 30.172 22.406 1 90.88 88 LYS B CA 1
ATOM 2789 C C . LYS B 1 88 ? -1.107 29.234 22.203 1 90.88 88 LYS B C 1
ATOM 2791 O O . LYS B 1 88 ? -0.452 29.281 21.156 1 90.88 88 LYS B O 1
ATOM 2796 N N . PRO B 1 89 ? -0.882 28.391 23.234 1 92.06 89 PRO B N 1
ATOM 2797 C CA . PRO B 1 89 ? 0.173 27.391 23.031 1 92.06 89 PRO B CA 1
ATOM 2798 C C . PRO B 1 89 ? -0.137 26.422 21.891 1 92.06 89 PRO B C 1
ATOM 2800 O O . PRO B 1 89 ? -1.294 26.031 21.703 1 92.06 89 PRO B O 1
ATOM 2803 N N . LEU B 1 90 ? 0.934 26.078 21.203 1 96.06 90 LEU B N 1
ATOM 2804 C CA . LEU B 1 90 ? 0.791 25.109 20.125 1 96.06 90 LEU B CA 1
ATOM 2805 C C . LEU B 1 90 ? 0.386 23.75 20.672 1 96.06 90 LEU B C 1
ATOM 2807 O O . LEU B 1 90 ? 1.044 23.219 21.578 1 96.06 90 LEU B O 1
ATOM 2811 N N . SER B 1 91 ? -0.715 23.172 20.25 1 96.81 91 SER B N 1
ATOM 2812 C CA . SER B 1 91 ? -1.192 21.844 20.625 1 96.81 91 SER B CA 1
ATOM 2813 C C . SER B 1 91 ? -1.991 21.203 19.5 1 96.81 91 SER B C 1
ATOM 2815 O O . SER B 1 91 ? -2.543 21.891 18.656 1 96.81 91 SER B O 1
ATOM 2817 N N . TYR B 1 92 ? -2.041 19.906 19.5 1 97.19 92 TYR B N 1
ATOM 2818 C CA . TYR B 1 92 ? -2.85 19.203 18.5 1 97.19 92 TYR B CA 1
ATOM 2819 C C . TYR B 1 92 ? -4.324 19.547 18.656 1 97.19 92 TYR B C 1
ATOM 2821 O O . TYR B 1 92 ? -5.059 19.656 17.672 1 97.19 92 TYR B O 1
ATOM 2829 N N . ASN B 1 93 ? -4.738 19.688 19.891 1 96.5 93 ASN B N 1
ATOM 2830 C CA . ASN B 1 93 ? -6.121 20.078 20.141 1 96.5 93 ASN B CA 1
ATOM 2831 C C . ASN B 1 93 ? -6.465 21.406 19.484 1 96.5 93 ASN B C 1
ATOM 2833 O O . ASN B 1 93 ? -7.473 21.516 18.797 1 96.5 93 ASN B O 1
ATOM 2837 N N . GLN B 1 94 ? -5.652 22.406 19.734 1 96.62 94 GLN B N 1
ATOM 2838 C CA . GLN B 1 94 ? -5.879 23.719 19.141 1 96.62 94 GLN B CA 1
ATOM 2839 C C . GLN B 1 94 ? -5.828 23.656 17.625 1 96.62 94 GLN B C 1
ATOM 2841 O O . GLN B 1 94 ? -6.672 24.234 16.938 1 96.62 94 GLN B O 1
ATOM 2846 N N . MET B 1 95 ? -4.836 23 17.062 1 98.12 95 MET B N 1
ATOM 2847 C CA . MET B 1 95 ? -4.684 22.875 15.609 1 98.12 95 MET B CA 1
ATOM 2848 C C . MET B 1 95 ? -5.895 22.188 14.992 1 98.12 95 MET B C 1
ATOM 2850 O O . MET B 1 95 ? -6.348 22.562 13.906 1 98.12 95 MET B O 1
ATOM 2854 N N . THR B 1 96 ? -6.395 21.141 15.672 1 98.12 96 THR B N 1
ATOM 2855 C CA . THR B 1 96 ? -7.574 20.422 15.211 1 98.12 96 THR B CA 1
ATOM 2856 C C . THR B 1 96 ? -8.797 21.328 15.195 1 98.12 96 THR B C 1
ATOM 2858 O O . THR B 1 96 ? -9.539 21.359 14.219 1 98.12 96 THR B O 1
ATOM 2861 N N . HIS B 1 97 ? -8.977 22.109 16.234 1 98.12 97 HIS B N 1
ATOM 2862 C CA . HIS B 1 97 ? -10.094 23.047 16.312 1 98.12 97 HIS B CA 1
ATOM 2863 C C . HIS B 1 97 ? -9.969 24.141 15.258 1 98.12 97 HIS B C 1
ATOM 2865 O O . HIS B 1 97 ? -10.977 24.625 14.742 1 98.12 97 HIS B O 1
ATOM 2871 N N . ASP B 1 98 ? -8.734 24.516 14.906 1 98.75 98 ASP B N 1
ATOM 2872 C CA . ASP B 1 98 ? -8.531 25.484 13.836 1 98.75 98 ASP B CA 1
ATOM 2873 C C . ASP B 1 98 ? -9.148 25 12.531 1 98.75 98 ASP B C 1
ATOM 2875 O O . ASP B 1 98 ? -9.789 25.766 11.812 1 98.75 98 ASP B O 1
ATOM 2879 N N . ILE B 1 99 ? -9.016 23.719 12.211 1 98.88 99 ILE B N 1
ATOM 2880 C CA . ILE B 1 99 ? -9.523 23.172 10.961 1 98.88 99 ILE B CA 1
ATOM 2881 C C . ILE B 1 99 ? -11.047 23.125 11 1 98.88 99 ILE B C 1
ATOM 2883 O O . ILE B 1 99 ? -11.711 23.484 10.031 1 98.88 99 ILE B O 1
ATOM 2887 N N . ALA B 1 100 ? -11.617 22.688 12.133 1 98.88 100 ALA B N 1
ATOM 2888 C CA . ALA B 1 100 ? -13.07 22.688 12.281 1 98.88 100 ALA B CA 1
ATOM 2889 C C . ALA B 1 100 ? -13.641 24.094 12.109 1 98.88 100 ALA B C 1
ATOM 2891 O O . ALA B 1 100 ? -14.648 24.281 11.422 1 98.88 100 ALA B O 1
ATOM 2892 N N . SER B 1 101 ? -12.961 25.078 12.695 1 98.81 101 SER B N 1
ATOM 2893 C CA . SER B 1 101 ? -13.406 26.469 12.594 1 98.81 101 SER B CA 1
ATOM 2894 C C . SER B 1 101 ? -13.25 27 11.172 1 98.81 101 SER B C 1
ATOM 2896 O O . SER B 1 101 ? -14.062 27.797 10.711 1 98.81 101 SER B O 1
ATOM 2898 N N . LEU B 1 102 ? -12.164 26.578 10.531 1 98.88 102 LEU B N 1
ATOM 2899 C CA . LEU B 1 102 ? -11.992 26.953 9.133 1 98.88 102 LEU B CA 1
ATOM 2900 C C . LEU B 1 102 ? -13.133 26.422 8.273 1 98.88 102 LEU B C 1
ATOM 2902 O O . LEU B 1 102 ? -13.641 27.125 7.402 1 98.88 102 LEU B O 1
ATOM 2906 N N . MET B 1 103 ? -13.508 25.141 8.5 1 98.88 103 MET B N 1
ATOM 2907 C CA . MET B 1 103 ? -14.641 24.578 7.781 1 98.88 103 MET B CA 1
ATOM 2908 C C . MET B 1 103 ? -15.898 25.406 7.984 1 98.88 103 MET B C 1
ATOM 2910 O O . MET B 1 103 ? -16.609 25.703 7.027 1 98.88 103 MET B O 1
ATOM 2914 N N . ASP B 1 104 ? -16.125 25.828 9.211 1 98.75 104 ASP B N 1
ATOM 2915 C CA . ASP B 1 104 ? -17.281 26.688 9.5 1 98.75 104 ASP B CA 1
ATOM 2916 C C . ASP B 1 104 ? -17.188 28 8.742 1 98.75 104 ASP B C 1
ATOM 2918 O O . ASP B 1 104 ? -18.172 28.453 8.141 1 98.75 104 ASP B O 1
ATOM 2922 N N . HIS B 1 105 ? -16.047 28.578 8.805 1 98.56 105 HIS B N 1
ATOM 2923 C CA . HIS B 1 105 ? -15.812 29.844 8.141 1 98.56 105 HIS B CA 1
ATOM 2924 C C . HIS B 1 105 ? -16.109 29.75 6.648 1 98.56 105 HIS B C 1
ATOM 2926 O O . HIS B 1 105 ? -16.625 30.703 6.055 1 98.56 105 HIS B O 1
ATOM 2932 N N . LEU B 1 106 ? -15.805 28.578 6.047 1 98.19 106 LEU B N 1
ATOM 2933 C CA . LEU B 1 106 ? -15.922 28.406 4.602 1 98.19 106 LEU B CA 1
ATOM 2934 C C . LEU B 1 106 ? -17.281 27.797 4.238 1 98.19 106 LEU B C 1
ATOM 2936 O O . LEU B 1 106 ? -17.562 27.578 3.059 1 98.19 106 LEU B O 1
ATOM 2940 N N . GLY B 1 107 ? -18.062 27.484 5.207 1 98.19 107 GLY B N 1
ATOM 2941 C CA . GLY B 1 107 ? -19.375 26.891 4.965 1 98.19 107 GLY B CA 1
ATOM 2942 C C . GLY B 1 107 ? -19.281 25.438 4.5 1 98.19 107 GLY B C 1
ATOM 2943 O O . GLY B 1 107 ? -20.094 24.984 3.697 1 98.19 107 GLY B O 1
ATOM 2944 N N . ILE B 1 108 ? -18.312 24.766 4.91 1 98.06 108 ILE B N 1
ATOM 2945 C CA . ILE B 1 108 ? -18.125 23.359 4.551 1 98.06 108 ILE B CA 1
ATOM 2946 C C . ILE B 1 108 ? -18.719 22.469 5.645 1 98.06 108 ILE B C 1
ATOM 2948 O O . ILE B 1 108 ? -18.188 22.422 6.762 1 98.06 108 ILE B O 1
ATOM 2952 N N . ALA B 1 109 ? -19.719 21.75 5.332 1 98.06 109 ALA B N 1
ATOM 2953 C CA . ALA B 1 109 ? -20.422 20.922 6.305 1 98.06 109 ALA B CA 1
ATOM 2954 C C . ALA B 1 109 ? -19.656 19.625 6.57 1 98.06 109 ALA B C 1
ATOM 2956 O O . ALA B 1 109 ? -19.594 19.156 7.707 1 98.06 109 ALA B O 1
ATOM 2957 N N . LYS B 1 110 ? -19.125 19.047 5.496 1 98 110 LYS B N 1
ATOM 2958 C CA . LYS B 1 110 ? -18.406 17.781 5.586 1 98 110 LYS B CA 1
ATOM 2959 C C . LYS B 1 110 ? -17.219 17.75 4.629 1 98 110 LYS B C 1
ATOM 2961 O O . LYS B 1 110 ? -17.281 18.328 3.535 1 98 110 LYS B O 1
ATOM 2966 N N . ALA B 1 111 ? -16.141 17.078 5.059 1 98.56 111 ALA B N 1
ATOM 2967 C CA . ALA B 1 111 ? -14.945 16.984 4.219 1 98.56 111 ALA B CA 1
ATOM 2968 C C . ALA B 1 111 ? -14.172 15.703 4.492 1 98.56 111 ALA B C 1
ATOM 2970 O O . ALA B 1 111 ? -14.297 15.117 5.57 1 98.56 111 ALA B O 1
ATOM 2971 N N . SER B 1 112 ? -13.508 15.172 3.49 1 98.69 112 SER B N 1
ATOM 2972 C CA . SER B 1 112 ? -12.461 14.172 3.688 1 98.69 112 SER B CA 1
ATOM 2973 C C . SER B 1 112 ? -11.141 14.828 4.09 1 98.69 112 SER B C 1
ATOM 2975 O O . SER B 1 112 ? -10.812 15.914 3.613 1 98.69 112 SER B O 1
ATOM 2977 N N . ILE B 1 113 ? -10.406 14.164 4.949 1 98.88 113 ILE B N 1
ATOM 2978 C CA . ILE B 1 113 ? -9.133 14.711 5.398 1 98.88 113 ILE B CA 1
ATOM 2979 C C . ILE B 1 113 ? -7.996 13.781 4.965 1 98.88 113 ILE B C 1
ATOM 2981 O O . ILE B 1 113 ? -8.062 12.57 5.168 1 98.88 113 ILE B O 1
ATOM 2985 N N . VAL B 1 114 ? -7.023 14.32 4.32 1 98.94 114 VAL B N 1
ATOM 2986 C CA . VAL B 1 114 ? -5.742 13.672 4.066 1 98.94 114 VAL B CA 1
ATOM 2987 C C . VAL B 1 114 ? -4.637 14.367 4.852 1 98.94 114 VAL B C 1
ATOM 2989 O O . VAL B 1 114 ? -4.332 15.539 4.602 1 98.94 114 VAL B O 1
ATOM 2992 N N . GLY B 1 115 ? -4.082 13.648 5.785 1 98.94 115 GLY B N 1
ATOM 2993 C CA . GLY B 1 115 ? -3.09 14.258 6.656 1 98.94 115 GLY B CA 1
ATOM 2994 C C . GLY B 1 115 ? -1.782 13.492 6.703 1 98.94 115 GLY B C 1
ATOM 2995 O O . GLY B 1 115 ? -1.78 12.258 6.711 1 98.94 115 GLY B O 1
ATOM 2996 N N . TRP B 1 116 ? -0.719 14.227 6.734 1 98.88 116 TRP B N 1
ATOM 2997 C CA . TRP B 1 116 ? 0.631 13.688 6.859 1 98.88 116 TRP B CA 1
ATOM 2998 C C . TRP B 1 116 ? 1.247 14.07 8.203 1 98.88 116 TRP B C 1
ATOM 3000 O O . TRP B 1 116 ? 1.315 15.25 8.547 1 98.88 116 TRP B O 1
ATOM 3010 N N . SER B 1 117 ? 1.753 12.984 9.039 1 98.56 117 SER B N 1
ATOM 3011 C CA . SER B 1 117 ? 2.428 13.219 10.305 1 98.56 117 SER B CA 1
ATOM 3012 C C . SER B 1 117 ? 1.548 14.031 11.258 1 98.56 117 SER B C 1
ATOM 3014 O O . SER B 1 117 ? 0.442 13.602 11.594 1 98.56 117 SER B O 1
ATOM 3016 N N . ASP B 1 118 ? 1.861 15.32 11.562 1 98.5 118 ASP B N 1
ATOM 3017 C CA . ASP B 1 118 ? 1.009 16.172 12.391 1 98.5 118 ASP B CA 1
ATOM 3018 C C . ASP B 1 118 ? -0.378 16.328 11.766 1 98.5 118 ASP B C 1
ATOM 3020 O O . ASP B 1 118 ? -1.384 16.344 12.477 1 98.5 118 ASP B O 1
ATOM 3024 N N . GLY B 1 119 ? -0.403 16.406 10.43 1 98.81 119 GLY B N 1
ATOM 3025 C CA . GLY B 1 119 ? -1.688 16.438 9.75 1 98.81 119 GLY B CA 1
ATOM 3026 C C . GLY B 1 119 ? -2.461 15.133 9.891 1 98.81 119 GLY B C 1
ATOM 3027 O O . GLY B 1 119 ? -3.695 15.141 9.898 1 98.81 119 GLY B O 1
ATOM 3028 N N . GLY B 1 120 ? -1.739 14.016 9.906 1 98.81 120 GLY B N 1
ATOM 3029 C CA . GLY B 1 120 ? -2.373 12.742 10.188 1 98.81 120 GLY B CA 1
ATOM 3030 C C . GLY B 1 120 ? -2.98 12.672 11.578 1 98.81 120 GLY B C 1
ATOM 3031 O O . GLY B 1 120 ? -4.086 12.156 11.75 1 98.81 120 GLY B O 1
ATOM 3032 N N . ILE B 1 121 ? -2.277 13.211 12.578 1 98.38 121 ILE B N 1
ATOM 3033 C CA . ILE B 1 121 ? -2.781 13.305 13.945 1 98.38 121 ILE B CA 1
ATOM 3034 C C . ILE B 1 121 ? -4.07 14.125 13.961 1 98.38 121 ILE B C 1
ATOM 3036 O O . ILE B 1 121 ? -5.082 13.695 14.523 1 98.38 121 ILE B O 1
ATOM 3040 N N . GLN B 1 122 ? -4.055 15.227 13.305 1 98.38 122 GLN B N 1
ATOM 3041 C CA . GLN B 1 122 ? -5.227 16.094 13.242 1 98.38 122 GLN B CA 1
ATOM 3042 C C . GLN B 1 122 ? -6.395 15.391 12.562 1 98.38 122 GLN B C 1
ATOM 3044 O O . GLN B 1 122 ? -7.551 15.57 12.961 1 98.38 122 GLN B O 1
ATOM 3049 N N . SER B 1 123 ? -6.098 14.633 11.508 1 98.62 123 SER B N 1
ATOM 3050 C CA . SER B 1 123 ? -7.16 13.898 10.82 1 98.62 123 SER B CA 1
ATOM 3051 C C . SER B 1 123 ? -7.891 12.961 11.773 1 98.62 123 SER B C 1
ATOM 3053 O O . SER B 1 123 ? -9.125 12.922 11.789 1 98.62 123 SER B O 1
ATOM 3055 N N . ILE B 1 124 ? -7.148 12.25 12.578 1 98.69 124 ILE B N 1
ATOM 3056 C CA . ILE B 1 124 ? -7.723 11.305 13.531 1 98.69 124 ILE B CA 1
ATOM 3057 C C . ILE B 1 124 ? -8.508 12.062 14.602 1 98.69 124 ILE B C 1
ATOM 3059 O O . ILE B 1 124 ? -9.633 11.688 14.938 1 98.69 124 ILE B O 1
ATOM 3063 N N . MET B 1 125 ? -7.969 13.141 15.062 1 98.38 125 MET B N 1
ATOM 3064 C CA . MET B 1 125 ? -8.641 13.922 16.094 1 98.38 125 MET B CA 1
ATOM 3065 C C . MET B 1 125 ? -9.914 14.57 15.555 1 98.38 125 MET B C 1
ATOM 3067 O O . MET B 1 125 ? -10.93 14.617 16.25 1 98.38 125 MET B O 1
ATOM 3071 N N . LEU B 1 126 ? -9.859 15.055 14.328 1 98.62 126 LEU B N 1
ATOM 3072 C CA . LEU B 1 126 ? -11.055 15.617 13.703 1 98.62 126 LEU B CA 1
ATOM 3073 C C . LEU B 1 126 ? -12.164 14.578 13.625 1 98.62 126 LEU B C 1
ATOM 3075 O O . LEU B 1 126 ? -13.32 14.875 13.945 1 98.62 126 LEU B O 1
ATOM 3079 N N . ALA B 1 127 ? -11.844 13.391 13.227 1 98.44 127 ALA B N 1
ATOM 3080 C CA . ALA B 1 127 ? -12.836 12.328 13.086 1 98.44 127 ALA B CA 1
ATOM 3081 C C . ALA B 1 127 ? -13.461 11.984 14.438 1 98.44 127 ALA B C 1
ATOM 3083 O O . ALA B 1 127 ? -14.641 11.633 14.508 1 98.44 127 ALA B O 1
ATOM 3084 N N . ALA B 1 128 ? -12.68 12.062 15.469 1 98.06 128 ALA B N 1
ATOM 3085 C CA . ALA B 1 128 ? -13.156 11.711 16.797 1 98.06 128 ALA B CA 1
ATOM 3086 C C . ALA B 1 128 ? -13.977 12.844 17.406 1 98.06 128 ALA B C 1
ATOM 3088 O O . ALA B 1 128 ? -15.023 12.602 18.016 1 98.06 128 ALA B O 1
ATOM 3089 N N . LEU B 1 129 ? -13.578 14.086 17.25 1 97.31 129 LEU B N 1
ATOM 3090 C CA . LEU B 1 129 ? -14.133 15.227 17.969 1 97.31 129 LEU B CA 1
ATOM 3091 C C . LEU B 1 129 ? -15.281 15.852 17.188 1 97.31 129 LEU B C 1
ATOM 3093 O O . LEU B 1 129 ? -16.188 16.453 17.766 1 97.31 129 LEU B O 1
ATOM 3097 N N . PHE B 1 130 ? -15.188 15.734 15.875 1 98.12 130 PHE B N 1
ATOM 3098 C CA . PHE B 1 130 ? -16.188 16.344 15 1 98.12 130 PHE B CA 1
ATOM 3099 C C . PHE B 1 130 ? -16.672 15.328 13.969 1 98.12 130 PHE B C 1
ATOM 3101 O O . PHE B 1 130 ? -16.641 15.602 12.766 1 98.12 130 PHE B O 1
ATOM 3108 N N . PRO B 1 131 ? -17.266 14.25 14.453 1 98.12 131 PRO B N 1
ATOM 3109 C CA . PRO B 1 131 ? -17.641 13.18 13.516 1 98.12 131 PRO B CA 1
ATOM 3110 C C . PRO B 1 131 ? -18.641 13.648 12.461 1 98.12 131 PRO B C 1
ATOM 3112 O O . PRO B 1 131 ? -18.656 13.117 11.352 1 98.12 131 PRO B O 1
ATOM 3115 N N . GLU B 1 132 ? -19.406 14.633 12.734 1 97.94 132 GLU B N 1
ATOM 3116 C CA . GLU B 1 132 ? -20.422 15.109 11.797 1 97.94 132 GLU B CA 1
ATOM 3117 C C . GLU B 1 132 ? -19.797 15.891 10.641 1 97.94 132 GLU B C 1
ATOM 3119 O O . GLU B 1 132 ? -20.406 16.062 9.594 1 97.94 132 GLU B O 1
ATOM 3124 N N . LYS B 1 133 ? -18.531 16.297 10.789 1 98.44 133 LYS B N 1
ATOM 3125 C CA . LYS B 1 133 ? -17.875 17.156 9.797 1 98.44 133 LYS B CA 1
ATOM 3126 C C . LYS B 1 133 ? -16.953 16.328 8.898 1 98.44 133 LYS B C 1
ATOM 3128 O O . LYS B 1 133 ? -16.438 16.844 7.902 1 98.44 133 LYS B O 1
ATOM 3133 N N . ILE B 1 134 ? -16.781 15.039 9.219 1 98.31 134 ILE B N 1
ATOM 3134 C CA . ILE B 1 134 ? -15.727 14.289 8.547 1 98.31 134 ILE B CA 1
ATOM 3135 C C . ILE B 1 134 ? -16.328 13.117 7.777 1 98.31 134 ILE B C 1
ATOM 3137 O O . ILE B 1 134 ? -17.062 12.297 8.344 1 98.31 134 ILE B O 1
ATOM 3141 N N . THR B 1 135 ? -16.031 13.07 6.508 1 97.44 135 THR B N 1
ATOM 3142 C CA . THR B 1 135 ? -16.5 11.992 5.645 1 97.44 135 THR B CA 1
ATOM 3143 C C . THR B 1 135 ? -15.594 10.766 5.766 1 97.44 135 THR B C 1
ATOM 3145 O O . THR B 1 135 ? -16.078 9.633 5.836 1 97.44 135 THR B O 1
ATOM 3148 N N . ARG B 1 136 ? -14.344 10.898 5.746 1 97.81 136 ARG B N 1
ATOM 3149 C CA . ARG B 1 136 ? -13.312 9.867 5.828 1 97.81 136 ARG B CA 1
ATOM 3150 C C . ARG B 1 136 ? -11.945 10.484 6.121 1 97.81 136 ARG B C 1
ATOM 3152 O O . ARG B 1 136 ? -11.75 11.688 5.934 1 97.81 136 ARG B O 1
ATOM 3159 N N . ILE B 1 137 ? -11.016 9.656 6.605 1 98.5 137 ILE B N 1
ATOM 3160 C CA . ILE B 1 137 ? -9.695 10.203 6.902 1 98.5 137 ILE B CA 1
ATOM 3161 C C . ILE B 1 137 ? -8.617 9.281 6.34 1 98.5 137 ILE B C 1
ATOM 3163 O O . ILE B 1 137 ? -8.773 8.055 6.352 1 98.5 137 ILE B O 1
ATOM 3167 N N . PHE B 1 138 ? -7.625 9.852 5.742 1 98.81 138 PHE B N 1
ATOM 3168 C CA . PHE B 1 138 ? -6.359 9.273 5.305 1 98.81 138 PHE B CA 1
ATOM 3169 C C . PHE B 1 138 ? -5.207 9.773 6.164 1 98.81 138 PHE B C 1
ATOM 3171 O O . PHE B 1 138 ? -4.668 10.859 5.918 1 98.81 138 PHE B O 1
ATOM 3178 N N . ALA B 1 139 ? -4.84 8.984 7.195 1 98.81 139 ALA B N 1
ATOM 3179 C CA . ALA B 1 139 ? -3.832 9.398 8.172 1 98.81 139 ALA B CA 1
ATOM 3180 C C . ALA B 1 139 ? -2.477 8.773 7.848 1 98.81 139 ALA B C 1
ATOM 3182 O O . ALA B 1 139 ? -2.215 7.625 8.203 1 98.81 139 ALA B O 1
ATOM 3183 N N . TYR B 1 140 ? -1.621 9.562 7.258 1 98.88 140 TYR B N 1
ATOM 3184 C CA . TYR B 1 140 ? -0.304 9.086 6.852 1 98.88 140 TYR B CA 1
ATOM 3185 C C . TYR B 1 140 ? 0.748 9.438 7.898 1 98.88 140 TYR B C 1
ATOM 3187 O O . TYR B 1 140 ? 0.98 10.609 8.188 1 98.88 140 TYR B O 1
ATOM 3195 N N . GLY B 1 141 ? 1.352 8.469 8.484 1 98.62 141 GLY B N 1
ATOM 3196 C CA . GLY B 1 141 ? 2.477 8.648 9.391 1 98.62 141 GLY B CA 1
ATOM 3197 C C . GLY B 1 141 ? 2.096 9.344 10.688 1 98.62 141 GLY B C 1
ATOM 3198 O O . GLY B 1 141 ? 2.814 10.219 11.164 1 98.62 141 GLY B O 1
ATOM 3199 N N . ALA B 1 142 ? 0.944 9.023 11.266 1 98 142 ALA B N 1
ATOM 3200 C CA . ALA B 1 142 ? 0.463 9.672 12.484 1 98 142 ALA B CA 1
ATOM 3201 C C . ALA B 1 142 ? 0.945 8.93 13.727 1 98 142 ALA B C 1
ATOM 3203 O O . ALA B 1 142 ? 1.075 7.707 13.719 1 98 142 ALA B O 1
ATOM 3204 N N . HIS B 1 143 ? 1.22 9.602 14.805 1 97.12 143 HIS B N 1
ATOM 3205 C CA . HIS B 1 143 ? 1.384 9.023 16.141 1 97.12 143 HIS B CA 1
ATOM 3206 C C . HIS B 1 143 ? 0.49 9.719 17.156 1 97.12 143 HIS B C 1
ATOM 3208 O O . HIS B 1 143 ? 0.452 10.953 17.219 1 97.12 143 HIS B O 1
ATOM 3214 N N . MET B 1 144 ? -0.247 8.977 17.969 1 96.94 144 MET B N 1
ATOM 3215 C CA . MET B 1 144 ? -1.232 9.523 18.891 1 96.94 144 MET B CA 1
ATOM 3216 C C . MET B 1 144 ? -0.705 9.5 20.328 1 96.94 144 MET B C 1
ATOM 3218 O O . MET B 1 144 ? -1.464 9.703 21.266 1 96.94 144 MET B O 1
ATOM 3222 N N . SER B 1 145 ? 0.539 9.164 20.516 1 94.75 145 SER B N 1
ATOM 3223 C CA . SER B 1 145 ? 1.277 9.203 21.766 1 94.75 145 SER B CA 1
ATOM 3224 C C . SER B 1 145 ? 2.783 9.203 21.531 1 94.75 145 SER B C 1
ATOM 3226 O O . SER B 1 145 ? 3.238 8.93 20.422 1 94.75 145 SER B O 1
ATOM 3228 N N . LEU B 1 146 ? 3.529 9.477 22.578 1 93.12 146 LEU B N 1
ATOM 3229 C CA . LEU B 1 146 ? 4.984 9.477 22.5 1 93.12 146 LEU B CA 1
ATOM 3230 C C . LEU B 1 146 ? 5.508 8.109 22.094 1 93.12 146 LEU B C 1
ATOM 3232 O O . LEU B 1 146 ? 6.535 8.008 21.406 1 93.12 146 LEU B O 1
ATOM 3236 N N . ALA B 1 147 ? 4.773 7.078 22.422 1 91.75 147 ALA B N 1
ATOM 3237 C CA . ALA B 1 147 ? 5.188 5.707 22.125 1 91.75 147 ALA B CA 1
ATOM 3238 C C . ALA B 1 147 ? 5.242 5.461 20.625 1 91.75 147 ALA B C 1
ATOM 3240 O O . ALA B 1 147 ? 5.918 4.539 20.172 1 91.75 147 ALA B O 1
ATOM 3241 N N . GLY B 1 148 ? 4.555 6.266 19.875 1 96.44 148 GLY B N 1
ATOM 3242 C CA . GLY B 1 148 ? 4.52 6.09 18.438 1 96.44 148 GLY B CA 1
ATOM 3243 C C . GLY B 1 148 ? 5.684 6.75 17.719 1 96.44 148 GLY B C 1
ATOM 3244 O O . GLY B 1 148 ? 5.941 6.469 16.547 1 96.44 148 GLY B O 1
ATOM 3245 N N . LEU B 1 149 ? 6.316 7.645 18.422 1 95.56 149 LEU B N 1
ATOM 3246 C CA . LEU B 1 149 ? 7.426 8.391 17.844 1 95.56 149 LEU B CA 1
ATOM 3247 C C . LEU B 1 149 ? 8.734 7.629 18.016 1 95.56 149 LEU B C 1
ATOM 3249 O O . LEU B 1 149 ? 9.062 7.184 19.109 1 95.56 149 LEU B O 1
ATOM 3253 N N . ASN B 1 150 ? 9.469 7.41 16.875 1 95.19 150 ASN B N 1
ATOM 3254 C CA . ASN B 1 150 ? 10.836 6.902 16.984 1 95.19 150 ASN B CA 1
ATOM 3255 C C . ASN B 1 150 ? 11.789 7.953 17.547 1 95.19 150 ASN B C 1
ATOM 3257 O O . ASN B 1 150 ? 12.141 8.906 16.844 1 95.19 150 ASN B O 1
ATOM 3261 N N . GLN B 1 151 ? 12.258 7.777 18.656 1 87.94 151 GLN B N 1
ATOM 3262 C CA . GLN B 1 151 ? 13.047 8.781 19.359 1 87.94 151 GLN B CA 1
ATOM 3263 C C . GLN B 1 151 ? 14.461 8.875 18.797 1 87.94 151 GLN B C 1
ATOM 3265 O O . GLN B 1 151 ? 15.195 9.82 19.078 1 87.94 151 GLN B O 1
ATOM 3270 N N . ASN B 1 152 ? 14.82 7.945 17.906 1 87.62 152 ASN B N 1
ATOM 3271 C CA . ASN B 1 152 ? 16.172 7.898 17.344 1 87.62 152 ASN B CA 1
ATOM 3272 C C . ASN B 1 152 ? 16.188 8.375 15.891 1 87.62 152 ASN B C 1
ATOM 3274 O O . ASN B 1 152 ? 17.078 8.008 15.125 1 87.62 152 ASN B O 1
ATOM 3278 N N . PHE B 1 153 ? 15.148 9.102 15.594 1 87.69 153 PHE B N 1
ATOM 3279 C CA . PHE B 1 153 ? 15.094 9.477 14.188 1 87.69 153 PHE B CA 1
ATOM 3280 C C . PHE B 1 153 ? 16.172 10.516 13.867 1 87.69 153 PHE B C 1
ATOM 3282 O O . PHE B 1 153 ? 16.484 10.75 12.703 1 87.69 153 PHE B O 1
ATOM 3289 N N . GLY B 1 154 ? 16.828 10.953 14.992 1 82 154 GLY B N 1
ATOM 3290 C CA . GLY B 1 154 ? 17.922 11.891 14.82 1 82 154 GLY B CA 1
ATOM 3291 C C . GLY B 1 154 ? 19.125 11.289 14.133 1 82 154 GLY B C 1
ATOM 3292 O O . GLY B 1 154 ? 19.453 10.125 14.352 1 82 154 GLY B O 1
ATOM 3293 N N . GLY B 1 155 ? 19.641 11.641 12.969 1 86.38 155 GLY B N 1
ATOM 3294 C CA . GLY B 1 155 ? 20.812 11.164 12.258 1 86.38 155 GLY B CA 1
ATOM 3295 C C . GLY B 1 155 ? 20.5 10.617 10.875 1 86.38 155 GLY B C 1
ATOM 3296 O O . GLY B 1 155 ? 21.406 10.398 10.062 1 86.38 155 GLY B O 1
ATOM 3297 N N . ASN B 1 156 ? 19.281 10.367 10.805 1 92.44 156 ASN B N 1
ATOM 3298 C CA . ASN B 1 156 ? 18.875 9.906 9.477 1 92.44 156 ASN B CA 1
ATOM 3299 C C . ASN B 1 156 ? 19.062 10.992 8.422 1 92.44 156 ASN B C 1
ATOM 3301 O O . ASN B 1 156 ? 18.609 12.125 8.602 1 92.44 156 ASN B O 1
ATOM 3305 N N . LYS B 1 157 ? 19.656 10.641 7.383 1 93.31 157 LYS B N 1
ATOM 3306 C CA . LYS B 1 157 ? 20.031 11.609 6.355 1 93.31 157 LYS B CA 1
ATOM 3307 C C . LYS B 1 157 ? 18.797 12.266 5.75 1 93.31 157 LYS B C 1
ATOM 3309 O O . LYS B 1 157 ? 18.812 13.469 5.465 1 93.31 157 LYS B O 1
ATOM 3314 N N . VAL B 1 158 ? 17.766 11.508 5.523 1 95.44 158 VAL B N 1
ATOM 3315 C CA . VAL B 1 158 ? 16.547 12.031 4.926 1 95.44 158 VAL B CA 1
ATOM 3316 C C . VAL B 1 158 ? 15.875 13.016 5.887 1 95.44 158 VAL B C 1
ATOM 3318 O O . VAL B 1 158 ? 15.469 14.102 5.48 1 95.44 158 VAL B O 1
ATOM 3321 N N . VAL B 1 159 ? 15.82 12.727 7.184 1 96.25 159 VAL B N 1
ATOM 3322 C CA . VAL B 1 159 ? 15.195 13.57 8.195 1 96.25 159 VAL B CA 1
ATOM 3323 C C . VAL B 1 159 ? 16.016 14.844 8.375 1 96.25 159 VAL B C 1
ATOM 3325 O O . VAL B 1 159 ? 15.461 15.938 8.5 1 96.25 159 VAL B O 1
ATOM 3328 N N . SER B 1 160 ? 17.344 14.68 8.367 1 95.94 160 SER B N 1
ATOM 3329 C CA . SER B 1 160 ? 18.203 15.844 8.492 1 95.94 160 SER B CA 1
ATOM 3330 C C . SER B 1 160 ? 18.016 16.812 7.328 1 95.94 160 SER B C 1
ATOM 3332 O O . SER B 1 160 ? 17.969 18.016 7.523 1 95.94 160 SER B O 1
ATOM 3334 N N . SER B 1 161 ? 17.953 16.188 6.152 1 96.69 161 SER B N 1
ATOM 3335 C CA . SER B 1 161 ? 17.703 17.016 4.973 1 96.69 161 SER B CA 1
ATOM 3336 C C . SER B 1 161 ? 16.375 17.75 5.082 1 96.69 161 SER B C 1
ATOM 3338 O O . SER B 1 161 ? 16.266 18.906 4.695 1 96.69 161 SER B O 1
ATOM 3340 N N . PHE B 1 162 ? 15.398 17.125 5.59 1 97.62 162 PHE B N 1
ATOM 3341 C CA . PHE B 1 162 ? 14.086 17.734 5.766 1 97.62 162 PHE B CA 1
ATOM 3342 C C . PHE B 1 162 ? 14.156 18.891 6.754 1 97.62 162 PHE B C 1
ATOM 3344 O O . PHE B 1 162 ? 13.617 19.969 6.496 1 97.62 162 PHE B O 1
ATOM 3351 N N . LEU B 1 163 ? 14.797 18.672 7.879 1 96.69 163 LEU B N 1
ATOM 3352 C CA . LEU B 1 163 ? 14.867 19.703 8.914 1 96.69 163 LEU B CA 1
ATOM 3353 C C . LEU B 1 163 ? 15.609 20.938 8.414 1 96.69 163 LEU B C 1
ATOM 3355 O O . LEU B 1 163 ? 15.227 22.062 8.719 1 96.69 163 LEU B O 1
ATOM 3359 N N . GLU B 1 164 ? 16.656 20.703 7.652 1 97.19 164 GLU B N 1
ATOM 3360 C CA . GLU B 1 164 ? 17.375 21.812 7.043 1 97.19 164 GLU B CA 1
ATOM 3361 C C . GLU B 1 164 ? 16.484 22.594 6.082 1 97.19 164 GLU B C 1
ATOM 3363 O O . GLU B 1 164 ? 16.438 23.828 6.117 1 97.19 164 GLU B O 1
ATOM 3368 N N . ARG B 1 165 ? 15.797 21.859 5.277 1 98.12 165 ARG B N 1
ATOM 3369 C CA . ARG B 1 165 ? 14.859 22.469 4.344 1 98.12 165 ARG B CA 1
ATOM 3370 C C . ARG B 1 165 ? 13.758 23.219 5.082 1 98.12 165 ARG B C 1
ATOM 3372 O O . ARG B 1 165 ? 13.359 24.312 4.676 1 98.12 165 ARG B O 1
ATOM 3379 N N . ALA B 1 166 ? 13.281 22.641 6.129 1 97.94 166 ALA B N 1
ATOM 3380 C CA . ALA B 1 166 ? 12.211 23.25 6.922 1 97.94 166 ALA B CA 1
ATOM 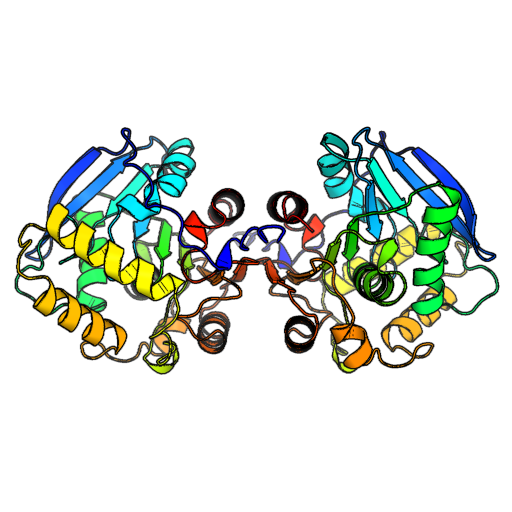3381 C C . ALA B 1 166 ? 12.633 24.594 7.496 1 97.94 166 ALA B C 1
ATOM 3383 O O . ALA B 1 166 ? 11.836 25.531 7.539 1 97.94 166 ALA B O 1
ATOM 3384 N N . GLU B 1 167 ? 13.82 24.656 7.914 1 98.5 167 GLU B N 1
ATOM 3385 C CA . GLU B 1 167 ? 14.328 25.922 8.445 1 98.5 167 GLU B CA 1
ATOM 3386 C C . GLU B 1 167 ? 14.367 27 7.355 1 98.5 167 GLU B C 1
ATOM 3388 O O . GLU B 1 167 ? 13.922 28.125 7.574 1 98.5 167 GLU B O 1
ATOM 3393 N N . GLU B 1 168 ? 14.906 26.609 6.234 1 98.44 168 GLU B N 1
ATOM 3394 C CA . GLU B 1 168 ? 14.961 27.547 5.117 1 98.44 168 GLU B CA 1
ATOM 3395 C C . GLU B 1 168 ? 13.562 28.031 4.73 1 98.44 168 GLU B C 1
ATOM 3397 O O . GLU B 1 168 ? 13.352 29.219 4.512 1 98.44 168 GLU B O 1
ATOM 3402 N N . GLU B 1 169 ? 12.68 27.125 4.691 1 98.44 169 GLU B N 1
ATOM 3403 C CA . GLU B 1 169 ? 11.312 27.453 4.285 1 98.44 169 GLU B CA 1
ATOM 3404 C C . GLU B 1 169 ? 10.609 28.297 5.348 1 98.44 169 GLU B C 1
ATOM 3406 O O . GLU B 1 169 ? 9.797 29.172 5.02 1 98.44 169 GLU B O 1
ATOM 3411 N N . TYR B 1 170 ? 10.883 28.016 6.598 1 98.56 170 TYR B N 1
ATOM 3412 C CA . TYR B 1 170 ? 10.336 28.844 7.668 1 98.56 170 TYR B CA 1
ATOM 3413 C C . TYR B 1 170 ? 10.773 30.297 7.504 1 98.56 170 TYR B C 1
ATOM 3415 O O . TYR B 1 170 ? 9.953 31.203 7.566 1 98.56 170 TYR B O 1
ATOM 3423 N N . HIS B 1 171 ? 12.039 30.5 7.234 1 98.5 171 HIS B N 1
ATOM 3424 C CA . HIS B 1 171 ? 12.562 31.859 7.07 1 98.5 171 HIS B CA 1
ATOM 3425 C C . HIS B 1 171 ? 11.922 32.562 5.875 1 98.5 171 HIS B C 1
ATOM 3427 O O . HIS B 1 171 ? 11.703 33.781 5.898 1 98.5 171 HIS B O 1
ATOM 3433 N N . ARG B 1 172 ? 11.602 31.766 4.902 1 98.06 172 ARG B N 1
ATOM 3434 C CA . ARG B 1 172 ? 11.078 32.312 3.656 1 98.06 172 ARG B CA 1
ATOM 3435 C C . ARG B 1 172 ? 9.594 32.625 3.783 1 98.06 172 ARG B C 1
ATOM 3437 O O . ARG B 1 172 ? 9.117 33.625 3.23 1 98.06 172 ARG B O 1
ATOM 3444 N N . LEU B 1 173 ? 8.82 31.859 4.539 1 98.19 173 LEU B N 1
ATOM 3445 C CA . LEU B 1 173 ? 7.367 31.906 4.445 1 98.19 173 LEU B CA 1
ATOM 3446 C C . LEU B 1 173 ? 6.762 32.562 5.688 1 98.19 173 LEU B C 1
ATOM 3448 O O . LEU B 1 173 ? 5.695 33.156 5.617 1 98.19 173 LEU B O 1
ATOM 3452 N N . SER B 1 174 ? 7.406 32.406 6.777 1 98.44 174 SER B N 1
ATOM 3453 C CA . SER B 1 174 ? 6.789 32.719 8.062 1 98.44 174 SER B CA 1
ATOM 3454 C C . SER B 1 174 ? 6.629 34.25 8.242 1 98.44 174 SER B C 1
ATOM 3456 O O . SER B 1 174 ? 7.508 35 7.855 1 98.44 174 SER B O 1
ATOM 3458 N N . PRO B 1 175 ? 5.586 34.656 8.938 1 97.75 175 PRO B N 1
ATOM 3459 C CA . PRO B 1 175 ? 5.469 36.062 9.305 1 97.75 175 PRO B CA 1
ATOM 3460 C C . PRO B 1 175 ? 6.48 36.5 10.367 1 97.75 175 PRO B C 1
ATOM 3462 O O . PRO B 1 175 ? 6.637 37.688 10.641 1 97.75 175 PRO B O 1
ATOM 3465 N N . THR B 1 176 ? 7.145 35.5 10.961 1 97.5 176 THR B N 1
ATOM 3466 C CA . THR B 1 176 ? 8.18 35.75 11.961 1 97.5 176 THR B CA 1
ATOM 3467 C C . THR B 1 176 ? 9.469 35.031 11.602 1 97.5 176 THR B C 1
ATOM 3469 O O . THR B 1 176 ? 9.922 34.156 12.352 1 97.5 176 THR B O 1
ATOM 3472 N N . PRO B 1 177 ? 10.102 35.406 10.531 1 97.81 177 PRO B N 1
ATOM 3473 C CA . PRO B 1 177 ? 11.211 34.656 9.945 1 97.81 177 PRO B CA 1
ATOM 3474 C C . PRO B 1 177 ? 12.383 34.469 10.914 1 97.81 177 PRO B C 1
ATOM 3476 O O . PRO B 1 177 ? 13.164 33.531 10.773 1 97.81 177 PRO B O 1
ATOM 3479 N N . ASP B 1 178 ? 12.5 35.25 11.969 1 97.62 178 ASP B N 1
ATOM 3480 C CA . ASP B 1 178 ? 13.664 35.219 12.852 1 97.62 178 ASP B CA 1
ATOM 3481 C C . ASP B 1 178 ? 13.375 34.406 14.102 1 97.62 178 ASP B C 1
ATOM 3483 O O . ASP B 1 178 ? 14.219 34.312 15 1 97.62 178 ASP B O 1
ATOM 3487 N N . ASN B 1 179 ? 12.227 33.75 14.195 1 97.62 179 ASN B N 1
ATOM 3488 C CA . ASN B 1 179 ? 11.82 33.062 15.406 1 97.62 179 ASN B CA 1
ATOM 3489 C C . ASN B 1 179 ? 11.883 31.547 15.227 1 97.62 179 ASN B C 1
ATOM 3491 O O . ASN B 1 179 ? 11.109 30.812 15.852 1 97.62 179 ASN B O 1
ATOM 3495 N N . PHE B 1 180 ? 12.688 31.078 14.375 1 98.25 180 PHE B N 1
ATOM 3496 C CA . PHE B 1 180 ? 12.727 29.672 14.039 1 98.25 180 PHE B CA 1
ATOM 3497 C C . PHE B 1 180 ? 13.062 28.828 15.266 1 98.25 180 PHE B C 1
ATOM 3499 O O . PHE B 1 180 ? 12.492 27.75 15.469 1 98.25 180 PHE B O 1
ATOM 3506 N N . ASP B 1 181 ? 14.039 29.25 16.109 1 98.12 181 ASP B N 1
ATOM 3507 C CA . ASP B 1 181 ? 14.461 28.469 17.266 1 98.12 181 ASP B CA 1
ATOM 3508 C C . ASP B 1 181 ? 13.297 28.203 18.203 1 98.12 181 ASP B C 1
ATOM 3510 O O . ASP B 1 181 ? 13.133 27.078 18.703 1 98.12 181 ASP B O 1
ATOM 3514 N N . GLN B 1 182 ? 12.562 29.203 18.484 1 97.19 182 GLN B N 1
ATOM 3515 C CA . GLN B 1 182 ? 11.391 29.031 19.328 1 97.19 182 GLN B CA 1
ATOM 3516 C C . GLN B 1 182 ? 10.352 28.125 18.672 1 97.19 182 GLN B C 1
ATOM 3518 O O . GLN B 1 182 ? 9.75 27.281 19.344 1 97.19 182 GLN B O 1
ATOM 3523 N N . PHE B 1 183 ? 10.109 28.344 17.391 1 97.88 183 PHE B N 1
ATOM 3524 C CA . PHE B 1 183 ? 9.211 27.5 16.625 1 97.88 183 PHE B CA 1
ATOM 3525 C C . PHE B 1 183 ? 9.648 26.047 16.703 1 97.88 183 PHE B C 1
ATOM 3527 O O . PHE B 1 183 ? 8.836 25.156 17 1 97.88 183 PHE B O 1
ATOM 3534 N N . TYR B 1 184 ? 10.914 25.797 16.484 1 97.69 184 TYR B N 1
ATOM 3535 C CA . TYR B 1 184 ? 11.477 24.453 16.531 1 97.69 184 TYR B CA 1
ATOM 3536 C C . TYR B 1 184 ? 11.258 23.812 17.891 1 97.69 184 TYR B C 1
ATOM 3538 O O . TYR B 1 184 ? 10.844 22.656 17.984 1 97.69 184 TYR B O 1
ATOM 3546 N N . GLU B 1 185 ? 11.5 24.516 18.922 1 96.81 185 GLU B N 1
ATOM 3547 C CA . GLU B 1 185 ? 11.305 24 20.281 1 96.81 185 GLU B CA 1
ATOM 3548 C C . GLU B 1 185 ? 9.836 23.656 20.531 1 96.81 185 GLU B C 1
ATOM 3550 O O . GLU B 1 185 ? 9.523 22.641 21.141 1 96.81 185 GLU B O 1
ATOM 3555 N N . ASN B 1 186 ? 8.93 24.516 20.109 1 96.75 186 ASN B N 1
ATOM 3556 C CA . ASN B 1 186 ? 7.5 24.281 20.281 1 96.75 186 ASN B CA 1
ATOM 3557 C C . ASN B 1 186 ? 7.051 23.031 19.547 1 96.75 186 ASN B C 1
ATOM 3559 O O . ASN B 1 186 ? 6.266 22.234 20.094 1 96.75 186 ASN B O 1
ATOM 3563 N N . VAL B 1 187 ? 7.535 22.812 18.344 1 97.12 187 VAL B N 1
ATOM 3564 C CA . VAL B 1 187 ? 7.156 21.656 17.547 1 97.12 187 VAL B CA 1
ATOM 3565 C C . VAL B 1 187 ? 7.723 20.391 18.188 1 97.12 187 VAL B C 1
ATOM 3567 O O . VAL B 1 187 ? 7.047 19.359 18.25 1 97.12 187 VAL B O 1
ATOM 3570 N N . GLN B 1 188 ? 8.945 20.484 18.719 1 94.56 188 GLN B N 1
ATOM 3571 C CA . GLN B 1 188 ? 9.523 19.344 19.422 1 94.56 188 GLN B CA 1
ATOM 3572 C C . GLN B 1 188 ? 8.672 18.953 20.625 1 94.56 188 GLN B C 1
ATOM 3574 O O . GLN B 1 188 ? 8.461 17.766 20.891 1 94.56 188 GLN B O 1
ATOM 3579 N N . GLN B 1 189 ? 8.164 19.938 21.328 1 94.75 189 GLN B N 1
ATOM 3580 C CA . GLN B 1 189 ? 7.293 19.688 22.469 1 94.75 189 GLN B CA 1
ATOM 3581 C C . GLN B 1 189 ? 5.969 19.062 22.016 1 94.75 189 GLN B C 1
ATOM 3583 O O . GLN B 1 189 ? 5.402 18.219 22.719 1 94.75 189 GLN B O 1
ATOM 3588 N N . LEU B 1 190 ? 5.512 19.531 20.938 1 95.31 190 LEU B N 1
ATOM 3589 C CA . LEU B 1 190 ? 4.312 18.938 20.344 1 95.31 190 LEU B CA 1
ATOM 3590 C C . LEU B 1 190 ? 4.512 17.453 20.062 1 95.31 190 LEU B C 1
ATOM 3592 O O . LEU B 1 190 ? 3.691 16.625 20.453 1 95.31 190 LEU B O 1
ATOM 3596 N N . TRP B 1 191 ? 5.648 17.125 19.406 1 95.31 191 TRP B N 1
ATOM 3597 C CA . TRP B 1 191 ? 5.953 15.75 19.047 1 95.31 191 TRP B CA 1
ATOM 3598 C C . TRP B 1 191 ? 6.062 14.859 20.281 1 95.31 191 TRP B C 1
ATOM 3600 O O . TRP B 1 191 ? 5.734 13.672 20.234 1 95.31 191 TRP B O 1
ATOM 3610 N N . LYS B 1 192 ? 6.367 15.453 21.359 1 92.69 192 LYS B N 1
ATOM 3611 C CA . LYS B 1 192 ? 6.48 14.711 22.625 1 92.69 192 LYS B CA 1
ATOM 3612 C C . LYS B 1 192 ? 5.156 14.711 23.375 1 92.69 192 LYS B C 1
ATOM 3614 O O . LYS B 1 192 ? 5.078 14.188 24.5 1 92.69 192 LYS B O 1
ATOM 3619 N N . TRP B 1 193 ? 4.156 15.352 22.781 1 92.44 193 TRP B N 1
ATOM 3620 C CA . TRP B 1 193 ? 2.816 15.422 23.359 1 92.44 193 TRP B CA 1
ATOM 3621 C C . TRP B 1 193 ? 2.838 16.141 24.703 1 92.44 193 TRP B C 1
ATOM 3623 O O . TRP B 1 193 ? 2.096 15.789 25.625 1 92.44 193 TRP B O 1
ATOM 3633 N N . LYS B 1 194 ? 3.641 17.031 24.766 1 87.25 194 LYS B N 1
ATOM 3634 C CA . LYS B 1 194 ? 3.82 17.719 26.031 1 87.25 194 LYS B CA 1
ATOM 3635 C C . LYS B 1 194 ? 2.623 18.609 26.359 1 87.25 194 LYS B C 1
ATOM 3637 O O . LYS B 1 194 ? 2.346 18.906 27.516 1 87.25 194 LYS B O 1
ATOM 3642 N N . HIS B 1 195 ? 1.852 19.016 25.359 1 84.12 195 HIS B N 1
ATOM 3643 C CA . HIS B 1 195 ? 0.73 19.938 25.562 1 84.12 195 HIS B CA 1
ATOM 3644 C C . HIS B 1 195 ? -0.603 19.203 25.438 1 84.12 195 HIS B C 1
ATOM 3646 O O . HIS B 1 195 ? -1.664 19.828 25.484 1 84.12 195 HIS B O 1
ATOM 3652 N N . ASP B 1 196 ? -0.425 17.938 25.172 1 85.88 196 ASP B N 1
ATOM 3653 C CA . ASP B 1 196 ? -1.628 17.141 24.938 1 85.88 196 ASP B CA 1
ATOM 3654 C C . ASP B 1 196 ? -1.632 15.883 25.797 1 85.88 196 ASP B C 1
ATOM 3656 O O . ASP B 1 196 ? -0.572 15.375 26.172 1 85.88 196 ASP B O 1
ATOM 3660 N N . SER B 1 197 ? -2.92 15.523 26.188 1 76.62 197 SER B N 1
ATOM 3661 C CA . SER B 1 197 ? -3.059 14.234 26.859 1 76.62 197 SER B CA 1
ATOM 3662 C C . SER B 1 197 ? -3.072 13.094 25.844 1 76.62 197 SER B C 1
ATOM 3664 O O . SER B 1 197 ? -3.385 13.297 24.672 1 76.62 197 SER B O 1
ATOM 3666 N N . ALA B 1 198 ? -2.613 11.938 26.219 1 79.56 198 ALA B N 1
ATOM 3667 C CA . ALA B 1 198 ? -2.648 10.758 25.359 1 79.56 198 ALA B CA 1
ATOM 3668 C C . ALA B 1 198 ? -4.062 10.492 24.859 1 79.56 198 ALA B C 1
ATOM 3670 O O . ALA B 1 198 ? -5.035 10.656 25.594 1 79.56 198 ALA B O 1
ATOM 3671 N N . PHE B 1 199 ? -4.09 10.414 23.531 1 87.38 199 PHE B N 1
ATOM 3672 C CA . PHE B 1 199 ? -5.371 10.031 22.953 1 87.38 199 PHE B CA 1
ATOM 3673 C C . PHE B 1 199 ? -5.766 8.625 23.375 1 87.38 199 PHE B C 1
ATOM 3675 O O . PHE B 1 199 ? -5.043 7.664 23.109 1 87.38 199 PHE B O 1
ATOM 3682 N N . THR B 1 200 ? -6.922 8.398 23.969 1 92.5 200 THR B N 1
ATOM 3683 C CA . THR B 1 200 ? -7.301 7.156 24.625 1 92.5 200 THR B CA 1
ATOM 3684 C C . THR B 1 200 ? -7.883 6.168 23.609 1 92.5 200 THR B C 1
ATOM 3686 O O . THR B 1 200 ? -8.273 6.555 22.516 1 92.5 200 THR B O 1
ATOM 3689 N N . ILE B 1 201 ? -7.961 4.914 24.047 1 94.94 201 ILE B N 1
ATOM 3690 C CA . ILE B 1 201 ? -8.57 3.857 23.25 1 94.94 201 ILE B CA 1
ATOM 3691 C C . ILE B 1 201 ? -10.039 4.18 23 1 94.94 201 ILE B C 1
ATOM 3693 O O . ILE B 1 201 ? -10.57 3.918 21.922 1 94.94 201 ILE B O 1
ATOM 3697 N N . ASP B 1 202 ? -10.727 4.793 24 1 96.12 202 ASP B N 1
ATOM 3698 C CA . ASP B 1 202 ? -12.133 5.156 23.859 1 96.12 202 ASP B CA 1
ATOM 3699 C C . ASP B 1 202 ? -12.32 6.191 22.75 1 96.12 202 ASP B C 1
ATOM 3701 O O . ASP B 1 202 ? -13.289 6.121 21.984 1 96.12 202 ASP B O 1
ATOM 3705 N N . GLN B 1 203 ? -11.391 7.078 22.688 1 95.75 203 GLN B N 1
ATOM 3706 C CA . GLN B 1 203 ? -11.469 8.094 21.656 1 95.75 203 GLN B CA 1
ATOM 3707 C C . GLN B 1 203 ? -11.227 7.488 20.266 1 95.75 203 GLN B C 1
ATOM 3709 O O . GLN B 1 203 ? -11.938 7.801 19.312 1 95.75 203 GLN B O 1
ATOM 3714 N N . LEU B 1 204 ? -10.266 6.621 20.203 1 97.56 204 LEU B N 1
ATOM 3715 C CA . LEU B 1 204 ? -10.008 5.93 18.938 1 97.56 204 LEU B CA 1
ATOM 3716 C C . LEU B 1 204 ? -11.211 5.102 18.516 1 97.56 204 LEU B C 1
ATOM 3718 O O . LEU B 1 204 ? -11.617 5.141 17.359 1 97.56 204 LEU B O 1
ATOM 3722 N N . SER B 1 205 ? -11.844 4.402 19.469 1 97.25 205 SER B N 1
ATOM 3723 C CA . SER B 1 205 ? -12.93 3.465 19.172 1 97.25 205 SER B CA 1
ATOM 3724 C C . SER B 1 205 ? -14.219 4.199 18.828 1 97.25 205 SER B C 1
ATOM 3726 O O . SER B 1 205 ? -15.156 3.594 18.297 1 97.25 205 SER B O 1
ATOM 3728 N N . SER B 1 206 ? -14.25 5.543 19.078 1 96.56 206 SER B N 1
ATOM 3729 C CA . SER B 1 206 ? -15.445 6.328 18.797 1 96.56 206 SER B CA 1
ATOM 3730 C C . SER B 1 206 ? -15.5 6.754 17.328 1 96.56 206 SER B C 1
ATOM 3732 O O . SER B 1 206 ? -16.547 7.207 16.844 1 96.56 206 SER B O 1
ATOM 3734 N N . ILE B 1 207 ? -14.414 6.625 16.656 1 97.69 207 ILE B N 1
ATOM 3735 C CA . ILE B 1 207 ? -14.352 7.016 15.258 1 97.69 207 ILE B CA 1
ATOM 3736 C C . ILE B 1 207 ? -15.211 6.07 14.422 1 97.69 207 ILE B C 1
ATOM 3738 O O . ILE B 1 207 ? -15.117 4.848 14.555 1 97.69 207 ILE B O 1
ATOM 3742 N N . ARG B 1 208 ? -16.047 6.727 13.477 1 93.81 208 ARG B N 1
ATOM 3743 C CA . ARG B 1 208 ? -17 5.895 12.75 1 93.81 208 ARG B CA 1
ATOM 3744 C C . ARG B 1 208 ? -16.812 6.051 11.242 1 93.81 208 ARG B C 1
ATOM 3746 O O . ARG B 1 208 ? -17.297 5.223 10.461 1 93.81 208 ARG B O 1
ATOM 3753 N N . CYS B 1 209 ? -16.172 7.094 10.859 1 95.75 209 CYS B N 1
ATOM 3754 C CA . CYS B 1 209 ? -15.961 7.277 9.422 1 95.75 209 CYS B CA 1
ATOM 3755 C C . CYS B 1 209 ? -14.898 6.316 8.898 1 95.75 209 CYS B C 1
ATOM 3757 O O . CYS B 1 209 ? -14.086 5.809 9.664 1 95.75 209 CYS B O 1
ATOM 3759 N N . PRO B 1 210 ? -14.914 5.996 7.578 1 96.12 210 PRO B N 1
ATOM 3760 C CA . PRO B 1 210 ? -13.789 5.25 7.004 1 96.12 210 PRO B CA 1
ATOM 3761 C C . PRO B 1 210 ? -12.445 5.906 7.293 1 96.12 210 PRO B C 1
ATOM 3763 O O . PRO B 1 210 ? -12.32 7.129 7.215 1 96.12 210 PRO B O 1
ATOM 3766 N N . ALA B 1 211 ? -11.516 5.086 7.711 1 97.81 211 ALA B N 1
ATOM 3767 C CA . ALA B 1 211 ? -10.188 5.574 8.078 1 97.81 211 ALA B CA 1
ATOM 3768 C C . ALA B 1 211 ? -9.094 4.684 7.5 1 97.81 211 ALA B C 1
ATOM 3770 O O . ALA B 1 211 ? -9.133 3.461 7.652 1 97.81 211 ALA B O 1
ATOM 3771 N N . TRP B 1 212 ? -8.188 5.281 6.754 1 98.56 212 TRP B N 1
ATOM 3772 C CA . TRP B 1 212 ? -6.977 4.586 6.344 1 98.56 212 TRP B CA 1
ATOM 3773 C C . TRP B 1 212 ? -5.781 5.043 7.172 1 98.56 212 TRP B C 1
ATOM 3775 O O . TRP B 1 212 ? -5.48 6.234 7.238 1 98.56 212 TRP B O 1
ATOM 3785 N N . ILE B 1 213 ? -5.23 4.105 7.902 1 98.81 213 ILE B N 1
ATOM 3786 C CA . ILE B 1 213 ? -3.934 4.301 8.539 1 98.81 213 ILE B CA 1
ATOM 3787 C C . ILE B 1 213 ? -2.816 3.902 7.578 1 98.81 213 ILE B C 1
ATOM 3789 O O . ILE B 1 213 ? -2.721 2.738 7.18 1 98.81 213 ILE B O 1
ATOM 3793 N N . VAL B 1 214 ? -1.999 4.891 7.168 1 98.88 214 VAL B N 1
ATOM 3794 C CA . VAL B 1 214 ? -1.075 4.695 6.055 1 98.88 214 VAL B CA 1
ATOM 3795 C C . VAL B 1 214 ? 0.334 5.105 6.477 1 98.88 214 VAL B C 1
ATOM 3797 O O . VAL B 1 214 ? 0.507 6.035 7.27 1 98.88 214 VAL B O 1
ATOM 3800 N N . ASP B 1 215 ? 1.345 4.422 5.973 1 98.81 215 ASP B N 1
ATOM 3801 C CA . ASP B 1 215 ? 2.734 4.809 6.207 1 98.81 215 ASP B CA 1
ATOM 3802 C C . ASP B 1 215 ? 3.654 4.203 5.148 1 98.81 215 ASP B C 1
ATOM 3804 O O . ASP B 1 215 ? 3.213 3.42 4.305 1 98.81 215 ASP B O 1
ATOM 3808 N N . GLY B 1 216 ? 4.859 4.715 5.074 1 98.38 216 GLY B N 1
ATOM 3809 C CA . GLY B 1 216 ? 5.891 4.023 4.32 1 98.38 216 GLY B CA 1
ATOM 3810 C C . GLY B 1 216 ? 6.453 2.816 5.051 1 98.38 216 GLY B C 1
ATOM 3811 O O . GLY B 1 216 ? 6.469 2.781 6.285 1 98.38 216 GLY B O 1
ATOM 3812 N N . ASP B 1 217 ? 7.004 1.865 4.289 1 97.69 217 ASP B N 1
ATOM 3813 C CA . ASP B 1 217 ? 7.527 0.65 4.91 1 97.69 217 ASP B CA 1
ATOM 3814 C C . ASP B 1 217 ? 8.867 0.912 5.59 1 97.69 217 ASP B C 1
ATOM 3816 O O . ASP B 1 217 ? 9.367 0.067 6.336 1 97.69 217 ASP B O 1
ATOM 3820 N N . ARG B 1 218 ? 9.391 2.178 5.41 1 95.62 218 ARG B N 1
ATOM 3821 C CA . ARG B 1 218 ? 10.695 2.527 5.973 1 95.62 218 ARG B CA 1
ATOM 3822 C C . ARG B 1 218 ? 10.625 3.85 6.727 1 95.62 218 ARG B C 1
ATOM 3824 O O . ARG B 1 218 ? 11.586 4.617 6.73 1 95.62 218 ARG B O 1
ATOM 3831 N N . ASP B 1 219 ? 9.508 4.168 7.262 1 97.38 219 ASP B N 1
ATOM 3832 C CA . ASP B 1 219 ? 9.352 5.402 8.023 1 97.38 219 ASP B CA 1
ATOM 3833 C C . ASP B 1 219 ? 10.328 5.461 9.195 1 97.38 219 ASP B C 1
ATOM 3835 O O . ASP B 1 219 ? 10.336 4.57 10.047 1 97.38 219 ASP B O 1
ATOM 3839 N N . GLU B 1 220 ? 11.102 6.434 9.227 1 94.75 220 GLU B N 1
ATOM 3840 C CA . GLU B 1 220 ? 12.148 6.559 10.234 1 94.75 220 GLU B CA 1
ATOM 3841 C C . GLU B 1 220 ? 11.641 7.27 11.484 1 94.75 220 GLU B C 1
ATOM 3843 O O . GLU B 1 220 ? 12.297 7.254 12.531 1 94.75 220 GLU B O 1
ATOM 3848 N N . MET B 1 221 ? 10.469 7.891 11.391 1 97.19 221 MET B N 1
ATOM 3849 C CA . MET B 1 221 ? 10.016 8.773 12.469 1 97.19 221 MET B CA 1
ATOM 3850 C C . MET B 1 221 ? 8.922 8.109 13.289 1 97.19 221 MET B C 1
ATOM 3852 O O . MET B 1 221 ? 8.703 8.469 14.445 1 97.19 221 MET B O 1
ATOM 3856 N N . ILE B 1 222 ? 8.211 7.195 12.695 1 98.12 222 ILE B N 1
ATOM 3857 C CA . ILE B 1 222 ? 7.051 6.598 13.344 1 98.12 222 ILE B CA 1
ATOM 3858 C C . ILE B 1 222 ? 7.285 5.098 13.539 1 98.12 222 ILE B C 1
ATOM 3860 O O . ILE B 1 222 ? 7.688 4.402 12.602 1 98.12 222 ILE B O 1
ATOM 3864 N N . ASN B 1 223 ? 7.031 4.641 14.719 1 97.19 223 ASN B N 1
ATOM 3865 C CA . ASN B 1 223 ? 7.129 3.207 14.977 1 97.19 223 ASN B CA 1
ATOM 3866 C C . ASN B 1 223 ? 5.984 2.438 14.328 1 97.19 223 ASN B C 1
ATOM 3868 O O . ASN B 1 223 ? 4.816 2.732 14.57 1 97.19 223 ASN B O 1
ATOM 3872 N N . ARG B 1 224 ? 6.316 1.479 13.625 1 96 224 ARG B N 1
ATOM 3873 C CA . ARG B 1 224 ? 5.324 0.682 12.914 1 96 224 ARG B CA 1
ATOM 3874 C C . ARG B 1 224 ? 4.312 0.07 13.875 1 96 224 ARG B C 1
ATOM 3876 O O . ARG B 1 224 ? 3.129 -0.038 13.555 1 96 224 ARG B O 1
ATOM 3883 N N . SER B 1 225 ? 4.742 -0.35 15 1 96.25 225 SER B N 1
ATOM 3884 C CA . SER B 1 225 ? 3.871 -0.972 15.992 1 96.25 225 SER B CA 1
ATOM 3885 C C . SER B 1 225 ? 2.758 -0.022 16.422 1 96.25 225 SER B C 1
ATOM 3887 O O . SER B 1 225 ? 1.665 -0.462 16.797 1 96.25 225 SER B O 1
ATOM 3889 N N . HIS B 1 226 ? 3.029 1.248 16.422 1 97.06 226 HIS B N 1
ATOM 3890 C CA . HIS B 1 226 ? 2.016 2.229 16.797 1 97.06 226 HIS B CA 1
ATOM 3891 C C . HIS B 1 226 ? 0.932 2.332 15.727 1 97.06 226 HIS B C 1
ATOM 3893 O O . HIS B 1 226 ? -0.245 2.514 16.047 1 97.06 226 HIS B O 1
ATOM 3899 N N . LEU B 1 227 ? 1.324 2.252 14.477 1 97.62 227 LEU B N 1
ATOM 3900 C CA . LEU B 1 227 ? 0.35 2.258 13.391 1 97.62 227 LEU B CA 1
ATOM 3901 C C . LEU B 1 227 ? -0.548 1.027 13.461 1 97.62 227 LEU B C 1
ATOM 3903 O O . LEU B 1 227 ? -1.755 1.12 13.227 1 97.62 227 LEU B O 1
ATOM 3907 N N . GLU B 1 228 ? 0.032 -0.096 13.766 1 96.44 228 GLU B N 1
ATOM 3908 C CA . GLU B 1 228 ? -0.749 -1.312 13.961 1 96.44 228 GLU B CA 1
ATOM 3909 C C . GLU B 1 228 ? -1.729 -1.153 15.125 1 96.44 228 GLU B C 1
ATOM 3911 O O . GLU B 1 228 ? -2.867 -1.621 15.047 1 96.44 228 GLU B O 1
ATOM 3916 N N . TYR B 1 229 ? -1.229 -0.52 16.203 1 97.19 229 TYR B N 1
ATOM 3917 C CA . TYR B 1 229 ? -2.08 -0.214 17.344 1 97.19 229 TYR B CA 1
ATOM 3918 C C . TYR B 1 229 ? -3.273 0.638 16.938 1 97.19 229 TYR B C 1
ATOM 3920 O O . TYR B 1 229 ? -4.41 0.357 17.312 1 97.19 229 TYR B O 1
ATOM 3928 N N . LEU B 1 230 ? -3.072 1.665 16.125 1 98.06 230 LEU B N 1
ATOM 3929 C CA . LEU B 1 230 ? -4.156 2.516 15.648 1 98.06 230 LEU B CA 1
ATOM 3930 C C . LEU B 1 230 ? -5.133 1.717 14.789 1 98.06 230 LEU B C 1
ATOM 3932 O O . LEU B 1 230 ? -6.348 1.828 14.961 1 98.06 230 LEU B O 1
ATOM 3936 N N . PHE B 1 231 ? -4.59 0.936 13.922 1 97.62 231 PHE B N 1
ATOM 3937 C CA . PHE B 1 231 ? -5.379 0.073 13.047 1 97.62 231 PHE B CA 1
ATOM 3938 C C . PHE B 1 231 ? -6.27 -0.855 13.867 1 97.62 23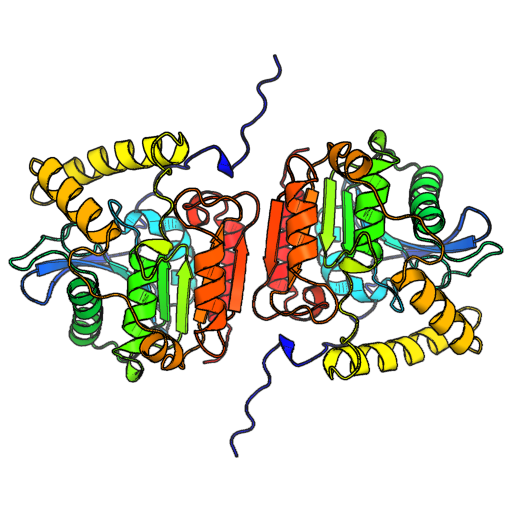1 PHE B C 1
ATOM 3940 O O . PHE B 1 231 ? -7.422 -1.094 13.508 1 97.62 231 PHE B O 1
ATOM 3947 N N . GLN B 1 232 ? -5.801 -1.341 14.938 1 96.5 232 GLN B N 1
ATOM 3948 C CA . GLN B 1 232 ? -6.52 -2.281 15.789 1 96.5 232 GLN B CA 1
ATOM 3949 C C . GLN B 1 232 ? -7.641 -1.586 16.547 1 96.5 232 GLN B C 1
ATOM 3951 O O . GLN B 1 232 ? -8.672 -2.199 16.844 1 96.5 232 GLN B O 1
ATOM 3956 N N . HIS B 1 233 ? -7.496 -0.324 16.797 1 97.69 233 HIS B N 1
ATOM 3957 C CA . HIS B 1 233 ? -8.398 0.276 17.781 1 97.69 233 HIS B CA 1
ATOM 3958 C C . HIS B 1 233 ? -9.328 1.284 17.125 1 97.69 233 HIS B C 1
ATOM 3960 O O . HIS B 1 233 ? -10.258 1.792 17.766 1 97.69 233 HIS B O 1
ATOM 3966 N N . ILE B 1 234 ? -9.062 1.692 15.906 1 97.81 234 ILE B N 1
ATOM 3967 C CA . ILE B 1 234 ? -10.023 2.479 15.141 1 97.81 234 ILE B CA 1
ATOM 3968 C C . ILE B 1 234 ? -10.945 1.547 14.352 1 97.81 234 ILE B C 1
ATOM 3970 O O . ILE B 1 234 ? -10.5 0.868 13.422 1 97.81 234 ILE B O 1
ATOM 3974 N N . PRO B 1 235 ? -12.188 1.559 14.688 1 94.31 235 PRO B N 1
ATOM 3975 C CA . PRO B 1 235 ? -13.102 0.624 14.031 1 94.31 235 PRO B CA 1
ATOM 3976 C C . PRO B 1 235 ? -13.172 0.828 12.523 1 94.31 235 PRO B C 1
ATOM 3978 O O . PRO B 1 235 ? -13.133 1.966 12.047 1 94.31 235 PRO B O 1
ATOM 3981 N N . ASP B 1 236 ? -13.195 -0.226 11.789 1 86.31 236 ASP B N 1
ATOM 3982 C CA . ASP B 1 236 ? -13.422 -0.26 10.344 1 86.31 236 ASP B CA 1
ATOM 3983 C C . ASP B 1 236 ? -12.297 0.452 9.602 1 86.31 236 ASP B C 1
ATOM 3985 O O . ASP B 1 236 ? -12.508 0.979 8.5 1 86.31 236 ASP B O 1
ATOM 3989 N N . SER B 1 237 ? -11.148 0.635 10.312 1 96 237 SER B N 1
ATOM 3990 C CA . SER B 1 237 ? -10 1.229 9.641 1 96 237 SER B CA 1
ATOM 3991 C C . SER B 1 237 ? -9.297 0.217 8.742 1 96 237 SER B C 1
ATOM 3993 O O . SER B 1 237 ? -9.523 -0.989 8.859 1 96 237 SER B O 1
ATOM 3995 N N . SER B 1 238 ? -8.586 0.711 7.793 1 97.25 238 SER B N 1
ATOM 3996 C CA . SER B 1 238 ? -7.707 -0.069 6.93 1 97.25 238 SER B CA 1
ATOM 3997 C C . SER B 1 238 ? -6.25 0.35 7.102 1 97.25 238 SER B C 1
ATOM 3999 O O . SER B 1 238 ? -5.969 1.444 7.598 1 97.25 238 SER B O 1
ATOM 4001 N N . PHE B 1 239 ? -5.422 -0.547 6.805 1 98.31 239 PHE B N 1
ATOM 4002 C CA . PHE B 1 239 ? -3.996 -0.332 7.008 1 98.31 239 PHE B CA 1
ATOM 4003 C C . PHE B 1 239 ? -3.234 -0.462 5.695 1 98.31 239 PHE B C 1
ATOM 4005 O O . PHE B 1 239 ? -3.361 -1.469 4.996 1 98.31 239 PHE B O 1
ATOM 4012 N N . MET B 1 240 ? -2.467 0.575 5.352 1 98.69 240 MET B N 1
ATOM 4013 C CA . MET B 1 240 ? -1.695 0.578 4.109 1 98.69 240 MET B CA 1
ATOM 4014 C C . MET B 1 240 ? -0.227 0.883 4.387 1 98.69 240 MET B C 1
ATOM 4016 O O . MET B 1 240 ? 0.091 1.81 5.133 1 98.69 240 MET B O 1
ATOM 4020 N N . LEU B 1 241 ? 0.645 0.077 3.816 1 98.69 241 LEU B N 1
ATOM 4021 C CA . LEU B 1 241 ? 2.074 0.362 3.756 1 98.69 241 LEU B CA 1
ATOM 4022 C C . LEU B 1 241 ? 2.523 0.591 2.318 1 98.69 241 LEU B C 1
ATOM 4024 O O . LEU B 1 241 ? 2.211 -0.206 1.431 1 98.69 241 LEU B O 1
ATOM 4028 N N . LEU B 1 242 ? 3.125 1.703 2.082 1 98.62 242 LEU B N 1
ATOM 4029 C CA . LEU B 1 242 ? 3.701 2.012 0.777 1 98.62 242 LEU B CA 1
ATOM 4030 C C . LEU B 1 242 ? 5.145 1.528 0.692 1 98.62 242 LEU B C 1
ATOM 4032 O O . LEU B 1 242 ? 5.965 1.851 1.556 1 98.62 242 LEU B O 1
ATOM 4036 N N . PRO B 1 243 ? 5.5 0.781 -0.34 1 97.69 243 PRO B N 1
ATOM 4037 C CA . PRO B 1 243 ? 6.82 0.152 -0.453 1 97.69 243 PRO B CA 1
ATOM 4038 C C . PRO B 1 243 ? 7.922 1.151 -0.793 1 97.69 243 PRO B C 1
ATOM 4040 O O . PRO B 1 243 ? 7.684 2.113 -1.528 1 97.69 243 PRO B O 1
ATOM 4043 N N . ASP B 1 244 ? 9.055 0.906 -0.243 1 95.88 244 ASP B N 1
ATOM 4044 C CA . ASP B 1 244 ? 10.281 1.61 -0.612 1 95.88 244 ASP B CA 1
ATOM 4045 C C . ASP B 1 244 ? 10.148 3.111 -0.371 1 95.88 244 ASP B C 1
ATOM 4047 O O . ASP B 1 244 ? 10.609 3.92 -1.182 1 95.88 244 ASP B O 1
ATOM 4051 N N . THR B 1 245 ? 9.422 3.436 0.688 1 97.06 245 THR B N 1
ATOM 4052 C CA . THR B 1 245 ? 9.227 4.844 1.014 1 97.06 245 THR B CA 1
ATOM 4053 C C . THR B 1 245 ? 9.391 5.082 2.512 1 97.06 245 THR B C 1
ATOM 4055 O O . THR B 1 245 ? 9.477 4.129 3.291 1 97.06 245 THR B O 1
ATOM 4058 N N . THR B 1 246 ? 9.523 6.305 2.883 1 97.31 246 THR B N 1
ATOM 4059 C CA . THR B 1 246 ? 9.75 6.715 4.262 1 97.31 246 THR B CA 1
ATOM 4060 C C . THR B 1 246 ? 8.594 7.566 4.777 1 97.31 246 THR B C 1
ATOM 4062 O O . THR B 1 246 ? 7.438 7.332 4.41 1 97.31 246 THR B O 1
ATOM 4065 N N . HIS B 1 247 ? 8.859 8.484 5.719 1 98.25 247 HIS B N 1
ATOM 4066 C CA . HIS B 1 247 ? 7.906 9.438 6.27 1 98.25 247 HIS B CA 1
ATOM 4067 C C . HIS B 1 247 ? 7.449 10.43 5.207 1 98.25 247 HIS B C 1
ATOM 4069 O O . HIS B 1 247 ? 6.625 11.305 5.48 1 98.25 247 HIS B O 1
ATOM 4075 N N . PHE B 1 248 ? 7.941 10.258 3.91 1 98.31 248 PHE B N 1
ATOM 4076 C CA . PHE B 1 248 ? 7.73 11.242 2.861 1 98.31 248 PHE B CA 1
ATOM 4077 C C . PHE B 1 248 ? 7.246 10.578 1.578 1 98.31 248 PHE B C 1
ATOM 4079 O O . PHE B 1 248 ? 7.594 11.016 0.478 1 98.31 248 PHE B O 1
ATOM 4086 N N . ALA B 1 249 ? 6.465 9.562 1.659 1 98.06 249 ALA B N 1
ATOM 4087 C CA . ALA B 1 249 ? 6.062 8.727 0.527 1 98.06 249 ALA B CA 1
ATOM 4088 C C . ALA B 1 249 ? 5.355 9.555 -0.541 1 98.06 249 ALA B C 1
ATOM 4090 O O . ALA B 1 249 ? 5.484 9.281 -1.735 1 98.06 249 ALA B O 1
ATOM 4091 N N . PHE B 1 250 ? 4.602 10.602 -0.18 1 98.19 250 PHE B N 1
ATOM 4092 C CA . PHE B 1 250 ? 3.779 11.375 -1.099 1 98.19 250 PHE B CA 1
ATOM 4093 C C . PHE B 1 250 ? 4.648 12.156 -2.078 1 98.19 250 PHE B C 1
ATOM 4095 O O . PHE B 1 250 ? 4.176 12.578 -3.137 1 98.19 250 PHE B O 1
ATOM 4102 N N . ILE B 1 251 ? 5.941 12.375 -1.746 1 97.62 251 ILE B N 1
ATOM 4103 C CA . ILE B 1 251 ? 6.824 13.016 -2.715 1 97.62 251 ILE B CA 1
ATOM 4104 C C . ILE B 1 251 ? 7.859 12.016 -3.217 1 97.62 251 ILE B C 1
ATOM 4106 O O . ILE B 1 251 ? 8.492 12.227 -4.254 1 97.62 251 ILE B O 1
ATOM 4110 N N . GLN B 1 252 ? 8.062 10.867 -2.57 1 96.62 252 GLN B N 1
ATOM 4111 C CA . GLN B 1 252 ? 9.008 9.836 -3 1 96.62 252 GLN B CA 1
ATOM 4112 C C . GLN B 1 252 ? 8.367 8.906 -4.023 1 96.62 252 GLN B C 1
ATOM 4114 O O . GLN B 1 252 ? 9.055 8.375 -4.898 1 96.62 252 GLN B O 1
ATOM 4119 N N . ALA B 1 253 ? 7.09 8.633 -3.91 1 97 253 ALA B N 1
ATOM 4120 C CA . ALA B 1 253 ? 6.305 7.785 -4.805 1 97 253 ALA B CA 1
ATOM 4121 C C . ALA B 1 253 ? 4.961 8.43 -5.129 1 97 253 ALA B C 1
ATOM 4123 O O . ALA B 1 253 ? 3.908 7.832 -4.898 1 97 253 ALA B O 1
ATOM 4124 N N . PRO B 1 254 ? 5.012 9.625 -5.777 1 97.44 254 PRO B N 1
ATOM 4125 C CA . PRO B 1 254 ? 3.791 10.422 -5.914 1 97.44 254 PRO B CA 1
ATOM 4126 C C . PRO B 1 254 ? 2.723 9.727 -6.754 1 97.44 254 PRO B C 1
ATOM 4128 O O . PRO B 1 254 ? 1.527 9.875 -6.488 1 97.44 254 PRO B O 1
ATOM 4131 N N . ASN B 1 255 ? 3.107 8.914 -7.766 1 97.62 255 ASN B N 1
ATOM 4132 C CA . ASN B 1 255 ? 2.115 8.258 -8.609 1 97.62 255 ASN B CA 1
ATOM 4133 C C . ASN B 1 255 ? 1.368 7.168 -7.844 1 97.62 255 ASN B C 1
ATOM 4135 O O . ASN B 1 255 ? 0.141 7.082 -7.918 1 97.62 255 ASN B O 1
ATOM 4139 N N . LEU B 1 256 ? 2.107 6.309 -7.176 1 98.19 256 LEU B N 1
ATOM 4140 C CA . LEU B 1 256 ? 1.469 5.273 -6.367 1 98.19 256 LEU B CA 1
ATOM 4141 C C . LEU B 1 256 ? 0.646 5.891 -5.242 1 98.19 256 LEU B C 1
ATOM 4143 O O . LEU B 1 256 ? -0.448 5.414 -4.934 1 98.19 256 LEU B O 1
ATOM 4147 N N . PHE B 1 257 ? 1.135 6.973 -4.602 1 98.69 257 PHE B N 1
ATOM 4148 C CA . PHE B 1 257 ? 0.404 7.676 -3.555 1 98.69 257 PHE B CA 1
ATOM 4149 C C . PHE B 1 257 ? -0.904 8.242 -4.094 1 98.69 257 PHE B C 1
ATOM 4151 O O . PHE B 1 257 ? -1.953 8.102 -3.461 1 98.69 257 PHE B O 1
ATOM 4158 N N . ASN B 1 258 ? -0.869 8.859 -5.285 1 98.69 258 ASN B N 1
ATOM 4159 C CA . ASN B 1 258 ? -2.082 9.391 -5.902 1 98.69 258 ASN B CA 1
ATOM 4160 C C . ASN B 1 258 ? -3.076 8.273 -6.23 1 98.69 258 ASN B C 1
ATOM 4162 O O . ASN B 1 258 ? -4.285 8.461 -6.09 1 98.69 258 ASN B O 1
ATOM 4166 N N . ALA B 1 259 ? -2.57 7.125 -6.652 1 98.5 259 ALA B N 1
ATOM 4167 C CA . ALA B 1 259 ? -3.459 5.992 -6.898 1 98.5 259 ALA B CA 1
ATOM 4168 C C . ALA B 1 259 ? -4.141 5.543 -5.609 1 98.5 259 ALA B C 1
ATOM 4170 O O . ALA B 1 259 ? -5.32 5.176 -5.617 1 98.5 259 ALA B O 1
ATOM 4171 N N . ALA B 1 260 ? -3.396 5.551 -4.5 1 98.5 260 ALA B N 1
ATOM 4172 C CA . ALA B 1 260 ? -3.971 5.227 -3.197 1 98.5 260 ALA B CA 1
ATOM 4173 C C . ALA B 1 260 ? -5.055 6.23 -2.811 1 98.5 260 ALA B C 1
ATOM 4175 O O . ALA B 1 260 ? -6.121 5.844 -2.326 1 98.5 260 ALA B O 1
ATOM 4176 N N . LEU B 1 261 ? -4.781 7.516 -3.061 1 98.56 261 LEU B N 1
ATOM 4177 C CA . LEU B 1 261 ? -5.777 8.539 -2.758 1 98.56 261 LEU B CA 1
ATOM 4178 C C . LEU B 1 261 ? -7.035 8.336 -3.596 1 98.56 261 LEU B C 1
ATOM 4180 O O . LEU B 1 261 ? -8.148 8.492 -3.094 1 98.56 261 LEU B O 1
ATOM 4184 N N . GLN B 1 262 ? -6.816 8.047 -4.844 1 97.81 262 GLN B N 1
ATOM 4185 C CA . GLN B 1 262 ? -7.965 7.801 -5.711 1 97.81 262 GLN B CA 1
ATOM 4186 C C . GLN B 1 262 ? -8.812 6.648 -5.184 1 97.81 262 GLN B C 1
ATOM 4188 O O . GLN B 1 262 ? -10.047 6.734 -5.164 1 97.81 262 GLN B O 1
ATOM 4193 N N . ASP B 1 263 ? -8.156 5.582 -4.879 1 97.31 263 ASP B N 1
ATOM 4194 C CA . ASP B 1 263 ? -8.852 4.426 -4.32 1 97.31 263 ASP B CA 1
ATOM 4195 C C . ASP B 1 263 ? -9.555 4.785 -3.012 1 97.31 263 ASP B C 1
ATOM 4197 O O . ASP B 1 263 ? -10.711 4.422 -2.801 1 97.31 263 ASP B O 1
ATOM 4201 N N . PHE B 1 264 ? -8.898 5.516 -2.141 1 97.19 264 PHE B N 1
ATOM 4202 C CA . PHE B 1 264 ? -9.414 5.965 -0.853 1 97.19 264 PHE B CA 1
ATOM 4203 C C . PHE B 1 264 ? -10.68 6.789 -1.035 1 97.19 264 PHE B C 1
ATOM 4205 O O . PHE B 1 264 ? -11.648 6.621 -0.29 1 97.19 264 PHE B O 1
ATOM 4212 N N . MET B 1 265 ? -10.648 7.633 -2.021 1 95.94 265 MET B N 1
ATOM 4213 C CA . MET B 1 265 ? -11.766 8.547 -2.244 1 95.94 265 MET B CA 1
ATOM 4214 C C . MET B 1 265 ? -12.977 7.805 -2.793 1 95.94 265 MET B C 1
ATOM 4216 O O . MET B 1 265 ? -14.086 8.336 -2.803 1 95.94 265 MET B O 1
ATOM 4220 N N . SER B 1 266 ? -12.742 6.582 -3.238 1 89.75 266 SER B N 1
ATOM 4221 C CA . SER B 1 266 ? -13.852 5.793 -3.768 1 89.75 266 SER B CA 1
ATOM 4222 C C . SER B 1 266 ? -14.547 5.008 -2.66 1 89.75 266 SER B C 1
ATOM 4224 O O . SER B 1 266 ? -15.617 4.438 -2.879 1 89.75 266 SER B O 1
ATOM 4226 N N . VAL B 1 267 ? -13.922 4.961 -1.536 1 81.62 267 VAL B N 1
ATOM 4227 C CA . VAL B 1 267 ? -14.508 4.246 -0.407 1 81.62 267 VAL B CA 1
ATOM 4228 C C . VAL B 1 267 ? -15.781 4.949 0.051 1 81.62 267 VAL B C 1
ATOM 4230 O O . VAL B 1 267 ? -15.789 6.168 0.238 1 81.62 267 VAL B O 1
ATOM 4233 N N . SER B 1 268 ? -16.875 4.211 -0.034 1 68.5 268 SER B N 1
ATOM 4234 C CA . SER B 1 268 ? -18.141 4.812 0.365 1 68.5 268 SER B CA 1
ATOM 4235 C C . SER B 1 268 ? -18.234 4.953 1.881 1 68.5 268 SER B C 1
ATOM 4237 O O . SER B 1 268 ? -17.781 4.078 2.619 1 68.5 268 SER B O 1
ATOM 4239 N N . GLY B 1 269 ? -18.312 6.078 2.432 1 57.56 269 GLY B N 1
ATOM 4240 C CA . GLY B 1 269 ? -18.578 6.367 3.834 1 57.56 269 GLY B CA 1
ATOM 4241 C C . GLY B 1 269 ? -20.031 6.184 4.215 1 57.56 269 GLY B C 1
ATOM 4242 O O . GLY B 1 269 ? -20.906 6.137 3.348 1 57.56 269 GLY B O 1
#

Nearest PDB structures (foldseek):
  2xua-assembly1_A  TM=7.948E-01  e=3.153E-20  Paraburkholderia xenovorans LB400
  5egn-assembly3_C  TM=8.545E-01  e=4.662E-19  uncultured bacterium
  8v16-assembly2_A  TM=7.951E-01  e=1.251E-19  uncultured Pseudomonadota bacterium
  6eb3-assembly3_C  TM=7.979E-01  e=2.825E-19  metagenome
  7dq9-assembly3_C  TM=8.083E-01  e=9.724E-16  Alistipes shahii WAL 8301

pLDDT: mean 95.24, std 8.36, range [28.95, 98.94]

Foldseek 3Di:
DPPPPDFLAQADFDQADADPQWDWDFDCFPQKGKIKTKGADAPAEEEEAEAPLAAQSNCRLLQVLCSPHHIYMYIGFAPGFQMHVGDDADALVVSLRRVVRVCVVVVQQAHEYEYAASSLLSQLLCLLVPVRHYQEYEREQYFQALVFWDPVLPPRPRVVVVNVVSLVSCLVGYPCNPCVVVSVVSSVCRSNCVVHDRDDLVSQQRRDHEYEQEYEPAASTTDPVRSVVSQVRRPNYHYYYDYSHYSSCCSSPVVVVSVVVVVRVPDGD/DPPPPDFLAQADDDQADADPQWAWDFDCFPQKGKIKTKGADAPAEEEEAEAPLAAQSNCRLLQVLCSPHHIYMYIGFAPGFQMHVGDDADELVVSLSRVVRVCVVVVQQAHEYEYAASSLLSQLLCLLVPVRHYQEYEREQYFQALVFWDPVLPPRPRVVVVNVVSLVSCLVGYPCNPCVVVSVVSSVCRSNCVVHDRDDLVSQQRRDHEYEQEYEPAASTTDPVRSVVSQVRRPNYHYYYDYSHYSSCCSSPVVVVSVVVVVVVPDGD

Organism: Zymomonas mobilis subsp. mobilis (strain ATCC 31821 / ZM4 / CP4) (NCBI:txid264203)

Radius of gyration: 24.83 Å; Cα contacts (8 Å, |Δi|>4): 1195; chains: 2; bounding box: 65×74×54 Å

Solvent-accessible surface area (backbone atoms only — not comparable to full-atom values): 27110 Å² total; per-residue (Å²): 124,84,77,75,76,75,56,53,53,69,47,70,61,75,75,42,62,78,49,82,71,42,51,71,50,71,44,85,41,94,68,15,47,32,24,35,27,39,27,51,77,28,88,53,39,38,39,42,31,38,34,77,72,42,31,39,43,67,44,20,65,57,49,62,59,45,24,77,64,17,21,33,34,36,32,19,52,68,57,21,27,63,6,37,54,49,90,57,80,78,29,67,67,58,53,32,50,39,52,56,49,46,31,57,74,70,70,48,67,52,28,30,30,39,10,32,29,53,14,6,36,32,30,55,49,36,33,46,76,39,50,83,38,35,45,31,30,39,23,27,48,44,52,66,41,51,84,14,46,35,88,69,37,72,81,38,65,46,55,52,53,46,53,55,49,26,51,56,46,36,46,71,43,27,86,56,43,87,46,52,70,61,51,52,52,51,51,53,38,42,67,56,37,70,69,44,77,72,66,47,69,68,50,38,48,61,26,74,43,42,31,38,42,32,37,27,59,54,31,58,49,45,37,66,68,40,48,51,51,47,40,71,40,25,48,80,39,24,36,31,28,40,53,60,14,21,82,51,31,65,63,50,39,43,68,53,42,47,41,49,50,53,55,57,70,62,56,84,105,124,83,77,74,76,74,55,51,52,69,49,70,60,76,75,42,62,78,48,81,72,43,50,72,50,71,43,85,40,93,69,14,48,33,24,35,26,40,26,52,79,29,88,53,37,38,39,40,31,39,34,76,72,42,33,40,43,66,44,20,64,57,48,62,59,45,26,77,64,18,20,33,35,34,32,19,52,68,57,22,26,63,6,38,55,50,88,58,80,78,30,66,67,55,52,32,50,39,53,56,49,46,30,58,74,70,70,48,67,52,29,30,31,42,9,32,30,54,14,7,36,31,30,55,48,36,33,47,77,39,50,83,37,36,45,32,30,38,24,30,48,43,52,66,43,51,83,13,46,36,87,69,36,74,82,38,65,45,55,52,52,46,53,55,50,28,51,55,47,35,46,72,43,27,86,56,44,87,46,52,69,61,51,51,53,53,51,53,38,42,67,56,36,69,69,46,77,72,66,47,68,70,50,38,48,62,27,73,43,41,30,36,42,31,37,28,58,53,31,57,50,44,35,66,70,40,48,52,49,48,41,72,42,25,48,79,37,25,36,31,29,40,53,60,14,19,81,50,31,66,62,51,40,41,68,53,43,47,40,49,48,55,55,55,71,64,55,82,104

Sequence (538 aa):
MAKTIPMRWQTLADTPKTVEALKGQHAEINGCSLYYAMGGTGEETVILLHGGMANSDYWGIQAAFLMQYYRVIVVDSRAHGRSSAG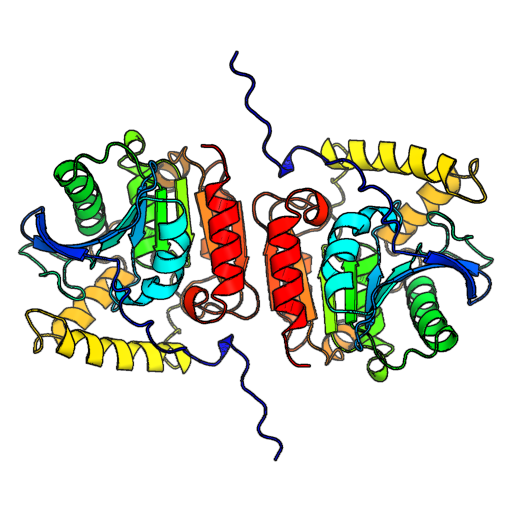DKPLSYNQMTHDIASLMDHLGIAKASIVGWSDGGIQSIMLAALFPEKITRIFAYGAHMSLAGLNQNFGGNKVVSSFLERAEEEYHRLSPTPDNFDQFYENVQQLWKWKHDSAFTIDQLSSIRCPAWIVDGDRDEMINRSHLEYLFQHIPDSSFMLLPDTTHFAFIQAPNLFNAALQDFMSVSGMAKTIPMRWQTLADTPKTVEALKGQHAEINGCSLYYAMGGTGEETVILLHGGMANSDYWGIQAAFLMQYYRVIVVDSRAHGRSSAGDKPLSYNQMTHDIASLMDHLGIAKASIVGWSDGGIQSIMLAALFPEKITRIFAYGAHMSLAGLNQNFGGNKVVSSFLERAEEEYHRLSPTPDNFDQFYENVQQLWKWKHDSAFTIDQLSSIRCPAWIVDGDRDEMINRSHLEYLFQHIPDSSFMLLPDTTHFAFIQAPNLFNAALQDFMSVSG

Secondary structure (DSSP, 8-state):
----PPPGGGS-PPPPPPPTTPEEEEEEETTEEEEEEEE---SSEEEEEPPTT--GGGGHHHHHHHTTTSEEEEEE-TTSTTS---SS---HHHHHHHHHHHHHHHT-S-EEEEEETHHHHHHHHHHHH-GGGEEEEEEES--SSGGGB-TT-TT-HHHHHHHHHHHHHHHHH-SSTT-HHHHHHHHHHHHTTTTSPPPPHHHHHT--S-EEEEEETT-SSB-HHHHHHHHHHSTTEEEEEETT--TTHHHHSHHHHHHHHHHHHTS--/----PPPGGGS-PPPPPPPTTPEEEEEEETTEEEEEEEE---SSEEEEEPPTT--GGGGHHHHHHHTTTSEEEEEPPTTSTTS---SS---HHHHHHHHHHHHHHHT-S-EEEEEETHHHHHHHHHHHH-GGGEEEEEEES--SSGGGB-TT-TT-HHHHHHHHHHHHHHHHH-SSTT-HHHHHHHHHHHHTTTTSPPPPHHHHHT--S-EEEEEETT-SSB-HHHHHHHHHHSTTEEEEEETT--TTHHHHSHHHHHHHHHHHHTS--

InterPro domains:
  IPR000073 Alpha/beta hydrolase fold-1 [PF00561] (45-150)
  IPR029058 Alpha/Beta hydrolase fold [G3DSA:3.40.50.1820] (23-265)
  IPR029058 Alpha/Beta hydrolase fold [SSF53474] (24-265)